Protein AF-A0A2D5FGQ4-F1 (afdb_monomer_lite)

Sequence (412 aa):
MVTSYSRNDLKEQLTGLSQCINKINKRKFEGDTFGPDKLSASDIIEVTKDLIVSLKSLSASRHTFSMLVDHSELQLINRKLRVIIDNYEKENLVKVYDHLSELINALRGMNLKVGWSLEHGARSAAIELNDRVEKTQSKVDALERLDREYHNKLQRIRTLKDKVESETKSISAFYTELNKRMAEFEQQKQFTKEYEEHLIDFQAQHEDTMKEAKRLIDEAEKALEVKTAEGLSQAFNTKSEKAGRWRSNVPWVILGVGFMAGAAVIGYQLFDAKELGMEHIVARLSLIPVLLAGAWFSASRYIYQRNLTEDYDYKKVLMSSHVAFAKNLRENGDDTGEHYRDYIKGFLREIYQHPIKASPNSQNDDKSDNSNNDNEKMKQQFNSLEQRYDKLSRELELRTNQLERLESLVNS

Secondary structure (DSSP, 8-state):
------HHHHHHHHHHHHHHHHH--GGGGTT-EETTTTEEHHHHHHHHHHHHHHHHHHTT-HHHHHHH--HHHHHHHHHHHHHHHHHHHTT-HHHHHHHHHHHHHHHHHTT--SS--HHHHHHHHHHHHHHHHHHHHHHHHHHHHHHHHHHHHHHHHHHHHHHHHHHHHHHHHHHHHHHHHHHHHHHHHHHHHHHHHHHHHHHHHHHHHHHHHHHHHHHHHHHHHHHHHHHHHHHHHHHHHHHH-HHHHHHHHHHHHHHHHHHHHHHHHHHS-SS--HHHHHHHHHHHHHHHHHHHHHHHHHHHHHHHHHHHHHHHHHHHHHHHHHHHHHHHS-TT-HHHHHHHHHHHHHHHS-S----TT-------TTHHHHHHHHHHHHHHHHHHHHHHHHHHHHHHHHHHHHHHHH--

Foldseek 3Di:
DDDQDDLVLVVVLLVLQVVLLVPDDLVVQVPQAEDPVRDGPVRL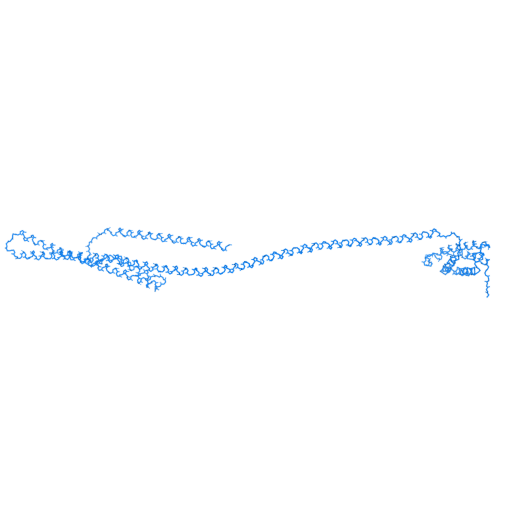SVLSVVVSVVVCVCSVDPVSVPVQADSVRSVVLSVLSVVLSVCSVVVPVRVNVVSSVVNVVSVVVSPPPDDDDPVVVVVVVVVVVVVVVVVVVVVVVVVVVVVVVVVVVVVVVVVVVVVVVVVVVVVVVVVVVVVVVVVVVVVVVVVVVVVVVVVVVVVVVVVVVVVVVVVVVVVVVLVCLQVVLVVVLVVLVVVLCVLPPCVVLVVLVVQLVVLVVVLVVLVVVLVPPPDDDPVVNVVSVVVNVVSVVSNVVSVVVSVVSVLLSVLSVVLSVLSNCCSVVLVCCVVPPDPVCPVSVVVVVVSVVSNPPDSDPPDPPDDDDDDDPPVVVVVVVVVVVVVVVVVVVVVVVVVVVVVVVVVVVVVVVVVD

Structure (mmCIF, N/CA/C/O backbone):
data_AF-A0A2D5FGQ4-F1
#
_entry.id   AF-A0A2D5FGQ4-F1
#
loop_
_atom_site.group_PDB
_atom_site.id
_atom_site.type_symbol
_atom_site.label_atom_id
_atom_site.label_alt_id
_atom_site.label_comp_id
_atom_site.label_asym_id
_atom_site.label_entity_id
_atom_site.label_seq_id
_atom_site.pdbx_PDB_ins_code
_atom_site.Cartn_x
_atom_site.Cartn_y
_atom_site.Cartn_z
_atom_site.occupancy
_atom_site.B_iso_or_equiv
_atom_site.auth_seq_id
_atom_site.auth_comp_id
_atom_site.auth_asym_id
_atom_site.auth_atom_id
_atom_site.pdbx_PDB_model_num
ATOM 1 N N . MET A 1 1 ? 47.116 -13.479 -123.883 1.00 34.28 1 MET A N 1
ATOM 2 C CA . MET A 1 1 ? 48.207 -12.564 -124.282 1.00 34.28 1 MET A CA 1
ATOM 3 C C . MET A 1 1 ? 48.656 -11.799 -123.048 1.00 34.28 1 MET A C 1
ATOM 5 O O . MET A 1 1 ? 47.908 -10.965 -122.560 1.00 34.28 1 MET A O 1
ATOM 9 N N . VAL A 1 2 ? 49.804 -12.159 -122.472 1.00 39.59 2 VAL A N 1
ATOM 10 C CA . VAL A 1 2 ? 50.343 -11.502 -121.271 1.00 39.59 2 VAL A CA 1
ATOM 11 C C . VAL A 1 2 ? 51.095 -10.257 -121.734 1.00 39.59 2 VAL A C 1
ATOM 13 O O . VAL A 1 2 ? 52.201 -10.361 -122.249 1.00 39.59 2 VAL A O 1
ATOM 16 N N . THR A 1 3 ? 50.473 -9.085 -121.616 1.00 47.44 3 THR A N 1
ATOM 17 C CA . THR A 1 3 ? 51.161 -7.804 -121.815 1.00 47.44 3 THR A CA 1
ATOM 18 C C . THR A 1 3 ? 52.194 -7.652 -120.700 1.00 47.44 3 THR A C 1
ATOM 20 O O . THR A 1 3 ? 51.823 -7.493 -119.538 1.00 47.44 3 THR A O 1
ATOM 23 N N . SER A 1 4 ? 53.482 -7.766 -121.014 1.00 52.06 4 SER A N 1
ATOM 24 C CA . SER A 1 4 ? 54.561 -7.476 -120.069 1.00 52.06 4 SER A CA 1
ATOM 25 C C . SER A 1 4 ? 54.605 -5.967 -119.826 1.00 52.06 4 SER A C 1
ATOM 27 O O . SER A 1 4 ? 54.920 -5.227 -120.754 1.00 52.06 4 SER A O 1
ATOM 29 N N . TYR A 1 5 ? 54.276 -5.509 -118.616 1.00 63.81 5 TYR A N 1
ATOM 30 C CA . TYR A 1 5 ? 54.277 -4.086 -118.299 1.00 63.81 5 TYR A CA 1
ATOM 31 C C . TYR A 1 5 ? 55.704 -3.624 -118.020 1.00 63.81 5 TYR A C 1
ATOM 33 O O . TYR A 1 5 ? 56.399 -4.170 -117.158 1.00 63.81 5 TYR A O 1
ATOM 41 N N . SER A 1 6 ? 56.136 -2.619 -118.769 1.00 70.25 6 SER A N 1
ATOM 42 C CA . SER A 1 6 ? 57.441 -1.984 -118.641 1.00 70.25 6 SER A CA 1
ATOM 43 C C . SER A 1 6 ? 57.391 -0.792 -117.680 1.00 70.25 6 SER A C 1
ATOM 45 O O . SER A 1 6 ? 56.343 -0.213 -117.401 1.00 70.25 6 SER A O 1
ATOM 47 N N . ARG A 1 7 ? 58.558 -0.356 -117.195 1.00 71.56 7 ARG A N 1
ATOM 48 C CA . ARG A 1 7 ? 58.714 0.909 -116.448 1.00 71.56 7 ARG A CA 1
ATOM 49 C C . ARG A 1 7 ? 58.218 2.120 -117.250 1.00 71.56 7 ARG A C 1
ATOM 51 O O . ARG A 1 7 ? 57.779 3.104 -116.659 1.00 71.56 7 ARG A O 1
ATOM 58 N N . ASN A 1 8 ? 58.311 2.059 -118.577 1.00 74.00 8 ASN A N 1
ATOM 59 C CA . ASN A 1 8 ? 57.789 3.110 -119.448 1.00 74.00 8 ASN A CA 1
ATOM 60 C C . ASN A 1 8 ? 56.257 3.167 -119.383 1.00 74.00 8 ASN A C 1
ATOM 62 O O . ASN A 1 8 ? 55.713 4.258 -119.245 1.00 74.00 8 ASN A O 1
ATOM 66 N N . ASP A 1 9 ? 55.596 2.012 -119.329 1.00 76.25 9 ASP A N 1
ATOM 67 C CA . ASP A 1 9 ? 54.140 1.907 -119.196 1.00 76.25 9 ASP A CA 1
ATOM 68 C C . ASP A 1 9 ? 53.659 2.499 -117.863 1.00 76.25 9 ASP A C 1
ATOM 70 O O . ASP A 1 9 ? 52.627 3.163 -117.820 1.00 76.25 9 ASP A O 1
ATOM 74 N N . LEU A 1 10 ? 54.438 2.343 -116.783 1.00 78.12 10 LEU A N 1
ATOM 75 C CA . LEU A 1 10 ? 54.144 2.995 -115.500 1.00 78.12 10 LEU A CA 1
ATOM 76 C C . LEU A 1 10 ? 54.219 4.524 -115.615 1.00 78.12 10 LEU A C 1
ATOM 78 O O . LEU A 1 10 ? 53.339 5.228 -115.126 1.00 78.12 10 LEU A O 1
ATOM 82 N N . LYS A 1 11 ? 55.251 5.064 -116.276 1.00 78.56 11 LYS A N 1
ATOM 83 C CA . LYS A 1 11 ? 55.375 6.518 -116.488 1.00 78.56 11 LYS A CA 1
ATOM 84 C C . LYS A 1 11 ? 54.245 7.070 -117.354 1.00 78.56 11 LYS A C 1
ATOM 86 O O . LYS A 1 11 ? 53.746 8.165 -117.082 1.00 78.56 11 LYS A O 1
ATOM 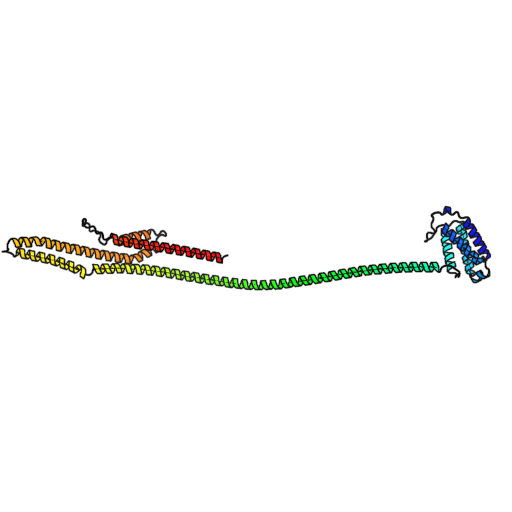91 N N . GLU A 1 12 ? 53.840 6.316 -118.369 1.00 81.38 12 GLU A N 1
ATOM 92 C CA . GLU A 1 12 ? 52.719 6.656 -119.239 1.00 81.38 12 GLU A CA 1
ATOM 93 C C . GLU A 1 12 ? 51.402 6.667 -118.453 1.00 81.38 12 GLU A C 1
ATOM 95 O O . GLU A 1 12 ? 50.690 7.671 -118.470 1.00 81.38 12 GLU A O 1
ATOM 100 N N . GLN A 1 13 ? 51.136 5.635 -117.647 1.00 81.62 13 GLN A N 1
ATOM 101 C CA . GLN A 1 13 ? 49.954 5.571 -116.782 1.00 81.62 13 GLN A CA 1
ATOM 102 C C . GLN A 1 13 ? 49.925 6.688 -115.734 1.00 81.62 13 GLN A C 1
ATOM 104 O O . GLN A 1 13 ? 48.888 7.314 -115.540 1.00 81.62 13 GLN A O 1
ATOM 109 N N . LEU A 1 14 ? 51.052 7.010 -115.095 1.00 80.81 14 LEU A N 1
ATOM 110 C CA . LEU A 1 14 ? 51.133 8.124 -114.139 1.00 80.81 14 LEU A CA 1
ATOM 111 C C . LEU A 1 14 ? 50.889 9.486 -114.806 1.00 80.81 14 LEU A C 1
ATOM 113 O O . LEU A 1 14 ? 50.393 10.419 -114.170 1.00 80.81 14 LEU A O 1
ATOM 117 N N . THR A 1 15 ? 51.234 9.615 -116.087 1.00 80.69 15 THR A N 1
ATOM 118 C CA . THR A 1 15 ? 50.945 10.818 -116.875 1.00 80.69 15 THR A CA 1
ATOM 119 C C . THR A 1 15 ? 49.468 10.870 -117.264 1.00 80.69 15 THR A C 1
ATOM 121 O O . THR A 1 15 ? 48.839 11.911 -117.071 1.00 80.69 15 THR A O 1
ATOM 124 N N . GLY A 1 16 ? 48.888 9.749 -117.704 1.00 80.81 16 GLY A N 1
ATOM 125 C CA . GLY A 1 16 ? 47.457 9.622 -117.996 1.00 80.81 16 GLY A CA 1
ATOM 126 C C . GLY A 1 16 ? 46.577 9.894 -116.773 1.00 80.81 16 GLY A C 1
ATOM 127 O O . GLY A 1 16 ? 45.641 10.689 -116.848 1.00 80.81 16 GLY A O 1
ATOM 128 N N . LEU A 1 17 ? 46.938 9.345 -115.610 1.00 81.50 17 LEU A N 1
ATOM 129 C CA . LEU A 1 17 ? 46.248 9.598 -114.344 1.00 81.50 17 LEU A CA 1
ATOM 130 C C . LEU A 1 17 ? 46.304 11.083 -113.957 1.00 81.50 17 LEU A C 1
ATOM 132 O O . LEU A 1 17 ? 45.286 11.671 -113.599 1.00 81.50 17 LEU A O 1
ATOM 136 N N . SER A 1 18 ? 47.469 11.723 -114.106 1.00 82.00 18 SER A N 1
ATOM 137 C CA . SER A 1 18 ? 47.621 13.159 -113.846 1.00 82.00 18 SER A CA 1
ATOM 138 C C . SER A 1 18 ? 46.743 14.020 -114.762 1.00 82.00 18 SER A C 1
ATOM 140 O O . SER A 1 18 ? 46.238 15.052 -114.320 1.00 82.00 18 SER A O 1
ATOM 142 N N . GLN A 1 19 ? 46.557 13.622 -116.023 1.00 83.00 19 GLN A N 1
ATOM 143 C CA . GLN A 1 19 ? 45.678 14.324 -116.961 1.00 83.00 19 GLN A CA 1
ATOM 144 C C . GLN A 1 19 ? 44.199 14.124 -116.621 1.00 83.00 19 GLN A C 1
ATOM 146 O O . GLN A 1 19 ? 43.440 15.090 -116.684 1.00 83.00 19 GLN A O 1
ATOM 151 N N . CYS A 1 20 ? 43.795 12.912 -116.229 1.00 80.31 20 CYS A N 1
ATOM 152 C CA . CYS A 1 20 ? 42.421 12.623 -115.816 1.00 80.31 20 CYS A CA 1
ATOM 153 C C . CYS A 1 20 ? 42.036 13.443 -114.583 1.00 80.31 20 CYS A C 1
ATOM 155 O O . CYS A 1 20 ? 41.012 14.117 -114.596 1.00 80.31 20 CYS A O 1
ATOM 157 N N . ILE A 1 21 ? 42.907 13.495 -113.571 1.00 80.31 21 ILE A N 1
ATOM 158 C CA . ILE A 1 21 ? 42.670 14.272 -112.346 1.00 80.31 21 ILE A CA 1
ATOM 159 C C . ILE A 1 21 ? 42.456 15.760 -112.638 1.00 80.31 21 ILE A C 1
ATOM 161 O O . ILE A 1 21 ? 41.588 16.391 -112.039 1.00 80.31 21 ILE A O 1
ATOM 165 N N . ASN A 1 22 ? 43.225 16.331 -113.568 1.00 78.25 22 ASN A N 1
ATOM 166 C CA . ASN A 1 22 ? 43.102 17.746 -113.918 1.00 78.25 22 ASN A CA 1
ATOM 167 C C . ASN A 1 22 ? 41.819 18.072 -114.706 1.00 78.25 22 ASN A C 1
ATOM 169 O O . ASN A 1 22 ? 41.442 19.239 -114.770 1.00 78.25 22 ASN A O 1
ATOM 173 N N . LYS A 1 23 ? 41.150 17.071 -115.294 1.00 78.38 23 LYS A N 1
ATOM 174 C CA . LYS A 1 23 ? 39.889 17.242 -116.037 1.00 78.38 23 LYS A CA 1
ATOM 175 C C . LYS A 1 23 ? 38.639 17.141 -115.153 1.00 78.38 23 LYS A C 1
ATOM 177 O O . LYS A 1 23 ? 37.563 17.521 -115.604 1.00 78.38 23 LYS A O 1
ATOM 182 N N . ILE A 1 24 ? 38.760 16.656 -113.916 1.00 77.25 24 ILE A N 1
ATOM 183 C CA . ILE A 1 24 ? 37.614 16.458 -113.017 1.00 77.25 24 ILE A CA 1
ATOM 184 C C . ILE A 1 24 ? 37.095 17.801 -112.504 1.00 77.25 24 ILE A C 1
ATOM 186 O O . ILE A 1 24 ? 37.836 18.598 -111.922 1.00 77.25 24 ILE A O 1
ATOM 190 N N . ASN A 1 25 ? 35.791 18.032 -112.657 1.00 72.62 25 ASN A N 1
ATOM 191 C CA . ASN A 1 25 ? 35.137 19.218 -112.118 1.00 72.62 25 ASN A CA 1
ATOM 192 C C . ASN A 1 25 ? 34.817 19.037 -110.625 1.00 72.62 25 ASN A C 1
ATOM 194 O O . ASN A 1 25 ? 33.831 18.398 -110.260 1.00 72.62 25 ASN A O 1
ATOM 198 N N . LYS A 1 26 ? 35.631 19.650 -109.760 1.00 69.94 26 LYS A N 1
ATOM 199 C CA . LYS A 1 26 ? 35.493 19.572 -108.294 1.00 69.94 26 LYS A CA 1
ATOM 200 C C . LYS A 1 26 ? 34.127 20.031 -107.765 1.00 69.94 26 LYS A C 1
ATOM 202 O O . LYS A 1 26 ? 33.669 19.494 -106.766 1.00 69.94 26 LYS A O 1
ATOM 207 N N . ARG A 1 27 ? 33.461 20.973 -108.446 1.00 65.56 27 ARG A N 1
ATOM 208 C CA . ARG A 1 27 ? 32.149 21.511 -108.029 1.00 65.56 27 ARG A CA 1
ATOM 209 C C . ARG A 1 27 ? 31.004 20.507 -108.180 1.00 65.56 27 ARG A C 1
ATOM 211 O O . ARG A 1 27 ? 29.952 20.691 -107.587 1.00 65.56 27 ARG A O 1
ATOM 218 N N . LYS A 1 28 ? 31.186 19.450 -108.982 1.00 70.00 28 LYS A N 1
ATOM 219 C CA . LYS A 1 28 ? 30.158 18.421 -109.210 1.00 70.00 28 LYS A CA 1
ATOM 220 C C . LYS A 1 28 ? 29.981 17.478 -108.010 1.00 70.00 28 LYS A C 1
ATOM 222 O O . LYS A 1 28 ? 28.942 16.843 -107.904 1.00 70.00 28 LYS A O 1
ATOM 227 N N . PHE A 1 29 ? 30.975 17.414 -107.126 1.00 67.75 29 PHE A N 1
ATOM 228 C CA . PHE A 1 29 ? 31.034 16.495 -105.982 1.00 67.75 29 PHE A CA 1
ATOM 229 C C . PHE A 1 29 ? 31.145 17.252 -104.648 1.00 67.75 29 PHE A C 1
ATOM 231 O O . PHE A 1 29 ? 31.674 16.742 -103.661 1.00 67.75 29 PHE A O 1
ATOM 238 N N . GLU A 1 30 ? 30.720 18.516 -104.636 1.00 64.94 30 GLU A N 1
ATOM 239 C CA . GLU A 1 30 ? 30.788 19.391 -103.471 1.00 64.94 30 GLU A CA 1
ATOM 240 C C . GLU A 1 30 ? 29.698 18.982 -102.465 1.00 64.94 30 GLU A C 1
ATOM 242 O O . GLU A 1 30 ? 28.510 19.117 -102.740 1.00 64.94 30 GLU A O 1
ATOM 247 N N . GLY A 1 31 ? 30.109 18.430 -101.317 1.00 64.62 31 GLY A N 1
ATOM 248 C CA . GLY A 1 31 ? 29.210 17.903 -100.278 1.00 64.62 31 GLY A CA 1
ATOM 249 C C . GLY A 1 31 ? 29.123 16.373 -100.207 1.00 64.62 31 GLY A C 1
ATOM 250 O O . GLY A 1 31 ? 28.645 15.848 -99.201 1.00 64.62 31 GLY A O 1
ATOM 251 N N . ASP A 1 32 ? 29.644 15.655 -101.207 1.00 71.12 32 ASP A N 1
ATOM 252 C CA . ASP A 1 32 ? 29.733 14.194 -101.172 1.00 71.12 32 ASP A CA 1
ATOM 253 C C . ASP A 1 32 ? 30.934 13.738 -100.331 1.00 71.12 32 ASP A C 1
ATOM 255 O O . ASP A 1 32 ? 32.036 14.288 -100.426 1.00 71.12 32 ASP A O 1
ATOM 259 N N . THR A 1 33 ? 30.720 12.704 -99.514 1.00 73.12 33 THR A N 1
ATOM 260 C CA . THR A 1 33 ? 31.764 12.085 -98.687 1.00 73.12 33 THR A CA 1
ATOM 261 C C . THR A 1 33 ? 31.957 10.631 -99.091 1.00 73.12 33 THR A C 1
ATOM 263 O O . THR A 1 33 ? 30.993 9.899 -99.317 1.00 73.12 33 THR A O 1
ATOM 266 N N . PHE A 1 34 ? 33.214 10.216 -99.206 1.00 70.50 34 PHE A N 1
ATOM 267 C CA . PHE A 1 34 ? 33.604 8.927 -99.763 1.00 70.50 34 PHE A CA 1
ATOM 268 C C . PHE A 1 34 ? 34.400 8.124 -98.724 1.00 70.50 34 PHE A C 1
ATOM 270 O O . PHE A 1 34 ? 35.330 8.640 -98.100 1.00 70.50 34 PHE A O 1
ATOM 277 N N . GLY A 1 35 ? 34.030 6.853 -98.545 1.00 64.19 35 GLY A N 1
ATOM 278 C CA . GLY A 1 35 ? 34.694 5.933 -97.618 1.00 64.19 35 GLY A CA 1
ATOM 279 C C . GLY A 1 35 ? 34.312 6.099 -96.135 1.00 64.19 35 GLY A C 1
ATOM 280 O O . GLY A 1 35 ? 33.546 6.996 -95.775 1.00 64.19 35 GLY A O 1
ATOM 281 N N . PRO A 1 36 ? 34.837 5.226 -95.251 1.00 59.25 36 PRO A N 1
ATOM 282 C CA . PRO A 1 36 ? 34.572 5.256 -93.808 1.00 59.25 36 PRO A CA 1
ATOM 283 C C . PRO A 1 36 ? 35.079 6.536 -93.124 1.00 59.25 36 PRO A C 1
ATOM 285 O O . PRO A 1 36 ? 34.507 6.955 -92.120 1.00 59.25 36 PRO A O 1
ATOM 288 N N . ASP A 1 37 ? 36.088 7.190 -93.708 1.00 60.81 37 ASP A N 1
ATOM 289 C CA . ASP A 1 37 ? 36.723 8.399 -93.167 1.00 60.81 37 ASP A CA 1
ATOM 290 C C . ASP A 1 37 ? 36.058 9.706 -93.640 1.00 60.81 37 ASP A C 1
ATOM 292 O O . ASP A 1 37 ? 36.537 10.793 -93.326 1.00 60.81 37 ASP A O 1
ATOM 296 N N . LYS A 1 38 ? 34.943 9.615 -94.385 1.00 71.31 38 LYS A N 1
ATOM 297 C CA . LYS A 1 38 ? 34.184 10.756 -94.931 1.00 71.31 38 LYS A CA 1
ATOM 298 C C . LYS A 1 38 ? 35.049 11.763 -95.706 1.00 71.31 38 LYS A C 1
ATOM 300 O O . LYS A 1 38 ? 34.893 12.973 -95.550 1.00 71.31 38 LYS A O 1
ATOM 305 N N . LEU A 1 39 ? 35.947 11.269 -96.557 1.00 69.06 39 LEU A N 1
ATOM 306 C CA . LEU A 1 39 ? 36.838 12.116 -97.353 1.00 69.06 39 LEU A CA 1
ATOM 307 C C . LEU A 1 39 ? 36.060 12.852 -98.442 1.00 69.06 39 LEU A C 1
ATOM 309 O O . LEU A 1 39 ? 35.195 12.266 -99.098 1.00 69.06 39 LEU A O 1
ATOM 313 N N . SER A 1 40 ? 36.381 14.126 -98.655 1.00 78.44 40 SER A N 1
ATOM 314 C CA . SER A 1 40 ? 35.798 14.901 -99.748 1.00 78.44 40 SER A CA 1
ATOM 315 C C . SER A 1 40 ? 36.432 14.514 -101.087 1.00 78.44 40 SER A C 1
ATOM 317 O O . SER A 1 40 ? 37.553 13.997 -101.157 1.00 78.44 40 SER A O 1
ATOM 319 N N . ALA A 1 41 ? 35.752 14.824 -102.193 1.00 73.88 41 ALA A N 1
ATOM 320 C CA . ALA A 1 41 ? 36.324 14.655 -103.531 1.00 73.88 41 ALA A CA 1
ATOM 321 C C . ALA A 1 41 ? 37.652 15.418 -103.715 1.00 73.88 41 ALA A C 1
ATOM 323 O O . ALA A 1 41 ? 38.511 14.983 -104.485 1.00 73.88 41 ALA A O 1
ATOM 324 N N . SER A 1 42 ? 37.842 16.545 -103.011 1.00 74.31 42 SER A N 1
ATOM 325 C CA . SER A 1 42 ? 39.104 17.292 -103.056 1.00 74.31 42 SER A CA 1
ATOM 326 C C . SER A 1 42 ? 40.240 16.518 -102.394 1.00 74.31 42 SER A C 1
ATOM 328 O O . SER A 1 42 ? 41.334 16.474 -102.957 1.00 74.31 42 SER A O 1
ATOM 330 N N . ASP A 1 43 ? 39.961 15.855 -101.273 1.00 74.38 43 ASP A N 1
ATOM 331 C CA . ASP A 1 43 ? 40.958 15.091 -100.521 1.00 74.38 43 ASP A CA 1
ATOM 332 C C . ASP A 1 43 ? 41.408 13.860 -101.313 1.00 74.38 43 ASP A C 1
ATOM 334 O O . ASP A 1 43 ? 42.600 13.591 -101.427 1.00 74.38 43 ASP A O 1
ATOM 338 N N . ILE A 1 44 ? 40.478 13.154 -101.971 1.00 74.56 44 ILE A N 1
ATOM 339 C CA . ILE A 1 44 ? 40.820 12.020 -102.850 1.00 74.56 44 ILE A CA 1
ATOM 340 C C . ILE A 1 44 ? 41.724 12.474 -104.001 1.00 74.56 44 ILE A C 1
ATOM 342 O O . ILE A 1 44 ? 42.688 11.790 -104.357 1.00 74.56 44 ILE A O 1
ATOM 346 N N . ILE A 1 45 ? 41.429 13.632 -104.595 1.00 77.00 45 ILE A N 1
ATOM 347 C CA . ILE A 1 45 ? 42.247 14.210 -105.665 1.00 77.00 45 ILE A CA 1
ATOM 348 C C . ILE A 1 45 ? 43.653 14.553 -105.155 1.00 77.00 45 ILE A C 1
ATOM 350 O O . ILE A 1 45 ? 44.625 14.316 -105.872 1.00 77.00 45 ILE A O 1
ATOM 354 N N . GLU A 1 46 ? 43.772 15.103 -103.949 1.00 76.06 46 GLU A N 1
ATOM 355 C CA . GLU A 1 46 ? 45.055 15.461 -103.338 1.00 76.06 46 GLU A CA 1
ATOM 356 C C . GLU A 1 46 ? 45.895 14.223 -103.014 1.00 76.06 46 GLU A C 1
ATOM 358 O O . GLU A 1 46 ? 47.012 14.105 -103.516 1.00 76.06 46 GLU A O 1
ATOM 363 N N . VAL A 1 47 ? 45.313 13.227 -102.340 1.00 74.94 47 VAL A N 1
ATOM 364 C CA . VAL A 1 47 ? 45.986 11.949 -102.047 1.00 74.94 47 VAL A CA 1
ATOM 365 C C . VAL A 1 47 ? 46.462 11.271 -103.334 1.00 74.94 47 VAL A C 1
ATOM 367 O O . VAL A 1 47 ? 47.562 10.717 -103.396 1.00 74.94 47 VAL A O 1
ATOM 370 N N . THR A 1 48 ? 45.666 11.336 -104.401 1.00 75.25 48 THR A N 1
ATOM 371 C CA . THR A 1 48 ? 46.053 10.743 -105.685 1.00 75.25 48 THR A CA 1
ATOM 372 C C . THR A 1 48 ? 47.179 11.527 -106.363 1.00 75.25 48 THR A C 1
ATOM 374 O O . THR A 1 48 ? 48.065 10.922 -106.969 1.00 75.25 48 THR A O 1
ATOM 377 N N . LYS A 1 49 ? 47.206 12.861 -106.249 1.00 76.12 49 LYS A N 1
ATOM 378 C CA . LYS A 1 49 ? 48.329 13.679 -106.739 1.00 76.12 49 LYS A CA 1
ATOM 379 C C . LYS A 1 49 ? 49.620 13.350 -106.002 1.00 76.12 49 LYS A C 1
ATOM 381 O O . LYS A 1 49 ? 50.645 13.161 -106.659 1.00 76.12 49 LYS A O 1
ATOM 386 N N . ASP A 1 50 ? 49.558 13.215 -104.686 1.00 72.75 50 ASP A N 1
ATOM 387 C CA . ASP A 1 50 ? 50.717 12.862 -103.870 1.00 72.75 50 ASP A CA 1
ATOM 388 C C . ASP A 1 50 ? 51.244 11.476 -104.239 1.00 72.75 50 ASP A C 1
ATOM 390 O O . ASP A 1 50 ? 52.440 11.305 -104.486 1.00 72.75 50 ASP A O 1
ATOM 394 N N . LEU A 1 51 ? 50.343 10.507 -104.423 1.00 75.75 51 LEU A N 1
ATOM 395 C CA . LEU A 1 51 ? 50.701 9.171 -104.890 1.00 75.75 51 LEU A CA 1
ATOM 396 C C . LEU A 1 51 ? 51.411 9.205 -106.253 1.00 75.75 51 LEU A C 1
ATOM 398 O O . LEU A 1 51 ? 52.403 8.499 -106.456 1.00 75.75 51 LEU A O 1
ATOM 402 N N . ILE A 1 52 ? 50.946 10.039 -107.189 1.00 75.50 52 ILE A N 1
ATOM 403 C CA . ILE A 1 52 ? 51.602 10.213 -108.492 1.00 75.50 52 ILE A CA 1
ATOM 404 C C . ILE A 1 52 ? 53.014 10.765 -108.320 1.00 75.50 52 ILE A C 1
ATOM 406 O O . ILE A 1 52 ? 53.926 10.298 -109.003 1.00 75.50 52 ILE A O 1
ATOM 410 N N . VAL A 1 53 ? 53.214 11.745 -107.437 1.00 74.31 53 VAL A N 1
ATOM 411 C CA . VAL A 1 53 ? 54.539 12.323 -107.169 1.00 74.31 53 VAL A CA 1
ATOM 412 C C . VAL A 1 53 ? 55.475 11.265 -106.586 1.00 74.31 53 VAL A C 1
ATOM 414 O O . VAL A 1 53 ? 56.590 11.101 -107.090 1.00 74.31 53 VAL A O 1
ATOM 417 N N . SER A 1 54 ? 55.011 10.489 -105.606 1.00 71.31 54 SER A N 1
ATOM 418 C CA . SER A 1 54 ? 55.785 9.409 -104.984 1.00 71.31 54 SER A CA 1
ATOM 419 C C . SER A 1 54 ? 56.146 8.297 -105.972 1.00 71.31 54 SER A C 1
ATOM 421 O O . SER A 1 54 ? 57.287 7.841 -106.013 1.00 71.31 54 SER A O 1
ATOM 423 N N . LEU A 1 55 ? 55.214 7.874 -106.829 1.00 72.56 55 LEU A N 1
ATOM 424 C CA . LEU A 1 55 ? 55.500 6.849 -107.837 1.00 72.56 55 LEU A CA 1
ATOM 425 C C . LEU A 1 55 ? 56.383 7.390 -108.973 1.00 72.56 55 LEU A C 1
ATOM 427 O O . LEU A 1 55 ? 57.231 6.663 -109.497 1.00 72.56 55 LEU A O 1
ATOM 431 N N . LYS A 1 56 ? 56.257 8.675 -109.331 1.00 75.06 56 LYS A N 1
ATOM 432 C CA . LYS A 1 56 ? 57.151 9.325 -110.301 1.00 75.06 56 LYS A CA 1
ATOM 433 C C . LYS A 1 56 ? 58.580 9.400 -109.778 1.00 75.06 56 LYS A C 1
ATOM 435 O O . LYS A 1 56 ? 59.484 9.044 -110.536 1.00 75.06 56 LYS A O 1
ATOM 440 N N . SER A 1 57 ? 58.785 9.799 -108.521 1.00 70.62 57 SER A N 1
ATOM 441 C CA . SER A 1 57 ? 60.121 9.859 -107.913 1.00 70.62 57 SER A CA 1
ATOM 442 C C . SER A 1 57 ? 60.760 8.470 -107.844 1.00 70.62 57 SER A C 1
ATOM 444 O O . SER A 1 57 ? 61.909 8.305 -108.258 1.00 70.62 57 SER A O 1
ATOM 446 N N . LEU A 1 58 ? 59.984 7.446 -107.473 1.00 68.69 58 LEU A N 1
ATOM 447 C CA . LEU A 1 58 ? 60.432 6.053 -107.474 1.00 68.69 58 LEU A CA 1
ATOM 448 C C . LEU A 1 58 ? 60.814 5.581 -108.888 1.00 68.69 58 LEU A C 1
ATOM 450 O O . LEU A 1 58 ? 61.863 4.974 -109.097 1.00 68.69 58 LEU A O 1
ATOM 454 N N . SER A 1 59 ? 60.002 5.924 -109.892 1.00 68.75 59 SER A N 1
ATOM 455 C CA . SER A 1 59 ? 60.243 5.561 -111.293 1.00 68.75 59 SER A CA 1
ATOM 456 C C . SER A 1 59 ? 61.349 6.379 -111.976 1.00 68.75 59 SER A C 1
ATOM 458 O O . SER A 1 59 ? 61.666 6.094 -113.135 1.00 68.75 59 SER A O 1
ATOM 460 N N . ALA A 1 60 ? 61.944 7.391 -111.333 1.00 65.81 60 ALA A N 1
ATOM 461 C CA . ALA A 1 60 ? 62.924 8.292 -111.950 1.00 65.81 60 ALA A CA 1
ATOM 462 C C . ALA A 1 60 ? 64.322 7.658 -112.087 1.00 65.81 60 ALA A C 1
ATOM 464 O O . ALA A 1 60 ? 64.952 7.790 -113.140 1.00 65.81 60 ALA A O 1
ATOM 465 N N . SER A 1 61 ? 64.761 6.860 -111.110 1.00 65.56 61 SER A N 1
ATOM 466 C CA . SER A 1 61 ? 66.056 6.160 -111.132 1.00 65.56 61 SER A CA 1
ATOM 467 C C . SER A 1 61 ? 65.905 4.699 -111.573 1.00 65.56 61 SER A C 1
ATOM 469 O O . SER A 1 61 ? 65.124 3.948 -110.997 1.00 65.56 61 SER A O 1
ATOM 471 N N . ARG A 1 62 ? 66.663 4.265 -112.597 1.00 56.44 62 ARG A N 1
ATOM 472 C CA . ARG A 1 62 ? 66.623 2.869 -113.092 1.00 56.44 62 ARG A CA 1
ATOM 473 C C . ARG A 1 62 ? 67.110 1.880 -112.034 1.00 56.44 62 ARG A C 1
ATOM 475 O O . ARG A 1 62 ? 66.511 0.825 -111.880 1.00 56.44 62 ARG A O 1
ATOM 482 N N . HIS A 1 63 ? 68.177 2.250 -111.333 1.00 54.66 63 HIS A N 1
ATOM 483 C CA . HIS A 1 63 ? 68.843 1.407 -110.347 1.00 54.66 63 HIS A CA 1
ATOM 484 C C . HIS A 1 63 ? 68.023 1.284 -109.057 1.00 54.66 63 HIS A C 1
ATOM 486 O O . HIS A 1 63 ? 67.955 0.215 -108.459 1.00 54.66 63 HIS A O 1
ATOM 492 N N . THR A 1 64 ? 67.382 2.370 -108.625 1.00 55.56 64 THR A N 1
ATOM 493 C CA . THR A 1 64 ? 66.569 2.386 -107.401 1.00 55.56 64 THR A CA 1
ATOM 494 C C . THR A 1 64 ? 65.269 1.610 -107.602 1.00 55.56 64 THR A C 1
ATOM 496 O O . THR A 1 64 ? 64.829 0.902 -106.707 1.00 55.56 64 THR A O 1
ATOM 499 N N . PHE A 1 65 ? 64.696 1.668 -108.806 1.00 61.66 65 PHE A N 1
ATOM 500 C CA . PHE A 1 65 ? 63.455 0.971 -109.124 1.00 61.66 65 PHE A CA 1
ATOM 501 C C . PHE A 1 65 ? 63.621 -0.554 -109.199 1.00 61.66 65 PHE A C 1
ATOM 503 O O . PHE A 1 65 ? 62.802 -1.277 -108.648 1.00 61.66 65 PHE A O 1
ATOM 510 N N . SER A 1 66 ? 64.696 -1.052 -109.824 1.00 60.28 66 SER A N 1
ATOM 511 C CA . SER A 1 66 ? 64.939 -2.500 -109.939 1.00 60.28 66 SER A CA 1
ATOM 512 C C . SER A 1 66 ? 65.377 -3.171 -108.635 1.00 60.28 66 SER A C 1
ATOM 514 O O . SER A 1 66 ? 65.361 -4.391 -108.565 1.00 60.28 66 SER A O 1
ATOM 516 N N . MET A 1 67 ? 65.814 -2.398 -107.633 1.00 57.94 67 MET A N 1
ATOM 517 C CA . MET A 1 67 ? 66.151 -2.919 -106.301 1.00 57.94 67 MET A CA 1
ATOM 518 C C . MET A 1 67 ? 64.956 -2.959 -105.341 1.00 57.94 67 MET A C 1
ATOM 520 O O . MET A 1 67 ? 65.028 -3.665 -104.342 1.00 57.94 67 MET A O 1
ATOM 524 N N . LEU A 1 68 ? 63.911 -2.165 -105.592 1.00 60.09 68 LEU A N 1
ATOM 525 C CA . LEU A 1 68 ? 62.831 -1.926 -104.626 1.00 60.09 68 LEU A CA 1
ATOM 526 C C . LEU A 1 68 ? 61.477 -2.505 -105.040 1.00 60.09 68 LEU A C 1
ATOM 528 O O . LEU A 1 68 ? 60.584 -2.545 -104.202 1.00 60.09 68 LEU A O 1
ATOM 532 N N . VAL A 1 69 ? 61.302 -2.882 -106.309 1.00 66.50 69 VAL A N 1
ATOM 533 C CA . VAL A 1 69 ? 60.021 -3.367 -106.833 1.00 66.50 69 VAL A CA 1
ATOM 534 C C . VAL A 1 69 ? 60.263 -4.591 -107.708 1.00 66.50 69 VAL A C 1
ATOM 536 O O . VAL A 1 69 ? 60.927 -4.495 -108.747 1.00 66.50 69 VAL A O 1
ATOM 539 N N . ASP A 1 70 ? 59.689 -5.726 -107.315 1.00 73.81 70 ASP A N 1
ATOM 540 C CA . ASP A 1 70 ? 59.747 -6.958 -108.101 1.00 73.81 70 ASP A CA 1
ATOM 541 C C . ASP A 1 70 ? 58.868 -6.872 -109.358 1.00 73.81 70 ASP A C 1
ATOM 543 O O . ASP A 1 70 ? 57.918 -6.088 -109.455 1.00 73.81 70 ASP A O 1
ATOM 547 N N . HIS A 1 71 ? 59.145 -7.718 -110.357 1.00 70.19 71 HIS A N 1
ATOM 548 C CA . HIS A 1 71 ? 58.370 -7.709 -111.603 1.00 70.19 71 HIS A CA 1
ATOM 549 C C . HIS A 1 71 ? 56.875 -7.998 -111.368 1.00 70.19 71 HIS A C 1
ATOM 551 O O . HIS A 1 71 ? 56.022 -7.417 -112.036 1.00 70.19 71 HIS A O 1
ATOM 557 N N . SER A 1 72 ? 56.537 -8.857 -110.404 1.00 72.69 72 SER A N 1
ATOM 558 C CA . SER A 1 72 ? 55.154 -9.155 -110.003 1.00 72.69 72 SER A CA 1
ATOM 559 C C . SER A 1 72 ? 54.467 -7.967 -109.316 1.00 72.69 72 SER A C 1
ATOM 561 O O . SER A 1 72 ? 53.285 -7.712 -109.556 1.00 72.69 72 SER A O 1
ATOM 563 N N . GLU A 1 73 ? 55.201 -7.200 -108.513 1.00 74.12 73 GLU A N 1
ATOM 564 C CA . GLU A 1 73 ? 54.707 -6.007 -107.818 1.00 74.12 73 GLU A CA 1
ATOM 565 C C . GLU A 1 73 ? 54.484 -4.850 -108.796 1.00 74.12 73 GLU A C 1
ATOM 567 O O . GLU A 1 73 ? 53.447 -4.185 -108.759 1.00 74.12 73 GLU A O 1
ATOM 572 N N . LEU A 1 74 ? 55.389 -4.681 -109.763 1.00 75.06 74 LEU A N 1
ATOM 573 C CA . LEU A 1 74 ? 55.236 -3.724 -110.859 1.00 75.06 74 LEU A CA 1
ATOM 574 C C . LEU A 1 74 ? 53.957 -3.980 -111.665 1.00 75.06 74 LEU A C 1
ATOM 576 O O . LEU A 1 74 ? 53.251 -3.052 -112.065 1.00 75.06 74 LEU A O 1
ATOM 580 N N . GLN A 1 75 ? 53.654 -5.252 -111.908 1.00 76.12 75 GLN A N 1
ATOM 581 C CA . GLN A 1 75 ? 52.452 -5.687 -112.615 1.00 76.12 75 GLN A CA 1
ATOM 582 C C . GLN A 1 75 ? 51.185 -5.387 -111.806 1.00 76.12 75 GLN A C 1
ATOM 584 O O . GLN A 1 75 ? 50.179 -4.951 -112.372 1.00 76.12 75 GLN A O 1
ATOM 589 N N . LEU A 1 76 ? 51.236 -5.569 -110.484 1.00 79.75 76 LEU A N 1
ATOM 590 C CA . LEU A 1 76 ? 50.132 -5.242 -109.584 1.00 79.75 76 LEU A CA 1
ATOM 591 C C . LEU A 1 76 ? 49.865 -3.732 -109.543 1.00 79.75 76 LEU A C 1
ATOM 593 O O . LEU A 1 76 ? 48.711 -3.319 -109.689 1.00 79.75 76 LEU A O 1
ATOM 597 N N . ILE A 1 77 ? 50.918 -2.918 -109.407 1.00 80.88 77 ILE A N 1
ATOM 598 C CA . ILE A 1 77 ? 50.826 -1.451 -109.389 1.00 80.88 77 ILE A CA 1
ATOM 599 C C . ILE A 1 77 ? 50.227 -0.948 -110.704 1.00 80.88 77 ILE A C 1
ATOM 601 O O . ILE A 1 77 ? 49.235 -0.224 -110.681 1.00 80.88 77 ILE A O 1
ATOM 605 N N . ASN A 1 78 ? 50.753 -1.387 -111.851 1.00 80.44 78 ASN A N 1
ATOM 606 C CA . ASN A 1 78 ? 50.237 -0.978 -113.160 1.00 80.44 78 ASN A CA 1
ATOM 607 C C . ASN A 1 78 ? 48.780 -1.410 -113.384 1.00 80.44 78 ASN A C 1
ATOM 609 O O . ASN A 1 78 ? 47.974 -0.663 -113.939 1.00 80.44 78 ASN A O 1
ATOM 613 N N . ARG A 1 79 ? 48.402 -2.616 -112.943 1.00 82.69 79 ARG A N 1
ATOM 614 C CA . ARG A 1 79 ? 47.015 -3.081 -113.060 1.00 82.69 79 ARG A CA 1
ATOM 615 C C . ARG A 1 79 ? 46.072 -2.210 -112.231 1.00 82.69 79 ARG A C 1
ATOM 617 O O . ARG A 1 79 ? 45.038 -1.792 -112.746 1.00 82.69 79 ARG A O 1
ATOM 624 N N . LYS A 1 80 ? 46.427 -1.925 -110.974 1.00 83.19 80 LYS A N 1
ATOM 625 C CA . LYS A 1 80 ? 45.606 -1.092 -110.084 1.00 83.19 80 LYS A CA 1
ATOM 626 C C . LYS A 1 80 ? 45.538 0.357 -110.567 1.00 83.19 80 LYS A C 1
ATOM 628 O O . LYS A 1 80 ? 44.446 0.911 -110.609 1.00 83.19 80 LYS A O 1
ATOM 633 N N . LEU A 1 81 ? 46.649 0.939 -111.024 1.00 82.94 81 LEU A N 1
ATOM 634 C CA . LEU A 1 81 ? 46.663 2.287 -111.604 1.00 82.94 81 LEU A CA 1
ATOM 635 C C . LEU A 1 81 ? 45.756 2.393 -112.827 1.00 82.94 81 LEU A C 1
ATOM 637 O O . LEU A 1 81 ? 44.992 3.346 -112.929 1.00 82.94 81 LEU A O 1
ATOM 641 N N . ARG A 1 82 ? 45.770 1.401 -113.723 1.00 83.69 82 ARG A N 1
ATOM 642 C CA . ARG A 1 82 ? 44.869 1.395 -114.882 1.00 83.69 82 ARG A CA 1
ATOM 643 C C . ARG A 1 82 ? 43.394 1.368 -114.477 1.00 83.69 82 ARG A C 1
ATOM 645 O O . ARG A 1 82 ? 42.599 2.093 -115.063 1.00 83.69 82 ARG A O 1
ATOM 652 N N . VAL A 1 83 ? 43.034 0.564 -113.474 1.00 85.75 83 VAL A N 1
ATOM 653 C CA . VAL A 1 83 ? 41.659 0.525 -112.948 1.00 85.75 83 VAL A CA 1
ATOM 654 C C . VAL A 1 83 ? 41.278 1.868 -112.320 1.00 85.75 83 VAL A C 1
ATOM 656 O O . VAL A 1 83 ? 40.160 2.337 -112.511 1.00 85.75 83 VAL A O 1
ATOM 659 N N . ILE A 1 84 ? 42.199 2.523 -111.613 1.00 84.38 84 ILE A N 1
ATOM 660 C CA . ILE A 1 84 ? 41.969 3.858 -111.048 1.00 84.38 84 ILE A CA 1
ATOM 661 C C . ILE A 1 84 ? 41.750 4.891 -112.167 1.00 84.38 84 ILE A C 1
ATOM 663 O O . ILE A 1 84 ? 40.806 5.670 -112.082 1.00 84.38 84 ILE A O 1
ATOM 667 N N . ILE A 1 85 ? 42.554 4.864 -113.236 1.00 84.50 85 ILE A N 1
ATOM 668 C CA . ILE A 1 85 ? 42.399 5.755 -114.401 1.00 84.50 85 ILE A CA 1
ATOM 669 C C . ILE A 1 85 ? 41.023 5.575 -115.057 1.00 84.50 85 ILE A C 1
ATOM 671 O O . ILE A 1 85 ? 40.316 6.558 -115.244 1.00 84.50 85 ILE A O 1
ATOM 675 N N . ASP A 1 86 ? 40.605 4.336 -115.333 1.00 86.38 86 ASP A N 1
ATOM 676 C CA . ASP A 1 86 ? 39.298 4.041 -115.947 1.00 86.38 86 ASP A CA 1
ATOM 677 C C . ASP A 1 86 ? 38.122 4.514 -115.071 1.00 86.38 86 ASP A C 1
ATOM 679 O O . ASP A 1 86 ? 37.139 5.062 -115.570 1.00 86.38 86 ASP A O 1
ATOM 683 N N . ASN A 1 87 ? 38.228 4.370 -113.745 1.00 85.00 87 ASN A N 1
ATOM 684 C CA . ASN A 1 87 ? 37.203 4.881 -112.832 1.00 85.00 87 ASN A CA 1
ATOM 685 C C . ASN A 1 87 ? 37.209 6.414 -112.735 1.00 85.00 87 ASN A C 1
ATOM 687 O O . ASN A 1 87 ? 36.145 7.002 -112.541 1.00 85.00 87 ASN A O 1
ATOM 691 N N . TYR A 1 88 ? 38.362 7.066 -112.912 1.00 81.88 88 TYR A N 1
ATOM 692 C CA . TYR A 1 88 ? 38.436 8.522 -113.018 1.00 81.88 88 TYR A CA 1
ATOM 693 C C . TYR A 1 88 ? 37.820 9.051 -114.314 1.00 81.88 88 TYR A C 1
ATOM 695 O O . TYR A 1 88 ? 37.106 10.049 -114.267 1.00 81.88 88 TYR A O 1
ATOM 703 N N . GLU A 1 89 ? 38.033 8.380 -115.448 1.00 82.94 89 GLU A N 1
ATOM 704 C CA . GLU A 1 89 ? 37.386 8.731 -116.722 1.00 82.94 89 GLU A CA 1
ATOM 705 C C . GLU A 1 89 ? 35.860 8.582 -116.657 1.00 82.94 89 GLU A C 1
ATOM 707 O O . GLU A 1 89 ? 35.130 9.362 -117.265 1.00 82.94 89 GLU A O 1
ATOM 712 N N . LYS A 1 90 ? 35.372 7.613 -115.873 1.00 82.94 90 LYS A N 1
ATOM 713 C CA . LYS A 1 90 ? 33.940 7.376 -115.619 1.00 82.94 90 LYS A CA 1
ATOM 714 C C . LYS A 1 90 ? 33.369 8.199 -114.459 1.00 82.94 90 LYS A C 1
ATOM 716 O O . LYS A 1 90 ? 32.211 7.999 -114.101 1.00 82.94 90 LYS A O 1
ATOM 721 N N . GLU A 1 91 ? 34.170 9.078 -113.856 1.00 79.12 91 GLU A N 1
ATOM 722 C CA . GLU A 1 91 ? 33.818 9.911 -112.697 1.00 79.12 91 GLU A CA 1
ATOM 723 C C . GLU A 1 91 ? 33.278 9.130 -111.473 1.00 79.12 91 GLU A C 1
ATOM 725 O O . GLU A 1 91 ? 32.497 9.650 -110.676 1.00 79.12 91 GLU A O 1
ATOM 730 N N . ASN A 1 92 ? 33.698 7.874 -111.280 1.00 82.00 92 ASN A N 1
ATOM 731 C CA . ASN A 1 92 ? 33.256 7.035 -110.162 1.00 82.00 92 ASN A CA 1
ATOM 732 C C . ASN A 1 92 ? 34.228 7.115 -108.972 1.00 82.00 92 ASN A C 1
ATOM 734 O O . ASN A 1 92 ? 35.077 6.242 -108.778 1.00 82.00 92 ASN A O 1
ATOM 738 N N . LEU A 1 93 ? 34.087 8.165 -108.157 1.00 78.19 93 LEU A N 1
ATOM 739 C CA . LEU A 1 93 ? 35.005 8.460 -107.047 1.00 78.19 93 LEU A CA 1
ATOM 740 C C . LEU A 1 93 ? 34.959 7.448 -105.889 1.00 78.19 93 LEU A C 1
ATOM 742 O O . LEU A 1 93 ? 35.967 7.272 -105.208 1.00 78.19 93 LEU A O 1
ATOM 746 N N . VAL A 1 94 ? 33.844 6.732 -105.701 1.00 80.06 94 VAL A N 1
ATOM 747 C CA . VAL A 1 94 ? 33.731 5.669 -104.681 1.00 80.06 94 VAL A CA 1
ATOM 748 C C . VAL A 1 94 ? 34.705 4.531 -105.000 1.00 80.06 94 VAL A C 1
ATOM 750 O O . VAL A 1 94 ? 35.530 4.160 -104.172 1.00 80.06 94 VAL A O 1
ATOM 753 N N . LYS A 1 95 ? 34.680 4.031 -106.242 1.00 80.50 95 LYS A N 1
ATOM 754 C CA . LYS A 1 95 ? 35.582 2.949 -106.672 1.00 80.50 95 LYS A CA 1
ATOM 755 C C . LYS A 1 95 ? 37.032 3.399 -106.786 1.00 80.50 95 LYS A C 1
ATOM 757 O O . LYS A 1 95 ? 37.941 2.596 -106.580 1.00 80.50 95 LYS A O 1
ATOM 762 N N . VAL A 1 96 ? 37.255 4.674 -107.114 1.00 78.44 96 VAL A N 1
ATOM 763 C CA . VAL A 1 96 ? 38.590 5.276 -107.049 1.00 78.44 96 VAL A CA 1
ATOM 764 C C . VAL A 1 96 ? 39.127 5.182 -105.627 1.00 78.44 96 VAL A C 1
ATOM 766 O O . VAL A 1 96 ? 40.237 4.693 -105.459 1.00 78.44 96 VAL A O 1
ATOM 769 N N . TYR A 1 97 ? 38.353 5.593 -104.619 1.00 78.56 97 TYR A N 1
ATOM 770 C CA . TYR A 1 97 ? 38.780 5.538 -103.220 1.00 78.56 97 TYR A CA 1
ATOM 771 C C . TYR A 1 97 ? 39.122 4.112 -102.768 1.00 78.56 97 TYR A C 1
ATOM 773 O O . TYR A 1 97 ? 40.185 3.903 -102.179 1.00 78.56 97 TYR A O 1
ATOM 781 N N . ASP A 1 98 ? 38.279 3.128 -103.090 1.00 79.25 98 ASP A N 1
ATOM 782 C CA . ASP A 1 98 ? 38.514 1.731 -102.704 1.00 79.25 98 ASP A CA 1
ATOM 783 C C . ASP A 1 98 ? 39.823 1.202 -103.310 1.00 79.25 98 ASP A C 1
ATOM 785 O O . ASP A 1 98 ? 40.704 0.703 -102.605 1.00 79.25 98 ASP A O 1
ATOM 789 N N . HIS A 1 99 ? 40.014 1.387 -104.620 1.00 80.69 99 HIS A N 1
ATOM 790 C CA . HIS A 1 99 ? 41.222 0.919 -105.300 1.00 80.69 99 HIS A CA 1
ATOM 791 C C . HIS A 1 99 ? 42.476 1.727 -104.943 1.00 80.69 99 HIS A C 1
ATOM 793 O O . HIS A 1 99 ? 43.574 1.163 -104.931 1.00 80.69 99 HIS A O 1
ATOM 799 N N . LEU A 1 100 ? 42.334 3.015 -104.625 1.00 78.38 100 LEU A N 1
ATOM 800 C CA . LEU A 1 100 ? 43.413 3.862 -104.117 1.00 78.38 100 LEU A CA 1
ATOM 801 C C . LEU A 1 100 ? 43.861 3.385 -102.733 1.00 78.38 100 LEU A C 1
ATOM 803 O O . LEU A 1 100 ? 45.056 3.214 -102.507 1.00 78.38 100 LEU A O 1
ATOM 807 N N . SER A 1 101 ? 42.916 3.101 -101.836 1.00 76.38 101 SER A N 1
ATOM 808 C CA . SER A 1 101 ? 43.191 2.597 -100.486 1.00 76.38 101 SER A CA 1
ATOM 809 C C . SER A 1 101 ? 43.871 1.230 -100.529 1.00 76.38 101 SER A C 1
ATOM 811 O O . SER A 1 101 ? 44.867 1.000 -99.843 1.00 76.38 101 SER A O 1
ATOM 813 N N . GLU A 1 102 ? 43.405 0.332 -101.400 1.00 78.56 102 GLU A N 1
ATOM 814 C CA . GLU A 1 102 ? 44.064 -0.952 -101.647 1.00 78.56 102 GLU A CA 1
ATOM 815 C C . GLU A 1 102 ? 45.483 -0.791 -102.205 1.00 78.56 102 GLU A C 1
ATOM 817 O O . GLU A 1 102 ? 46.383 -1.536 -101.814 1.00 78.56 102 GLU A O 1
ATOM 822 N N . LEU A 1 103 ? 45.699 0.154 -103.127 1.00 79.19 103 LEU A N 1
ATOM 823 C CA . LEU A 1 103 ? 47.020 0.421 -103.692 1.00 79.19 103 LEU A CA 1
ATOM 824 C C . LEU A 1 103 ? 47.962 1.012 -102.636 1.00 79.19 103 LEU A C 1
ATOM 826 O O . LEU A 1 103 ? 49.099 0.565 -102.537 1.00 79.19 103 LEU A O 1
ATOM 830 N N . ILE A 1 104 ? 47.492 1.948 -101.808 1.00 73.00 104 ILE A N 1
ATOM 831 C CA . ILE A 1 104 ? 48.262 2.517 -100.693 1.00 73.00 104 ILE A CA 1
ATOM 832 C C . ILE A 1 104 ? 48.620 1.428 -99.678 1.00 73.00 104 ILE A C 1
ATOM 834 O O . ILE A 1 104 ? 49.764 1.363 -99.236 1.00 73.00 104 ILE A O 1
ATOM 838 N N . ASN A 1 105 ? 47.690 0.537 -99.335 1.00 73.81 105 ASN A N 1
ATOM 839 C CA . ASN A 1 105 ? 47.967 -0.573 -98.424 1.00 73.81 105 ASN A CA 1
ATOM 840 C C . ASN A 1 105 ? 48.966 -1.573 -99.019 1.00 73.81 105 ASN A C 1
ATOM 842 O O . ASN A 1 105 ? 49.881 -2.006 -98.318 1.00 73.81 105 ASN A O 1
ATOM 846 N N . ALA A 1 106 ? 48.860 -1.878 -100.315 1.00 70.75 106 ALA A N 1
ATOM 847 C CA . ALA A 1 106 ? 49.864 -2.682 -101.008 1.00 70.75 106 ALA A CA 1
ATOM 848 C C . ALA A 1 106 ? 51.244 -1.999 -100.973 1.00 70.75 106 ALA A C 1
ATOM 850 O O . ALA A 1 106 ? 52.244 -2.652 -100.688 1.00 70.75 106 ALA A O 1
ATOM 851 N N . LEU A 1 107 ? 51.297 -0.679 -101.184 1.00 69.75 107 LEU A N 1
ATOM 852 C CA . LEU A 1 107 ? 52.530 0.116 -101.132 1.00 69.75 107 LEU A CA 1
ATOM 853 C C . LEU A 1 107 ? 53.093 0.288 -99.718 1.00 69.75 107 LEU A C 1
ATOM 855 O O . LEU A 1 107 ? 54.291 0.486 -99.586 1.00 69.75 107 LEU A O 1
ATOM 859 N N . ARG A 1 108 ? 52.274 0.202 -98.664 1.00 66.75 108 ARG A N 1
ATOM 860 C CA . ARG A 1 108 ? 52.748 0.149 -97.268 1.00 66.75 108 ARG A CA 1
ATOM 861 C C . ARG A 1 108 ? 53.355 -1.210 -96.920 1.00 66.75 108 ARG A C 1
ATOM 863 O O . ARG A 1 108 ? 54.288 -1.266 -96.127 1.00 66.75 108 ARG A O 1
ATOM 870 N N . GLY A 1 109 ? 52.827 -2.292 -97.498 1.00 60.66 109 GLY A N 1
ATOM 871 C CA . GLY A 1 109 ? 53.383 -3.642 -97.353 1.00 60.66 109 GLY A CA 1
ATOM 872 C C . GLY A 1 109 ? 54.700 -3.833 -98.113 1.00 60.66 109 GLY A C 1
ATOM 873 O O . GLY A 1 109 ? 55.588 -4.543 -97.643 1.00 60.66 109 GLY A O 1
ATOM 874 N N . MET A 1 110 ? 54.855 -3.151 -99.250 1.00 63.38 110 MET A N 1
ATOM 875 C CA . MET A 1 110 ? 56.122 -3.013 -99.969 1.00 63.38 110 MET A CA 1
ATOM 876 C C . MET A 1 110 ? 56.994 -2.029 -99.189 1.00 63.38 110 MET A C 1
ATOM 878 O O . MET A 1 110 ? 56.739 -0.836 -99.215 1.00 63.38 110 MET A O 1
ATOM 882 N N . ASN A 1 111 ? 57.976 -2.519 -98.435 1.00 53.16 111 ASN A N 1
ATOM 883 C CA . ASN A 1 111 ? 58.783 -1.780 -97.454 1.00 53.16 111 ASN A CA 1
ATOM 884 C C . ASN A 1 111 ? 59.627 -0.635 -98.087 1.00 53.16 111 ASN A C 1
ATOM 886 O O . ASN A 1 111 ? 60.859 -0.681 -98.115 1.00 53.16 111 ASN A O 1
ATOM 890 N N . LEU A 1 112 ? 58.969 0.406 -98.609 1.00 54.75 112 LEU A N 1
ATOM 891 C CA . LEU A 1 112 ? 59.538 1.631 -99.164 1.00 54.75 112 LEU A CA 1
ATOM 892 C C . LEU A 1 112 ? 60.137 2.439 -98.005 1.00 54.75 112 LEU A C 1
ATOM 894 O O . LEU A 1 112 ? 59.548 3.384 -97.484 1.00 54.75 112 LEU A O 1
ATOM 898 N N . LYS A 1 113 ? 61.322 2.025 -97.553 1.00 51.44 113 LYS A N 1
ATOM 899 C CA . LYS A 1 113 ? 62.103 2.692 -96.509 1.00 51.44 113 LYS A CA 1
ATOM 900 C C . LYS A 1 113 ? 62.654 4.025 -97.021 1.00 51.44 113 LYS A C 1
ATOM 902 O O . LYS A 1 113 ? 63.825 4.074 -97.366 1.00 51.44 113 LYS A O 1
ATOM 907 N N . VAL A 1 114 ? 61.857 5.098 -97.003 1.00 41.97 114 VAL A N 1
ATOM 908 C CA . VAL A 1 114 ? 62.339 6.472 -96.734 1.00 41.97 114 VAL A CA 1
ATOM 909 C C . VAL A 1 114 ? 61.182 7.364 -96.230 1.00 41.97 114 VAL A C 1
ATOM 911 O O . VAL A 1 114 ? 60.239 7.630 -96.964 1.00 41.97 114 VAL A O 1
ATOM 914 N N . GLY A 1 115 ? 61.300 7.911 -95.010 1.00 43.41 115 GLY A N 1
ATOM 915 C CA . GLY A 1 115 ? 60.953 9.323 -94.766 1.00 43.41 115 GLY A CA 1
ATOM 916 C C . GLY A 1 115 ? 59.580 9.742 -94.212 1.00 43.41 115 GLY A C 1
ATOM 917 O O . GLY A 1 115 ? 59.377 10.947 -94.123 1.00 43.41 115 GLY A O 1
ATOM 918 N N . TRP A 1 116 ? 58.668 8.853 -93.795 1.00 39.47 116 TRP A N 1
ATOM 919 C CA . TRP A 1 116 ? 57.389 9.249 -93.162 1.00 39.47 116 TRP A CA 1
ATOM 920 C C . TRP A 1 116 ? 57.011 8.342 -91.964 1.00 39.47 116 TRP A C 1
ATOM 922 O O . TRP A 1 116 ? 57.097 7.120 -92.061 1.00 39.47 116 TRP A O 1
ATOM 932 N N . SER A 1 117 ? 56.544 8.958 -90.862 1.00 52.84 117 SER A N 1
ATOM 933 C CA . SER A 1 117 ? 55.706 8.411 -89.756 1.00 52.84 117 SER A CA 1
ATOM 934 C C . SER A 1 117 ? 56.234 8.296 -88.309 1.00 52.84 117 SER A C 1
ATOM 936 O O . SER A 1 117 ? 55.443 7.927 -87.442 1.00 52.84 117 SER A O 1
ATOM 938 N N . LEU A 1 118 ? 57.463 8.702 -87.960 1.00 49.97 118 LEU A N 1
ATOM 939 C CA . LEU A 1 118 ? 57.875 8.661 -86.539 1.00 49.97 118 LEU A CA 1
ATOM 940 C C . LEU A 1 118 ? 57.084 9.660 -85.662 1.00 49.97 118 LEU A C 1
ATOM 942 O O . LEU A 1 118 ? 56.690 9.329 -84.550 1.00 49.97 118 LEU A O 1
ATOM 946 N N . GLU A 1 119 ? 56.778 10.856 -86.177 1.00 49.78 119 GLU A N 1
ATOM 947 C CA . GLU A 1 119 ? 56.062 11.895 -85.420 1.00 49.78 119 GLU A CA 1
ATOM 948 C C . GLU A 1 119 ? 54.550 11.624 -85.305 1.00 49.78 119 GLU A C 1
ATOM 950 O O . GLU A 1 119 ? 53.970 11.784 -84.234 1.00 49.78 119 GLU A O 1
ATOM 955 N N . HIS A 1 120 ? 53.901 11.135 -86.368 1.00 50.97 120 HIS A N 1
ATOM 956 C CA . HIS A 1 120 ? 52.482 10.754 -86.325 1.00 50.97 120 HIS A CA 1
ATOM 957 C C . HIS A 1 120 ? 52.239 9.451 -85.540 1.00 50.97 120 HIS A C 1
ATOM 959 O O . HIS A 1 120 ? 51.237 9.345 -84.829 1.00 50.97 120 HIS A O 1
ATOM 965 N N . GLY A 1 121 ? 53.166 8.487 -85.597 1.00 54.97 121 GLY A N 1
ATOM 966 C CA . GLY A 1 121 ? 53.148 7.292 -84.745 1.00 54.97 121 GLY A CA 1
ATOM 967 C C . GLY A 1 121 ? 53.358 7.627 -83.265 1.00 54.97 121 GLY A C 1
ATOM 968 O O . GLY A 1 121 ? 52.609 7.158 -82.415 1.00 54.97 121 GLY A O 1
ATOM 969 N N . ALA A 1 122 ? 54.305 8.519 -82.949 1.00 59.38 122 ALA A N 1
ATOM 970 C CA . ALA A 1 122 ? 54.507 9.000 -81.581 1.00 59.38 122 ALA A CA 1
ATOM 971 C C . ALA A 1 122 ? 53.302 9.801 -81.054 1.00 59.38 122 ALA A C 1
ATOM 973 O O . ALA A 1 122 ? 52.894 9.605 -79.911 1.00 59.38 122 ALA A O 1
ATOM 974 N N . ARG A 1 123 ? 52.686 10.661 -81.881 1.00 62.59 123 ARG A N 1
ATOM 975 C CA . ARG A 1 123 ? 51.481 11.419 -81.497 1.00 62.59 123 ARG A CA 1
ATOM 976 C C . ARG A 1 123 ? 50.261 10.519 -81.285 1.00 62.59 123 ARG A C 1
ATOM 978 O O . ARG A 1 123 ? 49.542 10.717 -80.315 1.00 62.59 123 ARG A O 1
ATOM 985 N N . SER A 1 124 ? 50.033 9.521 -82.140 1.00 71.25 124 SER A N 1
ATOM 986 C CA . SER A 1 124 ? 48.925 8.565 -81.961 1.00 71.25 124 SER A CA 1
ATOM 987 C C . SER A 1 124 ? 49.113 7.673 -80.730 1.00 71.25 124 SER A C 1
ATOM 989 O O . SER A 1 124 ? 48.170 7.512 -79.960 1.00 71.25 124 SER A O 1
ATOM 991 N N . ALA A 1 125 ? 50.334 7.193 -80.472 1.00 73.00 125 ALA A N 1
ATOM 992 C CA . ALA A 1 125 ? 50.655 6.463 -79.244 1.00 73.00 125 ALA A CA 1
ATOM 993 C C . ALA A 1 125 ? 50.488 7.332 -77.984 1.00 73.00 125 ALA A C 1
ATOM 995 O O . ALA A 1 125 ? 49.991 6.849 -76.969 1.00 73.00 125 ALA A O 1
ATOM 996 N N . ALA A 1 126 ? 50.847 8.621 -78.044 1.00 75.75 126 ALA A N 1
ATOM 997 C CA . ALA A 1 126 ? 50.631 9.562 -76.943 1.00 75.75 126 ALA A CA 1
ATOM 998 C C . ALA A 1 126 ? 49.135 9.810 -76.669 1.00 75.75 126 ALA A C 1
ATOM 1000 O O . ALA A 1 126 ? 48.732 9.859 -75.508 1.00 75.75 126 ALA A O 1
ATOM 1001 N N . ILE A 1 127 ? 48.307 9.911 -77.715 1.00 79.44 127 ILE A N 1
ATOM 1002 C CA . ILE A 1 127 ? 46.845 10.041 -77.586 1.00 79.44 127 ILE A CA 1
ATOM 1003 C C . ILE A 1 127 ? 46.240 8.775 -76.963 1.00 79.44 127 ILE A C 1
ATOM 1005 O O . ILE A 1 127 ? 45.426 8.878 -76.048 1.00 79.44 127 ILE A O 1
ATOM 1009 N N . GLU A 1 128 ? 46.665 7.585 -77.398 1.00 84.00 128 GLU A N 1
ATOM 1010 C CA . GLU A 1 128 ? 46.195 6.317 -76.823 1.00 84.00 128 GLU A CA 1
ATOM 1011 C C . GLU A 1 128 ? 46.605 6.168 -75.348 1.00 84.00 128 GLU A C 1
ATOM 1013 O O . GLU A 1 128 ? 45.804 5.732 -74.517 1.00 84.00 128 GLU A O 1
ATOM 1018 N N . LEU A 1 129 ? 47.835 6.558 -74.995 1.00 85.81 129 LEU A N 1
ATOM 1019 C CA . LEU A 1 129 ? 48.277 6.558 -73.601 1.00 85.81 129 LEU A CA 1
ATOM 1020 C C . LEU A 1 129 ? 47.434 7.513 -72.753 1.00 85.81 129 LEU A C 1
ATOM 1022 O O . LEU A 1 129 ? 47.056 7.152 -71.641 1.00 85.81 129 LEU A O 1
ATOM 1026 N N . ASN A 1 130 ? 47.113 8.696 -73.280 1.00 87.81 130 ASN A N 1
ATOM 1027 C CA . ASN A 1 130 ? 46.293 9.675 -72.576 1.00 87.81 130 ASN A CA 1
ATOM 1028 C C . ASN A 1 130 ? 44.862 9.161 -72.335 1.00 87.81 130 ASN A C 1
ATOM 1030 O O . ASN A 1 130 ? 44.364 9.275 -71.219 1.00 87.81 130 ASN A O 1
ATOM 1034 N N . ASP A 1 131 ? 44.241 8.500 -73.319 1.00 90.19 131 ASP A N 1
ATOM 1035 C CA . ASP A 1 131 ? 42.927 7.848 -73.154 1.00 90.19 131 ASP A CA 1
ATOM 1036 C C . ASP A 1 131 ? 42.967 6.725 -72.097 1.00 90.19 131 ASP A C 1
ATOM 1038 O O . ASP A 1 131 ? 42.064 6.586 -71.268 1.00 90.19 131 ASP A O 1
ATOM 1042 N N . ARG A 1 132 ? 44.049 5.936 -72.052 1.00 90.31 132 ARG A N 1
ATOM 1043 C CA . ARG A 1 132 ? 44.240 4.917 -71.004 1.00 90.31 132 ARG A CA 1
ATOM 1044 C C . ARG A 1 132 ? 44.452 5.533 -69.621 1.00 90.31 132 ARG A C 1
ATOM 1046 O O . ARG A 1 132 ? 43.948 4.980 -68.639 1.00 90.31 132 ARG A O 1
ATOM 1053 N N . VAL A 1 133 ? 45.178 6.647 -69.530 1.00 92.62 133 VAL A N 1
ATOM 1054 C CA . VAL A 1 133 ? 45.363 7.401 -68.280 1.00 92.62 133 VAL A CA 1
ATOM 1055 C C . VAL A 1 133 ? 44.020 7.947 -67.800 1.00 92.62 133 VAL A C 1
ATOM 1057 O O . VAL A 1 133 ? 43.672 7.726 -66.645 1.00 92.62 133 VAL A O 1
ATOM 1060 N N . GLU A 1 134 ? 43.208 8.531 -68.680 1.00 92.06 134 GLU A N 1
ATOM 1061 C CA . GLU A 1 134 ? 41.874 9.048 -68.345 1.00 92.06 134 GLU A CA 1
ATOM 1062 C C . GLU A 1 134 ? 40.908 7.933 -67.895 1.00 92.06 134 GLU A C 1
ATOM 1064 O O . GLU A 1 134 ? 40.223 8.041 -66.871 1.00 92.06 134 GLU A O 1
ATOM 1069 N N . LYS A 1 135 ? 40.915 6.784 -68.583 1.00 93.81 135 LYS A N 1
ATOM 1070 C CA . LYS A 1 135 ? 40.159 5.586 -68.166 1.00 93.81 135 LYS A CA 1
ATOM 1071 C C . LYS A 1 135 ? 40.631 5.011 -66.834 1.00 93.81 135 LYS A C 1
ATOM 1073 O O . LYS A 1 135 ? 39.836 4.430 -66.098 1.00 93.81 135 LYS A O 1
ATOM 1078 N N . THR A 1 136 ? 41.917 5.121 -66.524 1.00 91.38 136 THR A N 1
ATOM 1079 C CA . THR A 1 136 ? 42.453 4.663 -65.237 1.00 91.38 136 THR A CA 1
ATOM 1080 C C . THR A 1 136 ? 42.088 5.646 -64.133 1.00 91.38 136 THR A C 1
ATOM 1082 O O . THR A 1 136 ? 41.630 5.212 -63.081 1.00 91.38 136 THR A O 1
ATOM 1085 N N . GLN A 1 137 ? 42.178 6.950 -64.394 1.00 93.69 137 GLN A N 1
ATOM 1086 C CA . GLN A 1 137 ? 41.793 7.992 -63.447 1.00 93.69 137 GLN A CA 1
ATOM 1087 C C . GLN A 1 137 ? 40.307 7.904 -63.087 1.00 93.69 137 GLN A C 1
ATOM 1089 O O . GLN A 1 137 ? 39.963 7.870 -61.913 1.00 93.69 137 GLN A O 1
ATOM 1094 N N . SER A 1 138 ? 39.425 7.735 -64.074 1.00 93.56 138 SER A N 1
ATOM 1095 C CA . SER A 1 138 ? 37.988 7.548 -63.814 1.00 93.56 138 SER A CA 1
ATOM 1096 C C . SER A 1 138 ? 37.681 6.294 -62.984 1.00 93.56 138 SER A C 1
ATOM 1098 O O . SER A 1 138 ? 36.774 6.313 -62.150 1.00 93.56 138 SER A O 1
ATOM 1100 N N . LYS A 1 139 ? 38.448 5.206 -63.153 1.00 94.50 139 LYS A N 1
ATOM 1101 C CA . LYS A 1 139 ? 38.348 4.017 -62.288 1.00 94.50 139 LYS A CA 1
ATOM 1102 C C . LYS A 1 139 ? 38.851 4.286 -60.871 1.00 94.50 139 LYS A C 1
ATOM 1104 O O . LYS A 1 139 ? 38.227 3.804 -59.930 1.00 94.50 139 LYS A O 1
ATOM 1109 N N . VAL A 1 140 ? 39.941 5.037 -60.713 1.00 94.88 140 VAL A N 1
ATOM 1110 C CA . VAL A 1 140 ? 40.454 5.460 -59.399 1.00 94.88 140 VAL A CA 1
ATOM 1111 C C . VAL A 1 140 ? 39.407 6.311 -58.683 1.00 94.88 140 VAL A C 1
ATOM 1113 O O . VAL A 1 140 ? 39.027 5.984 -57.563 1.00 94.88 140 VAL A O 1
ATOM 1116 N N . ASP A 1 141 ? 38.833 7.303 -59.361 1.00 94.69 141 ASP A N 1
ATOM 1117 C CA . ASP A 1 141 ? 37.786 8.159 -58.798 1.00 94.69 141 ASP A CA 1
ATOM 1118 C C . ASP A 1 141 ? 36.536 7.348 -58.403 1.00 94.69 141 ASP A C 1
ATOM 1120 O O . ASP A 1 141 ? 35.898 7.620 -57.380 1.00 94.69 141 ASP A O 1
ATOM 1124 N N . ALA A 1 142 ? 36.172 6.332 -59.196 1.00 94.75 142 ALA A N 1
ATOM 1125 C CA . ALA A 1 142 ? 35.077 5.419 -58.874 1.00 94.75 142 ALA A CA 1
ATOM 1126 C C . ALA A 1 142 ? 35.384 4.555 -57.638 1.00 94.75 142 ALA A C 1
ATOM 1128 O O . ALA A 1 142 ? 34.511 4.387 -56.784 1.00 94.75 142 ALA A O 1
ATOM 1129 N N . LEU A 1 143 ? 36.615 4.049 -57.511 1.00 94.69 143 LEU A N 1
ATOM 1130 C CA . LEU A 1 143 ? 37.062 3.292 -56.339 1.00 94.69 143 LEU A CA 1
ATOM 1131 C C . LEU A 1 143 ? 37.083 4.158 -55.081 1.00 94.69 143 LEU A C 1
ATOM 1133 O O . LEU A 1 143 ? 36.606 3.715 -54.042 1.00 94.69 143 LEU A O 1
ATOM 1137 N N . GLU A 1 144 ? 37.540 5.405 -55.166 1.00 95.56 144 GLU A N 1
ATOM 1138 C CA . GLU A 1 144 ? 37.503 6.327 -54.028 1.00 95.56 144 GLU A CA 1
ATOM 1139 C C . GLU A 1 144 ? 36.072 6.659 -53.587 1.00 95.56 144 GLU A C 1
ATOM 1141 O O . GLU A 1 144 ? 35.791 6.786 -52.394 1.00 95.56 144 GLU A O 1
ATOM 1146 N N . ARG A 1 145 ? 35.136 6.813 -54.535 1.00 95.06 145 ARG A N 1
ATOM 1147 C CA . ARG A 1 145 ? 33.711 6.996 -54.205 1.00 95.06 145 ARG A CA 1
ATOM 1148 C C . ARG A 1 145 ? 33.164 5.778 -53.472 1.00 95.06 145 ARG A C 1
ATOM 1150 O O . ARG A 1 145 ? 32.459 5.946 -52.478 1.00 95.06 145 ARG A O 1
ATOM 1157 N N . LEU A 1 146 ? 33.508 4.584 -53.946 1.00 96.00 146 LEU A N 1
ATOM 1158 C CA . LEU A 1 146 ? 33.088 3.333 -53.335 1.00 96.00 146 LEU A CA 1
ATOM 1159 C C . LEU A 1 146 ? 33.688 3.166 -51.930 1.00 96.00 146 LEU A C 1
ATOM 1161 O O . LEU A 1 146 ? 32.965 2.812 -51.002 1.00 96.00 146 LEU A O 1
ATOM 1165 N N . ASP A 1 147 ? 34.968 3.492 -51.745 1.00 95.56 147 ASP A N 1
ATOM 1166 C CA . ASP A 1 147 ? 35.645 3.452 -50.444 1.00 95.56 147 ASP A CA 1
ATOM 1167 C C . ASP A 1 147 ? 34.989 4.408 -49.434 1.00 95.56 147 ASP A C 1
ATOM 1169 O O . ASP A 1 147 ? 34.652 4.012 -48.315 1.00 95.56 147 ASP A O 1
ATOM 1173 N N . ARG A 1 148 ? 34.660 5.637 -49.861 1.00 95.88 148 ARG A N 1
ATOM 1174 C CA . ARG A 1 148 ? 33.881 6.586 -49.044 1.00 95.88 148 ARG A CA 1
ATOM 1175 C C . ARG A 1 148 ? 32.503 6.035 -48.671 1.00 95.88 148 ARG A C 1
ATOM 1177 O O . ARG A 1 148 ? 32.057 6.210 -47.536 1.00 95.88 148 ARG A O 1
ATOM 1184 N N . GLU A 1 149 ? 31.816 5.364 -49.593 1.00 96.69 149 GLU A N 1
ATOM 1185 C CA . GLU A 1 149 ? 30.515 4.748 -49.319 1.00 96.69 149 GLU A CA 1
ATOM 1186 C C . GLU A 1 149 ? 30.627 3.600 -48.304 1.00 96.69 149 GLU A C 1
ATOM 1188 O O . GLU A 1 149 ? 29.827 3.530 -47.364 1.00 96.69 149 GLU A O 1
ATOM 1193 N N . TYR A 1 150 ? 31.640 2.739 -48.439 1.00 95.50 150 TYR A N 1
ATOM 1194 C CA . TYR A 1 150 ? 31.926 1.676 -47.474 1.00 95.50 150 TYR A CA 1
ATOM 1195 C C . TYR A 1 150 ? 32.274 2.238 -46.099 1.00 95.50 150 TYR A C 1
ATOM 1197 O O . TYR A 1 150 ? 31.736 1.755 -45.100 1.00 95.50 150 TYR A O 1
ATOM 1205 N N . HIS A 1 151 ? 33.090 3.290 -46.031 1.00 95.81 151 HIS A N 1
ATOM 1206 C CA . HIS A 1 151 ? 33.411 3.952 -44.772 1.00 95.81 151 HIS A CA 1
ATOM 1207 C C . HIS A 1 151 ? 32.147 4.502 -44.094 1.00 95.81 151 HIS A C 1
ATOM 1209 O O . HIS A 1 151 ? 31.908 4.241 -42.914 1.00 95.81 151 HIS A O 1
ATOM 1215 N N . ASN A 1 152 ? 31.277 5.179 -44.848 1.00 95.81 152 ASN A N 1
ATOM 1216 C CA . ASN A 1 152 ? 30.006 5.702 -44.339 1.00 95.81 152 ASN A CA 1
ATOM 1217 C C . ASN A 1 152 ? 29.059 4.590 -43.861 1.00 95.81 152 ASN A C 1
ATOM 1219 O O . ASN A 1 152 ? 28.428 4.717 -42.808 1.00 95.81 152 ASN A O 1
ATOM 1223 N N . LYS A 1 153 ? 28.965 3.479 -44.601 1.00 96.62 153 LYS A N 1
ATOM 1224 C CA . LYS A 1 153 ? 28.185 2.299 -44.193 1.00 96.62 153 LYS A CA 1
ATOM 1225 C C . LYS A 1 153 ? 28.732 1.687 -42.905 1.00 96.62 153 LYS A C 1
ATOM 1227 O O . LYS A 1 153 ? 27.955 1.370 -42.008 1.00 96.62 153 LYS A O 1
ATOM 1232 N N . LEU A 1 154 ? 30.051 1.578 -42.777 1.00 95.88 154 LEU A N 1
ATOM 1233 C CA . LEU A 1 154 ? 30.705 1.020 -41.597 1.00 95.88 154 LEU A CA 1
ATOM 1234 C C . LEU A 1 154 ? 30.516 1.912 -40.360 1.00 95.88 154 LEU A C 1
ATOM 1236 O O . LEU A 1 154 ? 30.258 1.400 -39.271 1.00 95.88 154 LEU A O 1
ATOM 1240 N N . GLN A 1 155 ? 30.542 3.238 -40.528 1.00 95.12 155 GLN A N 1
ATOM 1241 C CA . GLN A 1 155 ? 30.177 4.189 -39.471 1.00 95.12 155 GLN A CA 1
ATOM 1242 C C . GLN A 1 155 ? 28.714 4.025 -39.044 1.00 95.12 155 GLN A C 1
ATOM 1244 O O . GLN A 1 155 ? 28.431 3.918 -37.853 1.00 95.12 155 GLN A O 1
ATOM 1249 N N . ARG A 1 156 ? 27.778 3.906 -39.996 1.00 95.56 156 ARG A N 1
ATOM 1250 C CA . ARG A 1 156 ? 26.362 3.646 -39.680 1.00 95.56 156 ARG A CA 1
ATOM 1251 C C . ARG A 1 156 ? 26.178 2.349 -38.896 1.00 95.56 156 ARG A C 1
ATOM 1253 O O . ARG A 1 156 ? 25.471 2.354 -37.893 1.00 95.56 156 ARG A O 1
ATOM 1260 N N . ILE A 1 157 ? 26.848 1.270 -39.301 1.00 95.81 157 ILE A N 1
ATOM 1261 C CA . ILE A 1 157 ? 26.806 -0.015 -38.587 1.00 95.81 157 ILE A CA 1
ATOM 1262 C C . ILE A 1 157 ? 27.321 0.135 -37.151 1.00 95.81 157 ILE A C 1
ATOM 1264 O O . ILE A 1 157 ? 26.692 -0.388 -36.236 1.00 95.81 157 ILE A O 1
ATOM 1268 N N . ARG A 1 158 ? 28.408 0.885 -36.929 1.00 95.94 158 ARG A N 1
ATOM 1269 C CA . ARG A 1 158 ? 28.911 1.174 -35.574 1.00 95.94 158 ARG A CA 1
ATOM 1270 C C . ARG A 1 158 ? 27.888 1.943 -34.743 1.00 95.94 158 ARG A C 1
ATOM 1272 O O . ARG A 1 158 ? 27.518 1.473 -33.678 1.00 95.94 158 ARG A O 1
ATOM 1279 N N . THR A 1 159 ? 27.336 3.036 -35.276 1.00 95.81 159 THR 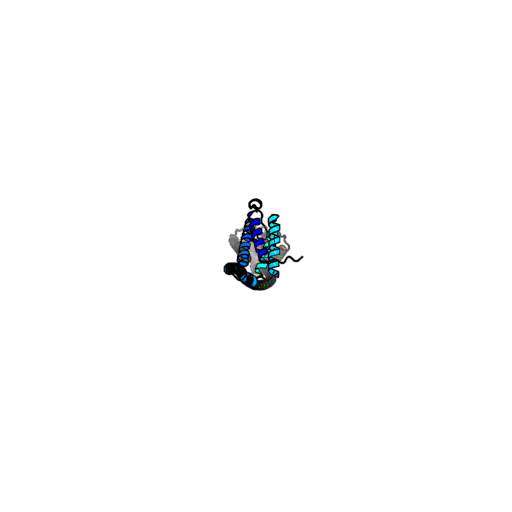A N 1
ATOM 1280 C CA . THR A 1 159 ? 26.305 3.807 -34.557 1.00 95.81 159 THR A CA 1
ATOM 1281 C C . THR A 1 159 ? 25.059 2.977 -34.242 1.00 95.81 159 THR A C 1
ATOM 1283 O O . THR A 1 159 ? 24.453 3.152 -33.189 1.00 95.81 159 THR A O 1
ATOM 1286 N N . LEU A 1 160 ? 24.667 2.061 -35.135 1.00 95.62 160 LEU A N 1
ATOM 1287 C CA . LEU A 1 160 ? 23.539 1.165 -34.906 1.00 95.62 160 LEU A CA 1
ATOM 1288 C C . LEU A 1 160 ? 23.863 0.133 -33.822 1.00 95.62 160 LEU A C 1
ATOM 1290 O O . LEU A 1 160 ? 23.028 -0.114 -32.960 1.00 95.62 160 LEU A O 1
ATOM 1294 N N . LYS A 1 161 ? 25.078 -0.426 -33.831 1.00 96.31 161 LYS A N 1
ATOM 1295 C CA . LYS A 1 161 ? 25.554 -1.335 -32.784 1.00 96.31 161 LYS A CA 1
ATOM 1296 C C . LYS A 1 161 ? 25.533 -0.656 -31.413 1.00 96.31 161 LYS A C 1
ATOM 1298 O O . LYS A 1 161 ? 25.002 -1.238 -30.474 1.00 96.31 161 LYS A O 1
ATOM 1303 N N . ASP A 1 162 ? 26.039 0.571 -31.319 1.00 95.38 162 ASP A N 1
ATOM 1304 C CA . ASP A 1 162 ? 26.076 1.324 -30.062 1.00 95.38 162 ASP A CA 1
ATOM 1305 C C . ASP A 1 162 ? 24.658 1.615 -29.542 1.00 95.38 162 ASP A C 1
ATOM 1307 O O . ASP A 1 162 ? 24.390 1.490 -28.346 1.00 95.38 162 ASP A O 1
ATOM 1311 N N . LYS A 1 163 ? 23.716 1.931 -30.445 1.00 95.44 163 LYS A N 1
ATOM 1312 C CA . LYS A 1 163 ? 22.294 2.090 -30.100 1.00 95.44 163 LYS A CA 1
ATOM 1313 C C . LYS A 1 163 ? 21.678 0.795 -29.581 1.00 95.44 163 LYS A C 1
ATOM 1315 O O . LYS A 1 163 ? 21.064 0.817 -28.520 1.00 95.44 163 LYS A O 1
ATOM 1320 N N . VAL A 1 164 ? 21.883 -0.323 -30.277 1.00 95.44 164 VAL A N 1
ATOM 1321 C CA . VAL A 1 164 ? 21.380 -1.638 -29.846 1.00 95.44 164 VAL A CA 1
ATOM 1322 C C . VAL A 1 164 ? 21.960 -2.023 -28.485 1.00 95.44 164 VAL A C 1
ATOM 1324 O O . VAL A 1 164 ? 21.235 -2.523 -27.628 1.00 95.44 164 VAL A O 1
ATOM 1327 N N . GLU A 1 165 ? 23.245 -1.761 -28.240 1.00 95.25 165 GLU A N 1
ATOM 1328 C CA . GLU A 1 165 ? 23.872 -2.041 -26.946 1.00 95.25 165 GLU A CA 1
ATOM 1329 C C . GLU A 1 165 ? 23.290 -1.159 -25.828 1.00 95.25 165 GLU A C 1
ATOM 1331 O O . GLU A 1 165 ? 23.014 -1.647 -24.730 1.00 95.25 165 GLU A O 1
ATOM 1336 N N . SER A 1 166 ? 23.045 0.123 -26.110 1.00 95.06 166 SER A N 1
ATOM 1337 C CA . SER A 1 166 ? 22.381 1.045 -25.182 1.00 95.06 166 SER A CA 1
ATOM 1338 C C . SER A 1 166 ? 20.945 0.615 -24.865 1.00 95.06 166 SER A C 1
ATOM 1340 O O . SER A 1 166 ? 20.549 0.592 -23.699 1.00 95.06 166 SER A O 1
ATOM 1342 N N . GLU A 1 167 ? 20.160 0.248 -25.878 1.00 94.69 167 GLU A N 1
ATOM 1343 C CA . GLU A 1 167 ? 18.789 -0.245 -25.703 1.00 94.69 167 GLU A CA 1
ATOM 1344 C C . GLU A 1 167 ? 18.771 -1.566 -24.928 1.00 94.69 167 GLU A C 1
ATOM 1346 O O . GLU A 1 167 ? 17.972 -1.728 -24.010 1.00 94.69 167 GLU A O 1
ATOM 1351 N N . THR A 1 168 ? 19.713 -2.471 -25.202 1.00 94.56 168 THR A N 1
ATOM 1352 C CA . THR A 1 168 ? 19.864 -3.732 -24.456 1.00 94.56 168 THR A CA 1
ATOM 1353 C C . THR A 1 168 ? 20.155 -3.472 -22.977 1.00 94.56 168 THR A C 1
ATOM 1355 O O . THR A 1 168 ? 19.549 -4.104 -22.110 1.00 94.56 168 THR A O 1
ATOM 1358 N N . LYS A 1 169 ? 21.029 -2.503 -22.662 1.00 94.88 169 LYS A N 1
ATOM 1359 C CA . LYS A 1 169 ? 21.286 -2.076 -21.275 1.00 94.88 169 LYS A CA 1
ATOM 1360 C C . LYS A 1 169 ? 20.017 -1.525 -20.625 1.00 94.88 169 LYS A C 1
ATOM 1362 O O . LYS A 1 169 ? 19.690 -1.937 -19.514 1.00 94.88 169 LYS A O 1
ATOM 1367 N N . SER A 1 170 ? 19.268 -0.670 -21.322 1.00 93.88 170 SER A N 1
ATOM 1368 C CA . SER A 1 170 ? 18.000 -0.123 -20.820 1.00 93.88 170 SER A CA 1
ATOM 1369 C C . SER A 1 170 ? 16.957 -1.214 -20.551 1.00 93.88 170 SER A C 1
ATOM 1371 O O . SER A 1 170 ? 16.354 -1.226 -19.480 1.00 93.88 170 SER A O 1
ATOM 1373 N N . ILE A 1 171 ? 16.809 -2.180 -21.460 1.00 94.62 171 ILE A N 1
ATOM 1374 C CA . ILE A 1 171 ? 15.913 -3.331 -21.295 1.00 94.62 171 ILE A CA 1
ATOM 1375 C C . ILE A 1 171 ? 16.341 -4.179 -20.095 1.00 94.62 171 ILE A C 1
ATOM 1377 O O . ILE A 1 171 ? 15.503 -4.546 -19.276 1.00 94.62 171 ILE A O 1
ATOM 1381 N N . SER A 1 172 ? 17.638 -4.462 -19.943 1.00 94.31 172 SER A N 1
ATOM 1382 C CA . SER A 1 172 ? 18.138 -5.224 -18.792 1.00 94.31 172 SER A CA 1
ATOM 1383 C C . SER A 1 172 ? 17.857 -4.518 -17.460 1.00 94.31 172 SER A C 1
ATOM 1385 O O . SER A 1 172 ? 17.406 -5.162 -16.515 1.00 94.31 172 SER A O 1
ATOM 1387 N N . ALA A 1 173 ? 18.021 -3.191 -17.409 1.00 94.94 173 ALA A N 1
ATOM 1388 C CA . ALA A 1 173 ? 17.695 -2.387 -16.236 1.00 94.94 173 ALA A CA 1
ATOM 1389 C C . ALA A 1 173 ? 16.185 -2.405 -15.939 1.00 94.94 173 ALA A C 1
ATOM 1391 O O . ALA A 1 173 ? 15.771 -2.556 -14.788 1.00 94.94 173 ALA A O 1
ATOM 1392 N N . PHE A 1 174 ? 15.353 -2.331 -16.981 1.00 94.88 174 PHE A N 1
ATOM 1393 C CA . PHE A 1 174 ? 13.906 -2.458 -16.850 1.00 94.88 174 PHE A CA 1
ATOM 1394 C C . PHE A 1 174 ? 13.499 -3.830 -16.295 1.00 94.88 174 PHE A C 1
ATOM 1396 O O . PHE A 1 174 ? 12.688 -3.892 -15.377 1.00 94.88 174 PHE A O 1
ATOM 1403 N N . TYR A 1 175 ? 14.104 -4.925 -16.770 1.00 93.94 175 TYR A N 1
ATOM 1404 C CA . TYR A 1 175 ? 13.867 -6.263 -16.216 1.00 93.94 175 TYR A CA 1
ATOM 1405 C C . TYR A 1 175 ? 14.261 -6.367 -14.740 1.00 93.94 175 TYR A C 1
ATOM 1407 O O . TYR A 1 175 ? 13.527 -6.971 -13.959 1.00 93.94 175 TYR A O 1
ATOM 1415 N N . THR A 1 176 ? 15.388 -5.773 -14.334 1.00 94.75 176 THR A N 1
ATOM 1416 C CA . THR A 1 176 ? 15.791 -5.784 -12.919 1.00 94.75 176 THR A CA 1
ATOM 1417 C C . THR A 1 176 ? 14.812 -5.016 -12.032 1.00 94.75 176 THR A C 1
ATOM 1419 O O . THR A 1 176 ? 14.451 -5.507 -10.965 1.00 94.75 176 THR A O 1
ATOM 1422 N N . GLU A 1 177 ? 14.319 -3.865 -12.492 1.00 95.12 177 GLU A N 1
ATOM 1423 C CA . GLU A 1 177 ? 13.322 -3.068 -11.768 1.00 95.12 177 GLU A CA 1
ATOM 1424 C C . GLU A 1 177 ? 11.964 -3.782 -11.711 1.00 95.12 177 GLU A C 1
ATOM 1426 O O . GLU A 1 177 ? 11.311 -3.814 -10.669 1.00 95.12 177 GLU A O 1
ATOM 1431 N N . LEU A 1 178 ? 11.555 -4.421 -12.808 1.00 94.69 178 LEU A N 1
ATOM 1432 C CA . LEU A 1 178 ? 10.317 -5.190 -12.882 1.00 94.69 178 LEU A CA 1
ATOM 1433 C C . LEU A 1 178 ? 10.347 -6.396 -11.929 1.00 94.69 178 LEU A C 1
ATOM 1435 O O . LEU A 1 178 ? 9.379 -6.627 -11.207 1.00 94.69 178 LEU A O 1
ATOM 1439 N N . ASN A 1 179 ? 11.473 -7.110 -11.850 1.00 93.88 179 ASN A N 1
ATOM 1440 C CA . ASN A 1 179 ? 11.662 -8.190 -10.878 1.00 93.88 179 ASN A CA 1
ATOM 1441 C C . ASN A 1 179 ? 11.618 -7.686 -9.432 1.00 93.88 179 ASN A C 1
ATOM 1443 O O . ASN A 1 179 ? 11.004 -8.331 -8.583 1.00 93.88 179 ASN A O 1
ATOM 1447 N N . LYS A 1 180 ? 12.224 -6.526 -9.153 1.00 95.56 180 LYS A N 1
ATOM 1448 C CA . LYS A 1 180 ? 12.173 -5.904 -7.826 1.00 95.56 180 LYS A CA 1
ATOM 1449 C C . LYS A 1 180 ? 10.733 -5.566 -7.427 1.00 95.56 180 LYS A C 1
ATOM 1451 O O . LYS A 1 180 ? 10.293 -5.977 -6.358 1.00 95.56 180 LYS A O 1
ATOM 1456 N N . ARG A 1 181 ? 9.975 -4.911 -8.311 1.00 93.50 181 ARG A N 1
ATOM 1457 C CA . ARG A 1 181 ? 8.560 -4.588 -8.066 1.00 93.50 181 ARG A CA 1
ATOM 1458 C C . ARG A 1 181 ? 7.689 -5.828 -7.905 1.00 93.50 181 ARG A C 1
ATOM 1460 O O . ARG A 1 181 ? 6.788 -5.820 -7.081 1.00 93.50 181 ARG A O 1
ATOM 1467 N N . MET A 1 182 ? 7.944 -6.904 -8.653 1.00 93.00 182 MET A N 1
ATOM 1468 C CA . MET A 1 182 ? 7.214 -8.164 -8.459 1.00 93.00 182 MET A CA 1
ATOM 1469 C C . MET A 1 182 ? 7.475 -8.777 -7.079 1.00 93.00 182 MET A C 1
ATOM 1471 O O . MET A 1 182 ? 6.540 -9.270 -6.455 1.00 93.00 182 MET A O 1
ATOM 1475 N N . ALA A 1 183 ? 8.711 -8.708 -6.575 1.00 94.06 183 ALA A N 1
ATOM 1476 C CA . ALA A 1 183 ? 9.019 -9.150 -5.216 1.00 94.06 183 ALA A CA 1
ATOM 1477 C C . ALA A 1 183 ? 8.312 -8.285 -4.155 1.00 94.06 183 ALA A C 1
ATOM 1479 O O . ALA A 1 183 ? 7.754 -8.827 -3.203 1.00 94.06 183 ALA A O 1
ATOM 1480 N N . GLU A 1 184 ? 8.283 -6.962 -4.345 1.00 93.88 184 GLU A N 1
ATOM 1481 C CA . GLU A 1 184 ? 7.537 -6.031 -3.484 1.00 93.88 184 GLU A CA 1
ATOM 1482 C C . GLU A 1 184 ? 6.025 -6.318 -3.514 1.00 93.88 184 GLU A C 1
ATOM 1484 O O . GLU A 1 184 ? 5.389 -6.350 -2.464 1.00 93.88 184 GLU A O 1
ATOM 1489 N N . PHE A 1 185 ? 5.450 -6.608 -4.687 1.00 93.25 185 PHE A N 1
ATOM 1490 C CA . PHE A 1 185 ? 4.037 -6.973 -4.814 1.00 93.25 185 PHE A CA 1
ATOM 1491 C C . PHE A 1 185 ? 3.690 -8.285 -4.106 1.00 93.25 185 PHE A C 1
ATOM 1493 O O . PHE A 1 185 ? 2.637 -8.365 -3.473 1.00 93.25 185 PHE A O 1
ATOM 1500 N N . GLU A 1 186 ? 4.544 -9.311 -4.180 1.00 93.31 186 GLU A N 1
ATOM 1501 C CA . GLU A 1 186 ? 4.269 -10.569 -3.474 1.00 93.31 186 GLU A CA 1
ATOM 1502 C C . GLU A 1 186 ? 4.375 -10.385 -1.951 1.00 93.31 186 GLU A C 1
ATOM 1504 O O . GLU A 1 186 ? 3.532 -10.905 -1.220 1.00 93.31 186 GLU A O 1
ATOM 1509 N N . GLN A 1 187 ? 5.327 -9.572 -1.469 1.00 94.62 187 GLN A N 1
ATOM 1510 C CA . GLN A 1 187 ? 5.385 -9.179 -0.054 1.00 94.62 187 GLN A CA 1
ATOM 1511 C C . GLN A 1 187 ? 4.138 -8.400 0.369 1.00 94.62 187 GLN A C 1
ATOM 1513 O O . GLN A 1 187 ? 3.541 -8.707 1.398 1.00 94.62 187 GLN A O 1
ATOM 1518 N N . GLN A 1 188 ? 3.704 -7.425 -0.433 1.00 91.06 188 GLN A N 1
ATOM 1519 C CA . GLN A 1 188 ? 2.505 -6.642 -0.145 1.00 91.06 188 GLN A CA 1
ATOM 1520 C C . GLN A 1 188 ? 1.266 -7.535 -0.056 1.00 91.06 188 GLN A C 1
ATOM 1522 O O . GLN A 1 188 ? 0.481 -7.406 0.877 1.00 91.06 188 GLN A O 1
ATOM 1527 N N . LYS A 1 189 ? 1.116 -8.484 -0.981 1.00 93.00 189 LYS A N 1
ATOM 1528 C CA . LYS A 1 189 ? 0.026 -9.463 -0.974 1.00 93.00 189 LYS A CA 1
ATOM 1529 C C . LYS A 1 189 ? 0.061 -10.363 0.262 1.00 93.00 189 LYS A C 1
ATOM 1531 O O . LYS A 1 189 ? -1.000 -10.721 0.769 1.00 93.00 189 LYS A O 1
ATOM 1536 N N . GLN A 1 190 ? 1.249 -10.729 0.743 1.00 93.88 190 GLN A N 1
ATOM 1537 C CA . GLN A 1 190 ? 1.393 -11.474 1.990 1.00 93.88 190 GLN A CA 1
ATOM 1538 C C . GLN A 1 190 ? 0.968 -10.626 3.195 1.00 93.88 190 GLN A C 1
ATOM 1540 O O . GLN A 1 190 ? 0.126 -11.078 3.966 1.00 93.88 190 GLN A O 1
ATOM 1545 N N . PHE A 1 191 ? 1.439 -9.378 3.298 1.00 93.50 191 PHE A N 1
ATOM 1546 C CA . PHE A 1 191 ? 1.003 -8.463 4.356 1.00 93.50 191 PHE A CA 1
ATOM 1547 C C . PHE A 1 191 ? -0.507 -8.233 4.332 1.00 93.50 191 PHE A C 1
ATOM 1549 O O . PHE A 1 191 ? -1.138 -8.247 5.380 1.00 93.50 191 PHE A O 1
ATOM 1556 N N . THR A 1 192 ? -1.117 -8.062 3.156 1.00 93.06 192 THR A N 1
ATOM 1557 C CA . THR A 1 192 ? -2.574 -7.901 3.048 1.00 93.06 192 THR A CA 1
ATOM 1558 C C . THR A 1 192 ? -3.325 -9.104 3.615 1.00 93.06 192 THR A C 1
ATOM 1560 O O . THR A 1 192 ? -4.304 -8.906 4.326 1.00 93.06 192 THR A O 1
ATOM 1563 N N . LYS A 1 193 ? -2.856 -10.333 3.363 1.00 94.81 193 LYS A N 1
ATOM 1564 C CA . LYS A 1 193 ? -3.458 -11.539 3.953 1.00 94.81 193 LYS A CA 1
ATOM 1565 C C . LYS A 1 193 ? -3.298 -11.587 5.471 1.00 94.81 193 LYS A C 1
ATOM 1567 O O . LYS A 1 193 ? -4.261 -11.879 6.165 1.00 94.81 193 LYS A O 1
ATOM 1572 N N . GLU A 1 194 ? -2.107 -11.271 5.977 1.00 95.19 194 GLU A N 1
ATOM 1573 C CA . GLU A 1 194 ? -1.847 -11.220 7.422 1.00 95.19 194 GLU A CA 1
ATOM 1574 C C . GLU A 1 194 ? -2.734 -10.164 8.107 1.00 95.19 194 GLU A C 1
ATOM 1576 O O . GLU A 1 194 ? -3.329 -10.429 9.150 1.00 95.19 194 GLU A O 1
ATOM 1581 N N . TYR A 1 195 ? -2.906 -8.987 7.495 1.00 92.25 195 TYR A N 1
ATOM 1582 C CA . TYR A 1 195 ? -3.820 -7.955 7.991 1.00 92.25 195 TYR A CA 1
ATOM 1583 C C . TYR A 1 195 ? -5.290 -8.389 7.953 1.00 92.25 195 TYR A C 1
ATOM 1585 O O . TYR A 1 195 ? -6.028 -8.078 8.884 1.00 92.25 195 TYR A O 1
ATOM 1593 N N . GLU A 1 196 ? -5.724 -9.099 6.912 1.00 93.69 196 GLU A N 1
ATOM 1594 C CA . GLU A 1 196 ? -7.087 -9.635 6.819 1.00 93.69 196 GLU A CA 1
ATOM 1595 C C . GLU A 1 196 ? -7.363 -10.657 7.934 1.00 93.69 196 GLU A C 1
ATOM 1597 O O . GLU A 1 196 ? -8.388 -10.566 8.610 1.00 93.69 196 GLU A O 1
ATOM 1602 N N . GLU A 1 197 ? -6.419 -11.564 8.205 1.00 95.00 197 GLU A N 1
ATOM 1603 C CA . GLU A 1 197 ? -6.509 -12.507 9.329 1.00 95.00 197 GLU A CA 1
ATOM 1604 C C . GLU A 1 197 ? -6.558 -11.782 10.683 1.00 95.00 197 GLU A C 1
ATOM 1606 O O . GLU A 1 197 ? -7.412 -12.090 11.518 1.00 95.00 197 GLU A O 1
ATOM 1611 N N . HIS A 1 198 ? -5.707 -10.770 10.887 1.00 93.88 198 HIS A N 1
ATOM 1612 C CA . HIS A 1 198 ? -5.722 -9.955 12.104 1.00 93.88 198 HIS A CA 1
ATOM 1613 C C . HIS A 1 198 ? -7.028 -9.178 12.294 1.00 93.88 198 HIS A C 1
ATOM 1615 O O . HIS A 1 198 ? -7.483 -9.034 13.427 1.00 93.88 198 HIS A O 1
ATOM 1621 N N . LEU A 1 199 ? -7.647 -8.686 11.218 1.00 92.75 199 LEU A N 1
ATOM 1622 C CA . LEU A 1 199 ? -8.937 -7.997 11.294 1.00 92.75 199 LEU A CA 1
ATOM 1623 C C . LEU A 1 199 ? -10.060 -8.945 11.715 1.00 92.75 199 LEU A C 1
ATOM 1625 O O . LEU A 1 199 ? -10.885 -8.571 12.547 1.00 92.75 199 LEU A O 1
ATOM 1629 N N . ILE A 1 200 ? -10.070 -10.172 11.188 1.00 95.56 200 ILE A N 1
ATOM 1630 C CA . ILE A 1 200 ? -11.054 -11.194 11.568 1.00 95.56 200 ILE A CA 1
ATOM 1631 C C . ILE A 1 200 ? -10.896 -11.568 13.048 1.00 95.56 200 ILE A C 1
ATOM 1633 O O . ILE A 1 200 ? -11.888 -11.597 13.778 1.00 95.56 200 ILE A O 1
ATOM 1637 N N . ASP A 1 201 ? -9.665 -11.812 13.508 1.00 95.31 201 ASP A N 1
ATOM 1638 C CA . ASP A 1 201 ? -9.388 -12.141 14.913 1.00 95.31 201 ASP A CA 1
ATOM 1639 C C . ASP A 1 201 ? -9.745 -10.976 15.849 1.00 95.31 201 ASP A C 1
ATOM 1641 O O . ASP A 1 201 ? -10.439 -11.159 16.851 1.00 95.31 201 ASP A O 1
ATOM 1645 N N . PHE A 1 202 ? -9.372 -9.746 15.483 1.00 93.12 202 PHE A N 1
ATOM 1646 C CA . PHE A 1 202 ? -9.729 -8.554 16.249 1.00 93.12 202 PHE A CA 1
ATOM 1647 C C . PHE A 1 202 ? -11.246 -8.357 16.335 1.00 93.12 202 PHE A C 1
ATOM 1649 O O . PHE A 1 202 ? -11.768 -8.047 17.406 1.00 93.12 202 PHE A O 1
ATOM 1656 N N . GLN A 1 203 ? -11.975 -8.570 15.237 1.00 93.50 203 GLN A N 1
ATOM 1657 C CA . GLN A 1 203 ? -13.432 -8.470 15.227 1.00 93.50 203 GLN A CA 1
ATOM 1658 C C . GLN A 1 203 ? -14.076 -9.532 16.129 1.00 93.50 203 GLN A C 1
ATOM 1660 O O . GLN A 1 203 ? -15.000 -9.210 16.879 1.00 93.50 203 GLN A O 1
ATOM 1665 N N . ALA A 1 204 ? -13.564 -10.766 16.117 1.00 94.12 204 ALA A N 1
ATOM 1666 C CA . ALA A 1 204 ? -14.034 -11.832 16.998 1.00 94.12 204 ALA A CA 1
ATOM 1667 C C . ALA A 1 204 ? -13.779 -11.506 18.482 1.00 94.12 204 ALA A C 1
ATOM 1669 O O . ALA A 1 204 ? -14.688 -11.627 19.306 1.00 94.12 204 ALA A O 1
ATOM 1670 N N . GLN A 1 205 ? -12.579 -11.021 18.821 1.00 92.31 205 GLN A N 1
ATOM 1671 C CA . GLN A 1 205 ? -12.241 -10.582 20.182 1.00 92.31 205 GLN A CA 1
ATOM 1672 C C . GLN A 1 205 ? -13.094 -9.387 20.626 1.00 92.31 205 GLN A C 1
ATOM 1674 O O . GLN A 1 205 ? -13.537 -9.317 21.776 1.00 92.31 205 GLN A O 1
ATOM 1679 N N . HIS A 1 206 ? -13.366 -8.445 19.724 1.00 89.44 206 HIS A N 1
ATOM 1680 C CA . HIS A 1 206 ? -14.219 -7.301 20.018 1.00 89.44 206 HIS A CA 1
ATOM 1681 C C . HIS A 1 206 ? -15.669 -7.723 20.288 1.00 89.44 206 HIS A C 1
ATOM 1683 O O . HIS A 1 206 ? -16.303 -7.223 21.216 1.00 89.44 206 HIS A O 1
ATOM 1689 N N . GLU A 1 207 ? -16.198 -8.676 19.520 1.00 94.06 207 GLU A N 1
ATOM 1690 C CA . GLU A 1 207 ? -17.542 -9.204 19.749 1.00 94.06 207 GLU A CA 1
ATOM 1691 C C . GLU A 1 207 ? -17.645 -9.934 21.099 1.00 94.06 207 GLU A C 1
ATOM 1693 O O . GLU A 1 207 ? -18.628 -9.752 21.823 1.00 94.06 207 GLU A O 1
ATOM 1698 N N . ASP A 1 208 ? -16.630 -10.720 21.465 1.00 94.62 208 ASP A N 1
ATOM 1699 C CA . ASP A 1 208 ? -16.591 -11.446 22.739 1.00 94.62 208 ASP A CA 1
ATOM 1700 C C . ASP A 1 208 ? -16.486 -10.492 23.939 1.00 94.62 208 ASP A C 1
ATOM 1702 O O . ASP A 1 208 ? -17.297 -10.550 24.867 1.00 94.62 208 ASP A O 1
ATOM 1706 N N . THR A 1 209 ? -15.580 -9.513 23.870 1.00 88.19 209 THR A N 1
ATOM 1707 C CA . THR A 1 209 ? -15.448 -8.475 24.908 1.00 88.19 209 THR A CA 1
ATOM 1708 C C . THR A 1 209 ? -16.711 -7.624 25.042 1.00 88.19 209 THR A C 1
ATOM 1710 O O . THR A 1 209 ? -17.107 -7.288 26.159 1.00 88.19 209 THR A O 1
ATOM 1713 N N . MET A 1 210 ? -17.407 -7.320 23.942 1.00 89.25 210 MET A N 1
ATOM 1714 C CA . MET A 1 210 ? -18.701 -6.631 23.986 1.00 89.25 210 MET A CA 1
ATOM 1715 C C . MET A 1 210 ? -19.796 -7.478 24.640 1.00 89.25 210 MET A C 1
ATOM 1717 O O . MET A 1 210 ? -20.618 -6.942 25.390 1.00 89.25 210 MET A O 1
ATOM 1721 N N . LYS A 1 211 ? -19.824 -8.792 24.390 1.00 93.94 211 LYS A N 1
ATOM 1722 C CA . LYS A 1 211 ? -20.749 -9.712 25.073 1.00 93.94 211 LYS A CA 1
ATOM 1723 C C . LYS A 1 211 ? -20.457 -9.772 26.568 1.00 93.94 211 LYS A C 1
ATOM 1725 O O . LYS A 1 211 ? -21.389 -9.684 27.369 1.00 93.94 211 LYS A O 1
ATOM 1730 N N . GLU A 1 212 ? -19.188 -9.866 26.949 1.00 91.62 212 GLU A N 1
ATOM 1731 C CA . GLU A 1 212 ? -18.789 -9.896 28.354 1.00 91.62 212 GLU A CA 1
ATOM 1732 C C . GLU A 1 212 ? -19.103 -8.576 29.070 1.00 91.62 212 GLU A C 1
ATOM 1734 O O . GLU A 1 212 ? -19.682 -8.596 30.158 1.00 91.62 212 GLU A O 1
ATOM 1739 N N . ALA A 1 213 ? -18.821 -7.433 28.439 1.00 88.81 213 ALA A N 1
ATOM 1740 C CA . ALA A 1 213 ? -19.158 -6.120 28.977 1.00 88.81 213 ALA A CA 1
ATOM 1741 C C . ALA A 1 213 ? -20.670 -5.966 29.201 1.00 88.81 213 ALA A C 1
ATOM 1743 O O . ALA A 1 213 ? -21.086 -5.539 30.278 1.00 88.81 213 ALA A O 1
ATOM 1744 N N . LYS A 1 214 ? -21.504 -6.369 28.230 1.00 91.06 214 LYS A N 1
ATOM 1745 C CA . LYS A 1 214 ? -22.970 -6.361 28.381 1.00 91.06 214 LYS A CA 1
ATOM 1746 C C . LYS A 1 214 ? -23.429 -7.249 29.536 1.00 91.06 214 LYS A C 1
ATOM 1748 O O . LYS A 1 214 ? -24.225 -6.806 30.356 1.00 91.06 214 LYS A O 1
ATOM 1753 N N . ARG A 1 215 ? -22.882 -8.465 29.652 1.00 92.50 215 ARG A N 1
ATOM 1754 C CA . ARG A 1 215 ? -23.195 -9.372 30.767 1.00 92.50 215 ARG A CA 1
ATOM 1755 C C . ARG A 1 215 ? -22.852 -8.744 32.121 1.00 92.50 215 ARG A C 1
ATOM 1757 O O . ARG A 1 215 ? -23.666 -8.803 33.036 1.00 92.50 215 ARG A O 1
ATOM 1764 N N . LEU A 1 216 ? -21.672 -8.136 32.248 1.00 87.75 216 LEU A N 1
ATOM 1765 C CA . LEU A 1 216 ? -21.236 -7.491 33.491 1.00 87.75 216 LEU A CA 1
ATOM 1766 C C . LEU A 1 216 ? -22.108 -6.283 33.857 1.00 87.75 216 LEU A C 1
ATOM 1768 O O . LEU A 1 216 ? -22.389 -6.079 35.037 1.00 87.75 216 LEU A O 1
ATOM 1772 N N . ILE A 1 217 ? -22.554 -5.502 32.868 1.00 83.69 217 ILE A N 1
ATOM 1773 C CA . ILE A 1 217 ? -23.496 -4.395 33.084 1.00 83.69 217 ILE A CA 1
ATOM 1774 C C . ILE A 1 217 ? -24.832 -4.931 33.616 1.00 83.69 217 ILE A C 1
ATOM 1776 O O . ILE A 1 217 ? -25.297 -4.446 34.646 1.00 83.69 217 ILE A O 1
ATOM 1780 N N . ASP A 1 218 ? -25.397 -5.969 32.993 1.00 85.56 218 ASP A N 1
ATOM 1781 C CA . ASP A 1 218 ? -26.658 -6.582 33.434 1.00 85.56 218 ASP A CA 1
ATOM 1782 C C . ASP A 1 218 ? -26.556 -7.174 34.849 1.00 85.56 218 ASP A C 1
ATOM 1784 O O . ASP A 1 218 ? -27.488 -7.077 35.653 1.00 85.56 218 ASP A O 1
ATOM 1788 N N . GLU A 1 219 ? -25.432 -7.817 35.174 1.00 82.44 219 GLU A N 1
ATOM 1789 C CA . GLU A 1 219 ? -25.170 -8.354 36.513 1.00 82.44 219 GLU A CA 1
ATOM 1790 C C . GLU A 1 219 ? -25.034 -7.238 37.556 1.00 82.44 219 GLU A C 1
ATOM 1792 O O . GLU A 1 219 ? -25.603 -7.342 38.647 1.00 82.44 219 GLU A O 1
ATOM 1797 N N . ALA A 1 220 ? -24.330 -6.153 37.222 1.00 75.94 220 ALA A N 1
ATOM 1798 C CA . ALA A 1 220 ? -24.181 -4.996 38.095 1.00 75.94 220 ALA A CA 1
ATOM 1799 C C . ALA A 1 220 ? -25.517 -4.274 38.324 1.00 75.94 220 ALA A C 1
ATOM 1801 O O . ALA A 1 220 ? -25.814 -3.905 39.462 1.00 75.94 220 ALA A O 1
ATOM 1802 N N . GLU A 1 221 ? -26.340 -4.114 37.286 1.00 77.19 221 GLU A N 1
ATOM 1803 C CA . GLU A 1 221 ? -27.676 -3.522 37.390 1.00 77.19 221 GLU A CA 1
ATOM 1804 C C . GLU A 1 221 ? -28.570 -4.357 38.315 1.00 77.19 221 GLU A C 1
ATOM 1806 O O . GLU A 1 221 ? -29.111 -3.829 39.289 1.00 77.19 221 GLU A O 1
ATOM 1811 N N . LYS A 1 222 ? -28.624 -5.681 38.111 1.00 78.25 222 LYS A N 1
ATOM 1812 C CA . LYS A 1 222 ? -29.367 -6.600 38.992 1.00 78.25 222 LYS A CA 1
ATOM 1813 C C . LYS A 1 222 ? -28.874 -6.531 40.437 1.00 78.25 222 LYS A C 1
ATOM 1815 O O . LYS A 1 222 ? -29.681 -6.479 41.364 1.00 78.25 222 LYS A O 1
ATOM 1820 N N . ALA A 1 223 ? -27.559 -6.519 40.652 1.00 75.38 223 ALA A N 1
ATOM 1821 C CA . ALA A 1 223 ? -26.983 -6.443 41.992 1.00 75.38 223 ALA A CA 1
ATOM 1822 C C . ALA A 1 223 ? -27.294 -5.105 42.684 1.00 75.38 223 ALA A C 1
ATOM 1824 O O . ALA A 1 223 ? -27.559 -5.090 43.888 1.00 75.38 223 ALA A O 1
ATOM 1825 N N . LEU A 1 224 ? -27.283 -3.992 41.944 1.00 73.69 224 LEU A N 1
ATOM 1826 C CA . LEU A 1 224 ? -27.643 -2.669 42.454 1.00 73.69 224 LEU A CA 1
ATOM 1827 C C . LEU A 1 224 ? -29.127 -2.583 42.807 1.00 73.69 224 LEU A C 1
ATOM 1829 O O . LEU A 1 224 ? -29.448 -2.100 43.893 1.00 73.69 224 LEU A O 1
ATOM 1833 N N . GLU A 1 225 ? -30.023 -3.072 41.951 1.00 73.88 225 GLU A N 1
ATOM 1834 C CA . GLU A 1 225 ? -31.464 -3.108 42.230 1.00 73.88 225 GLU A CA 1
ATOM 1835 C C . GLU A 1 225 ? -31.766 -3.933 43.490 1.00 73.88 225 GLU A C 1
ATOM 1837 O O . GLU A 1 225 ? -32.444 -3.449 44.402 1.00 73.88 225 GLU A O 1
ATOM 1842 N N . VAL A 1 226 ? -31.190 -5.138 43.593 1.00 74.25 226 VAL A N 1
ATOM 1843 C CA . VAL A 1 226 ? -31.363 -6.027 44.754 1.00 74.25 226 VAL A CA 1
ATOM 1844 C C . VAL A 1 226 ? -30.794 -5.397 46.024 1.00 74.25 226 VAL A C 1
ATOM 1846 O O . VAL A 1 226 ? -31.512 -5.286 47.018 1.00 74.25 226 VAL A O 1
ATOM 1849 N N . LYS A 1 227 ? -29.546 -4.906 46.005 1.00 70.81 227 LYS A N 1
ATOM 1850 C CA . LYS A 1 227 ? -28.939 -4.276 47.192 1.00 70.81 227 LYS A CA 1
ATOM 1851 C C . LYS A 1 227 ? -29.664 -3.010 47.625 1.00 70.81 227 LYS A C 1
ATOM 1853 O O . LYS A 1 227 ? -29.752 -2.740 48.821 1.00 70.81 227 LYS A O 1
ATOM 1858 N N . THR A 1 228 ? -30.172 -2.225 46.680 1.00 72.81 228 THR A N 1
ATOM 1859 C CA . THR A 1 228 ? -30.928 -1.009 46.995 1.00 72.81 228 THR A CA 1
ATOM 1860 C C . THR A 1 228 ? -32.245 -1.376 47.674 1.00 72.81 228 THR A C 1
ATOM 1862 O O . THR A 1 228 ? -32.564 -0.826 48.728 1.00 72.81 228 THR A O 1
ATOM 1865 N N . ALA A 1 229 ? -32.979 -2.362 47.157 1.00 69.38 229 ALA A N 1
ATOM 1866 C CA . ALA A 1 229 ? -34.216 -2.822 47.779 1.00 69.38 229 ALA A CA 1
ATOM 1867 C C . ALA A 1 229 ? -34.006 -3.501 49.137 1.00 69.38 229 ALA A C 1
ATOM 1869 O O . ALA A 1 229 ? -34.785 -3.261 50.061 1.00 69.38 229 ALA A O 1
ATOM 1870 N N . GLU A 1 230 ? -32.936 -4.283 49.300 1.00 71.12 230 GLU A N 1
ATOM 1871 C CA . GLU A 1 230 ? -32.535 -4.836 50.597 1.00 71.12 230 GLU A CA 1
ATOM 1872 C C . GLU A 1 230 ? -32.190 -3.724 51.595 1.00 71.12 230 GLU A C 1
ATOM 1874 O O . GLU A 1 230 ? -32.703 -3.726 52.715 1.00 71.12 230 GLU A O 1
ATOM 1879 N N . GLY A 1 231 ? -31.391 -2.733 51.186 1.00 73.81 231 GLY A N 1
ATOM 1880 C CA . GLY A 1 231 ? -30.996 -1.604 52.031 1.00 73.81 231 GLY A CA 1
ATOM 1881 C C . GLY A 1 231 ? -32.180 -0.736 52.466 1.00 73.81 231 GLY A C 1
ATOM 1882 O O . GLY A 1 231 ? -32.306 -0.408 53.650 1.00 73.81 231 GLY A O 1
ATOM 1883 N N . LEU A 1 232 ? -33.092 -0.408 51.545 1.00 68.19 232 LEU A N 1
ATOM 1884 C CA . LEU A 1 232 ? -34.323 0.315 51.875 1.00 68.19 232 LEU A CA 1
ATOM 1885 C C . LEU A 1 232 ? -35.248 -0.528 52.767 1.00 68.19 232 LEU A C 1
ATOM 1887 O O . LEU A 1 232 ? -35.712 -0.030 53.792 1.00 68.19 232 LEU A O 1
ATOM 1891 N N . SER A 1 233 ? -35.465 -1.809 52.455 1.00 60.72 233 SER A N 1
ATOM 1892 C CA . SER A 1 233 ? -36.279 -2.722 53.275 1.00 60.72 233 SER A CA 1
ATOM 1893 C C . SER A 1 233 ? -35.717 -2.887 54.693 1.00 60.72 233 SER A C 1
ATOM 1895 O O . SER A 1 233 ? -36.469 -2.860 55.670 1.00 60.72 233 SER A O 1
ATOM 1897 N N . GLN A 1 234 ? -34.392 -2.958 54.848 1.00 67.56 234 GLN A N 1
ATOM 1898 C CA . GLN A 1 234 ? -33.724 -3.009 56.148 1.00 67.56 234 GLN A CA 1
ATOM 1899 C C . GLN A 1 234 ? -33.855 -1.683 56.921 1.00 67.56 234 GLN A C 1
ATOM 1901 O O . GLN A 1 234 ? -34.056 -1.693 58.141 1.00 67.56 234 GLN A O 1
ATOM 1906 N N . ALA A 1 235 ? -33.810 -0.537 56.236 1.00 68.56 235 ALA A N 1
ATOM 1907 C CA . ALA A 1 235 ? -34.061 0.770 56.844 1.00 68.56 235 ALA A CA 1
ATOM 1908 C C . ALA A 1 235 ? -35.514 0.909 57.344 1.00 68.56 235 ALA A C 1
ATOM 1910 O O . ALA A 1 235 ? -35.740 1.452 58.428 1.00 68.56 235 ALA A O 1
ATOM 1911 N N . PHE A 1 236 ? -36.500 0.367 56.619 1.00 63.91 236 PHE A N 1
ATOM 1912 C CA . PHE A 1 236 ? -37.884 0.289 57.105 1.00 63.91 236 PHE A CA 1
ATOM 1913 C C . PHE A 1 236 ? -38.041 -0.730 58.233 1.00 63.91 236 PHE A C 1
ATOM 1915 O O . PHE A 1 236 ? -38.702 -0.426 59.222 1.00 63.91 236 PHE A O 1
ATOM 1922 N N . ASN A 1 237 ? -37.372 -1.883 58.157 1.00 65.94 237 ASN A N 1
ATOM 1923 C CA . ASN A 1 237 ? -37.401 -2.898 59.210 1.00 65.94 237 ASN A CA 1
ATOM 1924 C C . ASN A 1 237 ? -36.849 -2.361 60.534 1.00 65.94 237 ASN A C 1
ATOM 1926 O O . ASN A 1 237 ? -37.464 -2.537 61.574 1.00 65.94 237 ASN A O 1
ATOM 1930 N N . THR A 1 238 ? -35.723 -1.648 60.506 1.00 67.00 238 THR A N 1
ATOM 1931 C CA . THR A 1 238 ? -35.143 -1.056 61.722 1.00 67.00 238 THR A CA 1
ATOM 1932 C C . THR A 1 238 ? -36.013 0.055 62.311 1.00 67.00 238 THR A C 1
ATOM 1934 O O . THR A 1 238 ? -36.002 0.247 63.528 1.00 67.00 238 THR A O 1
ATOM 1937 N N . LYS A 1 239 ? -36.780 0.786 61.490 1.00 64.62 239 LYS A N 1
ATOM 1938 C CA . LYS A 1 239 ? -37.771 1.766 61.967 1.00 64.62 239 LYS A CA 1
ATOM 1939 C C . LYS A 1 239 ? -39.031 1.093 62.520 1.00 64.62 239 LYS A C 1
ATOM 1941 O O . LYS A 1 239 ? -39.465 1.484 63.602 1.00 64.62 239 LYS A O 1
ATOM 1946 N N . SER A 1 240 ? -39.548 0.064 61.848 1.00 58.50 240 SER A N 1
ATOM 1947 C CA . SER A 1 240 ? -40.666 -0.753 62.332 1.00 58.50 240 SER A CA 1
ATOM 1948 C C . SER A 1 240 ? -40.311 -1.456 63.643 1.00 58.50 240 SER A C 1
ATOM 1950 O O . SER A 1 240 ? -41.012 -1.304 64.632 1.00 58.50 240 SER A O 1
ATOM 1952 N N . GLU A 1 241 ? -39.153 -2.108 63.736 1.00 61.97 241 GLU A N 1
ATOM 1953 C CA . GLU A 1 241 ? -38.717 -2.826 64.939 1.00 61.97 241 GLU A CA 1
ATOM 1954 C C . GLU A 1 241 ? -38.443 -1.881 66.123 1.00 61.97 241 GLU A C 1
ATOM 1956 O O . GLU A 1 241 ? -38.661 -2.239 67.283 1.00 61.97 241 GLU A O 1
ATOM 1961 N N . LYS A 1 242 ? -37.998 -0.644 65.860 1.00 59.75 242 LYS A N 1
ATOM 1962 C CA . LYS A 1 242 ? -37.890 0.400 66.894 1.00 59.75 242 LYS A CA 1
ATOM 1963 C C . LYS A 1 242 ? -39.262 0.898 67.365 1.00 59.75 242 LYS A C 1
ATOM 1965 O O . LYS A 1 242 ? -39.390 1.181 68.553 1.00 59.75 242 LYS A O 1
ATOM 1970 N N . ALA A 1 243 ? -40.262 0.974 66.485 1.00 55.06 243 ALA A N 1
ATOM 1971 C CA . ALA A 1 243 ? -41.632 1.385 66.813 1.00 55.06 243 ALA A CA 1
ATOM 1972 C C . ALA A 1 243 ? -42.471 0.257 67.457 1.00 55.06 243 ALA A C 1
ATOM 1974 O O . ALA A 1 243 ? -43.237 0.499 68.386 1.00 55.06 243 ALA A O 1
ATOM 1975 N N . GLY A 1 244 ? -42.273 -0.987 67.023 1.00 49.41 244 GLY A N 1
ATOM 1976 C CA . GLY A 1 244 ? -42.981 -2.190 67.465 1.00 49.41 244 GLY A CA 1
ATOM 1977 C C . GLY A 1 244 ? -42.338 -2.904 68.653 1.00 49.41 244 GLY A C 1
ATOM 1978 O O . GLY A 1 244 ? -42.861 -3.912 69.133 1.00 49.41 244 GLY A O 1
ATOM 1979 N N . ARG A 1 245 ? -41.205 -2.408 69.170 1.00 51.97 245 ARG A N 1
ATOM 1980 C CA . ARG A 1 245 ? -40.562 -2.999 70.347 1.00 51.97 245 ARG A CA 1
ATOM 1981 C C . ARG A 1 245 ? -41.548 -2.976 71.512 1.00 51.97 245 ARG A C 1
ATOM 1983 O O . ARG A 1 245 ? -41.927 -1.905 71.977 1.00 51.97 245 ARG A O 1
ATOM 1990 N N . TRP A 1 246 ? -41.877 -4.150 72.055 1.00 49.69 246 TRP A N 1
ATOM 1991 C CA . TRP A 1 246 ? -42.733 -4.303 73.241 1.00 49.69 246 TRP A CA 1
ATOM 1992 C C . TRP A 1 246 ? -42.319 -3.333 74.366 1.00 49.69 246 TRP A C 1
ATOM 1994 O O . TRP A 1 246 ? -43.161 -2.651 74.930 1.00 49.69 246 TRP A O 1
ATOM 2004 N N . ARG A 1 247 ? -41.012 -3.117 74.590 1.00 52.66 247 ARG A N 1
ATOM 2005 C CA . ARG A 1 247 ? -40.486 -2.123 75.556 1.00 52.66 247 ARG A CA 1
ATOM 2006 C C . ARG A 1 247 ? -40.880 -0.652 75.309 1.00 52.66 247 ARG A C 1
ATOM 2008 O O . ARG A 1 247 ? -40.808 0.116 76.257 1.00 52.66 247 ARG A O 1
ATOM 2015 N N . SER A 1 248 ? -41.253 -0.249 74.094 1.00 57.66 248 SER A N 1
ATOM 2016 C CA . SER A 1 248 ? -41.697 1.119 73.766 1.00 57.66 248 SER A CA 1
ATOM 2017 C C . SER A 1 248 ? -43.199 1.312 73.995 1.00 57.66 248 SER A C 1
ATOM 2019 O O . SER A 1 248 ? -43.619 2.369 74.457 1.00 57.66 248 SER A O 1
ATOM 2021 N N . ASN A 1 249 ? -44.003 0.274 73.749 1.00 57.12 249 ASN A N 1
ATOM 2022 C CA . ASN A 1 249 ? -45.467 0.353 73.855 1.00 57.12 249 ASN A CA 1
ATOM 2023 C C . ASN A 1 249 ? -45.967 -0.061 75.253 1.00 57.12 249 ASN A C 1
ATOM 2025 O O . ASN A 1 249 ? -46.988 0.431 75.727 1.00 57.12 249 ASN A O 1
ATOM 2029 N N . VAL A 1 250 ? -45.210 -0.911 75.955 1.00 65.25 250 VAL A N 1
ATOM 2030 C CA . VAL A 1 250 ? -45.445 -1.319 77.349 1.00 65.25 250 VAL A CA 1
ATOM 2031 C C . VAL A 1 250 ? -45.544 -0.156 78.334 1.00 65.25 250 VAL A C 1
ATOM 2033 O O . VAL A 1 250 ? -46.487 -0.181 79.119 1.00 65.25 250 VAL A O 1
ATOM 2036 N N . PRO A 1 251 ? -44.661 0.864 78.341 1.00 72.94 251 PRO A N 1
ATOM 2037 C CA . PRO A 1 251 ? -44.807 1.970 79.279 1.00 72.94 251 PRO A CA 1
ATOM 2038 C C . PRO A 1 251 ? -46.139 2.706 79.096 1.00 72.94 251 PRO A C 1
ATOM 2040 O O . PRO A 1 251 ? -46.747 3.056 80.097 1.00 72.94 251 PRO A O 1
ATOM 2043 N N . TRP A 1 252 ? -46.659 2.853 77.870 1.00 72.19 252 TRP A N 1
ATOM 2044 C CA . TRP A 1 252 ? -47.963 3.489 77.623 1.00 72.19 252 TRP A CA 1
ATOM 2045 C C . TRP A 1 252 ? -49.149 2.627 78.069 1.00 72.19 252 TRP A C 1
ATOM 2047 O O . TRP A 1 252 ? -50.111 3.151 78.629 1.00 72.19 252 TRP A O 1
ATOM 2057 N N . VAL A 1 253 ? -49.064 1.305 77.889 1.00 73.94 253 VAL A N 1
ATOM 2058 C CA . VAL A 1 253 ? -50.078 0.361 78.389 1.00 73.94 253 VAL A CA 1
ATOM 2059 C C . VAL A 1 253 ? -50.069 0.309 79.920 1.00 73.94 253 VAL A C 1
ATOM 2061 O O . VAL A 1 253 ? -51.127 0.394 80.537 1.00 73.94 253 VAL A O 1
ATOM 2064 N N . ILE A 1 254 ? -48.889 0.238 80.544 1.00 76.75 254 ILE A N 1
ATOM 2065 C CA . ILE A 1 254 ? -48.735 0.261 82.007 1.00 76.75 254 ILE A CA 1
ATOM 2066 C C . ILE A 1 254 ? -49.259 1.583 82.578 1.00 76.75 254 ILE A C 1
ATOM 2068 O O . ILE A 1 254 ? -49.982 1.566 83.572 1.00 76.75 254 ILE A O 1
ATOM 2072 N N . LEU A 1 255 ? -48.947 2.715 81.938 1.00 78.06 255 LEU A N 1
ATOM 2073 C CA . LEU A 1 255 ? -49.432 4.034 82.347 1.00 78.06 255 LEU A CA 1
ATOM 2074 C C . LEU A 1 255 ? -50.967 4.107 82.268 1.00 78.06 255 LEU A C 1
ATOM 2076 O O . LEU A 1 255 ? -51.608 4.530 83.227 1.00 78.06 255 LEU A O 1
ATOM 2080 N N . GLY A 1 256 ? -51.566 3.632 81.170 1.00 75.56 256 GLY A N 1
ATOM 2081 C CA . GLY A 1 256 ? -53.021 3.602 80.991 1.00 75.56 256 GLY A CA 1
ATOM 2082 C C . GLY A 1 256 ? -53.741 2.711 82.010 1.00 75.56 256 GLY A C 1
ATOM 2083 O O . GLY A 1 256 ? -54.739 3.129 82.598 1.00 75.56 256 GLY A O 1
ATOM 2084 N N . VAL A 1 257 ? -53.205 1.515 82.280 1.00 79.94 257 VAL A N 1
ATOM 2085 C CA . VAL A 1 257 ? -53.723 0.609 83.322 1.00 79.94 257 VAL A CA 1
ATOM 2086 C C . VAL A 1 257 ? -53.573 1.231 84.715 1.00 79.94 257 VAL A C 1
ATOM 2088 O O . VAL A 1 257 ? -54.496 1.142 85.523 1.00 79.94 257 VAL A O 1
ATOM 2091 N N . GLY A 1 258 ? -52.459 1.919 84.986 1.00 79.88 258 GLY A N 1
ATOM 2092 C CA . GLY A 1 258 ? -52.226 2.640 86.240 1.00 79.88 258 GLY A CA 1
ATOM 2093 C C . GLY A 1 258 ? -53.217 3.783 86.474 1.00 79.88 258 GLY A C 1
ATOM 2094 O O . GLY A 1 258 ? -53.752 3.909 87.575 1.00 79.88 258 GLY A O 1
ATOM 2095 N N . PHE A 1 259 ? -53.530 4.569 85.438 1.00 79.81 259 PHE A N 1
ATOM 2096 C CA . PHE A 1 259 ? -54.544 5.628 85.514 1.00 79.81 259 PHE A CA 1
ATOM 2097 C C . PHE A 1 259 ? -55.954 5.075 85.769 1.00 79.81 259 PHE A C 1
ATOM 2099 O O . PHE A 1 259 ? -56.681 5.619 86.602 1.00 79.81 259 PHE A O 1
ATOM 2106 N N . MET A 1 260 ? -56.322 3.962 85.122 1.00 77.88 260 MET A N 1
ATOM 2107 C CA . MET A 1 260 ? -57.596 3.269 85.366 1.00 77.88 260 MET A CA 1
ATOM 2108 C C . MET A 1 260 ? -57.695 2.708 86.791 1.00 77.88 260 MET A C 1
ATOM 2110 O O . MET A 1 260 ? -58.704 2.906 87.469 1.00 77.88 260 MET A O 1
ATOM 2114 N N . ALA A 1 261 ? -56.639 2.053 87.279 1.00 79.69 261 ALA A N 1
ATOM 2115 C CA . ALA A 1 261 ? -56.593 1.530 88.642 1.00 79.69 261 ALA A CA 1
ATOM 2116 C C . ALA A 1 261 ? -56.654 2.657 89.688 1.00 79.69 261 ALA A C 1
ATOM 2118 O O . ALA A 1 261 ? -57.390 2.546 90.667 1.00 79.69 261 ALA A O 1
ATOM 2119 N N . GLY A 1 262 ? -55.949 3.770 89.459 1.00 77.81 262 GLY A N 1
ATOM 2120 C CA . GLY A 1 262 ? -56.010 4.956 90.316 1.00 77.81 262 GLY A CA 1
ATOM 2121 C C . GLY A 1 262 ? -57.419 5.545 90.405 1.00 77.81 262 GLY A C 1
ATOM 2122 O O . GLY A 1 262 ? -57.882 5.864 91.500 1.00 77.81 262 GLY A O 1
ATOM 2123 N N . ALA A 1 263 ? -58.140 5.612 89.280 1.00 78.62 263 ALA A N 1
ATOM 2124 C CA . ALA A 1 263 ? -59.526 6.077 89.255 1.00 78.62 263 ALA A CA 1
ATOM 2125 C C . ALA A 1 263 ? -60.460 5.148 90.048 1.00 78.62 263 ALA A C 1
ATOM 2127 O O . ALA A 1 263 ? -61.299 5.629 90.809 1.00 78.62 263 ALA A O 1
ATOM 2128 N N . ALA A 1 264 ? -60.279 3.828 89.934 1.00 79.88 264 ALA A N 1
ATOM 2129 C CA . ALA A 1 264 ? -61.053 2.844 90.689 1.00 79.88 264 ALA A CA 1
ATOM 2130 C C . ALA A 1 264 ? -60.777 2.907 92.204 1.00 79.88 264 ALA A C 1
ATOM 2132 O O . ALA A 1 264 ? -61.715 2.847 92.997 1.00 79.88 264 ALA A O 1
ATOM 2133 N N . VAL A 1 265 ? -59.515 3.085 92.615 1.00 81.12 265 VAL A N 1
ATOM 2134 C CA . VAL A 1 265 ? -59.127 3.218 94.032 1.00 81.12 265 VAL A CA 1
ATOM 2135 C C . VAL A 1 265 ? -59.702 4.493 94.649 1.00 81.12 265 VAL A C 1
ATOM 2137 O O . VAL A 1 265 ? -60.247 4.447 95.750 1.00 81.12 265 VAL A O 1
ATOM 2140 N N . ILE A 1 266 ? -59.632 5.622 93.938 1.00 78.06 266 ILE A N 1
ATOM 2141 C CA . ILE A 1 266 ? -60.195 6.895 94.413 1.00 78.06 266 ILE A CA 1
ATOM 2142 C C . ILE A 1 266 ? -61.722 6.837 94.449 1.00 78.06 266 ILE A C 1
ATOM 2144 O O . ILE A 1 266 ? -62.324 7.330 95.401 1.00 78.06 266 ILE A O 1
ATOM 2148 N N . GLY A 1 267 ? -62.343 6.189 93.458 1.00 73.06 267 GLY A N 1
ATOM 2149 C CA . GLY A 1 267 ? -63.777 5.917 93.456 1.00 73.06 267 GLY A CA 1
ATOM 2150 C C . GLY A 1 267 ? -64.198 5.079 94.664 1.00 73.06 267 GLY A C 1
ATOM 2151 O O . GLY A 1 267 ? -65.114 5.466 95.383 1.00 73.06 267 GLY A O 1
ATOM 2152 N N . TYR A 1 268 ? -63.486 3.986 94.953 1.00 78.38 268 TYR A N 1
ATOM 2153 C CA . TYR A 1 268 ? -63.753 3.137 96.119 1.00 78.38 268 TYR A CA 1
ATOM 2154 C C . TYR A 1 268 ? -63.578 3.896 97.448 1.00 78.38 268 TYR A C 1
ATOM 2156 O O . TYR A 1 268 ? -64.455 3.852 98.307 1.00 78.38 268 TYR A O 1
ATOM 2164 N N . GLN A 1 269 ? -62.501 4.679 97.593 1.00 69.81 269 GLN A N 1
ATOM 2165 C CA . GLN A 1 269 ? -62.262 5.519 98.777 1.00 69.81 269 GLN A CA 1
ATOM 2166 C C . GLN A 1 269 ? -63.285 6.653 98.961 1.00 69.81 269 GLN A C 1
ATOM 2168 O O . GLN A 1 269 ? -63.341 7.244 100.041 1.00 69.81 269 GLN A O 1
ATOM 2173 N N . LEU A 1 270 ? -64.067 6.993 97.932 1.00 68.94 270 LEU A N 1
ATOM 2174 C CA . LEU A 1 270 ? -65.171 7.949 98.025 1.00 68.94 270 LEU A CA 1
ATOM 2175 C C . LEU A 1 270 ? -66.444 7.296 98.595 1.00 68.94 270 LEU A C 1
ATOM 2177 O O . LEU A 1 270 ? -67.178 7.954 99.323 1.00 68.94 270 LEU A O 1
ATOM 2181 N N . PHE A 1 271 ? -66.682 6.010 98.308 1.00 64.88 271 PHE A N 1
ATOM 2182 C CA . PHE A 1 271 ? -67.839 5.256 98.816 1.00 64.88 271 PHE A CA 1
ATOM 2183 C C . PHE A 1 271 ? -67.700 4.833 100.287 1.00 64.88 271 PHE A C 1
ATOM 2185 O O . PHE A 1 271 ? -68.710 4.724 100.980 1.00 64.88 271 PHE A O 1
ATOM 2192 N N . ASP A 1 272 ? -66.474 4.613 100.768 1.00 64.00 272 ASP A N 1
ATOM 2193 C CA . ASP A 1 272 ? -66.200 4.130 102.136 1.00 64.00 272 ASP A CA 1
ATOM 2194 C C . ASP A 1 272 ? -66.041 5.272 103.171 1.00 64.00 272 ASP A C 1
ATOM 2196 O O . ASP A 1 272 ? -66.017 5.060 104.384 1.00 64.00 272 ASP A O 1
ATOM 2200 N N . ALA A 1 273 ? -65.953 6.526 102.715 1.00 57.72 273 ALA A N 1
ATOM 2201 C CA . ALA A 1 273 ? -65.738 7.686 103.576 1.00 57.72 273 ALA A CA 1
ATOM 2202 C C . ALA A 1 273 ? -67.052 8.205 104.188 1.00 57.72 273 ALA A C 1
ATOM 2204 O O . ALA A 1 273 ? -67.694 9.099 103.641 1.00 57.72 273 ALA A O 1
ATOM 2205 N N . LYS A 1 274 ? -67.442 7.677 105.355 1.00 54.06 274 LYS A N 1
ATOM 2206 C CA . LYS A 1 274 ? -68.604 8.179 106.118 1.00 54.06 274 LYS A CA 1
ATOM 2207 C C . LYS A 1 274 ? -68.353 9.467 106.917 1.00 54.06 274 LYS A C 1
ATOM 2209 O O . LYS A 1 274 ? -69.322 10.097 107.319 1.00 54.06 274 LYS A O 1
ATOM 2214 N N . GLU A 1 275 ? -67.105 9.906 107.093 1.00 56.28 275 GLU A N 1
ATOM 2215 C CA . GLU A 1 275 ? -66.770 11.146 107.815 1.00 56.28 275 GLU A CA 1
ATOM 2216 C C . GLU A 1 275 ? -65.501 11.802 107.238 1.00 56.28 275 GLU A C 1
ATOM 2218 O O . GLU A 1 275 ? -64.394 11.535 107.696 1.00 56.28 275 GLU A O 1
ATOM 2223 N N . LEU A 1 276 ? -65.623 12.655 106.213 1.00 54.22 276 LEU A N 1
ATOM 2224 C CA . LEU A 1 276 ? -64.515 13.499 105.734 1.00 54.22 276 LEU A CA 1
ATOM 2225 C C . LEU A 1 276 ? -65.034 14.882 105.309 1.00 54.22 276 LEU A C 1
ATOM 2227 O O . LEU A 1 276 ? -66.079 14.990 104.670 1.00 54.22 276 LEU A O 1
ATOM 2231 N N . GLY A 1 277 ? -64.297 15.940 105.671 1.00 61.44 277 GLY A N 1
ATOM 2232 C CA . GLY A 1 277 ? -64.654 17.337 105.399 1.00 61.44 277 GLY A CA 1
ATOM 2233 C C . GLY A 1 277 ? -64.844 17.648 103.908 1.00 61.44 277 GLY A C 1
ATOM 2234 O O . GLY A 1 277 ? -64.181 17.064 103.050 1.00 61.44 277 GLY A O 1
ATOM 2235 N N . MET A 1 278 ? -65.737 18.600 103.607 1.00 59.94 278 MET A N 1
ATOM 2236 C CA . MET A 1 278 ? -66.157 18.977 102.242 1.00 59.94 278 MET A CA 1
ATOM 2237 C C . MET A 1 278 ? -64.988 19.267 101.284 1.00 59.94 278 MET A C 1
ATOM 2239 O O . MET A 1 278 ? -65.081 18.982 100.090 1.00 59.94 278 MET A O 1
ATOM 2243 N N . GLU A 1 279 ? -63.864 19.765 101.801 1.00 65.62 279 GLU A N 1
ATOM 2244 C CA . GLU A 1 279 ? -62.649 20.052 101.028 1.00 65.62 279 GLU A CA 1
ATOM 2245 C C . GLU A 1 279 ? -62.044 18.797 100.368 1.00 65.62 279 GLU A C 1
ATOM 2247 O O . GLU A 1 279 ? -61.585 18.849 99.225 1.00 65.62 279 GLU A O 1
ATOM 2252 N N . HIS A 1 280 ? -62.103 17.635 101.028 1.00 66.31 280 HIS A N 1
ATOM 2253 C CA . HIS A 1 280 ? -61.540 16.386 100.499 1.00 66.31 280 HIS A CA 1
ATOM 2254 C C . HIS A 1 280 ? -62.422 15.728 99.434 1.00 66.31 280 HIS A C 1
ATOM 2256 O O . HIS A 1 280 ? -61.905 15.060 98.535 1.00 66.31 280 HIS A O 1
ATOM 2262 N N . ILE A 1 281 ? -63.739 15.932 99.497 1.00 69.62 281 ILE A N 1
ATOM 2263 C CA . ILE A 1 281 ? -64.688 15.397 98.511 1.00 69.62 281 ILE A CA 1
ATOM 2264 C C . ILE A 1 281 ? -64.526 16.138 97.180 1.00 69.62 281 ILE A C 1
ATOM 2266 O O . ILE A 1 281 ? -64.412 15.500 96.133 1.00 69.62 281 ILE A O 1
ATOM 2270 N N . VAL A 1 282 ? -64.431 17.472 97.217 1.00 72.69 282 VAL A N 1
ATOM 2271 C CA . VAL A 1 282 ? -64.246 18.300 96.011 1.00 72.69 282 VAL A CA 1
ATOM 2272 C C . VAL A 1 282 ? -62.905 18.002 95.333 1.00 72.69 282 VAL A C 1
ATOM 2274 O O . VAL A 1 282 ? -62.858 17.858 94.112 1.00 72.69 282 VAL A O 1
ATOM 2277 N N . ALA A 1 283 ? -61.831 17.829 96.112 1.00 69.69 283 ALA A N 1
ATOM 2278 C CA . ALA A 1 283 ? -60.507 17.489 95.586 1.00 69.69 283 ALA A CA 1
ATOM 2279 C C . ALA A 1 283 ? -60.444 16.093 94.933 1.00 69.69 283 ALA A C 1
ATOM 2281 O O . ALA A 1 283 ? -59.742 15.903 93.943 1.00 69.69 283 ALA A O 1
ATOM 2282 N N . ARG A 1 284 ? -61.177 15.101 95.458 1.00 71.69 284 ARG A N 1
ATOM 2283 C CA . ARG A 1 284 ? -61.232 13.749 94.869 1.00 71.69 284 ARG A CA 1
ATOM 2284 C C . ARG A 1 284 ? -62.139 13.690 93.641 1.00 71.69 284 ARG A C 1
ATOM 2286 O O . ARG A 1 284 ? -61.803 13.009 92.675 1.00 71.69 284 ARG A O 1
ATOM 2293 N N . LEU A 1 285 ? -63.248 14.433 93.649 1.00 73.69 285 LEU A N 1
ATOM 2294 C CA . LEU A 1 285 ? -64.180 14.505 92.523 1.00 73.69 285 LEU A CA 1
ATOM 2295 C C . LEU A 1 285 ? -63.557 15.206 91.304 1.00 73.69 285 LEU A C 1
ATOM 2297 O O . LEU A 1 285 ? -63.781 14.773 90.176 1.00 73.69 285 LEU A O 1
ATOM 2301 N N . SER A 1 286 ? -62.725 16.233 91.514 1.00 79.12 286 SER A N 1
ATOM 2302 C CA . SER A 1 286 ? -61.999 16.911 90.429 1.00 79.12 286 SER A CA 1
ATOM 2303 C C . SER A 1 286 ? -60.854 16.077 89.837 1.00 79.12 286 SER A C 1
ATOM 2305 O O . SER A 1 286 ? -60.454 16.314 88.697 1.00 79.12 286 SER A O 1
ATOM 2307 N N . LEU A 1 287 ? -60.362 15.062 90.560 1.00 75.62 287 LEU A N 1
ATOM 2308 C CA . LEU A 1 287 ? -59.283 14.188 90.093 1.00 75.62 287 LEU A CA 1
ATOM 2309 C C . LEU A 1 287 ? -59.764 13.122 89.094 1.00 75.62 287 LEU A C 1
ATOM 2311 O O . LEU A 1 287 ? -59.000 12.709 88.224 1.00 75.62 287 LEU A O 1
ATOM 2315 N N . ILE A 1 288 ? -61.027 12.690 89.179 1.00 76.62 288 ILE A N 1
ATOM 2316 C CA . ILE A 1 288 ? -61.588 11.643 88.305 1.00 76.62 288 ILE A CA 1
ATOM 2317 C C . ILE A 1 288 ? -61.537 12.051 86.815 1.00 76.62 288 ILE A C 1
ATOM 2319 O O . ILE A 1 288 ? -61.019 11.264 86.018 1.00 76.62 288 ILE A O 1
ATOM 2323 N N . PRO A 1 289 ? -61.970 13.265 86.405 1.00 78.81 289 PRO A N 1
ATOM 2324 C CA . PRO A 1 289 ? -61.816 13.727 85.023 1.00 78.81 289 PRO A CA 1
ATOM 2325 C C . PRO A 1 289 ? -60.362 13.754 84.533 1.00 78.81 289 PRO A C 1
ATOM 2327 O O . PRO A 1 289 ? -60.099 13.416 83.381 1.00 78.81 289 PRO A O 1
ATOM 2330 N N . VAL A 1 290 ? -59.405 14.106 85.400 1.00 79.69 290 VAL A N 1
ATOM 2331 C CA . VAL A 1 290 ? -57.971 14.152 85.058 1.00 79.69 290 VAL A CA 1
ATOM 2332 C C . VAL A 1 290 ? -57.420 12.746 84.802 1.00 79.69 290 VAL A C 1
ATOM 2334 O O . VAL A 1 290 ? -56.671 12.539 83.847 1.00 79.69 290 VAL A O 1
ATOM 2337 N N . LEU A 1 291 ? -57.830 11.757 85.600 1.00 79.75 291 LEU A N 1
ATOM 2338 C CA . LEU A 1 291 ? -57.431 10.357 85.414 1.00 79.75 291 LEU A CA 1
ATOM 2339 C C . LEU A 1 291 ? -58.048 9.746 84.150 1.00 79.75 291 LEU A C 1
ATOM 2341 O O . LEU A 1 291 ? -57.361 9.032 83.419 1.00 79.75 291 LEU A O 1
ATOM 2345 N N . LEU A 1 292 ? -59.312 10.066 83.849 1.00 78.50 292 LEU A N 1
ATOM 2346 C CA . LEU A 1 292 ? -59.968 9.647 82.606 1.00 78.50 292 LEU A CA 1
ATOM 2347 C C . LEU A 1 292 ? -59.302 10.275 81.373 1.00 78.50 292 LEU A C 1
ATOM 2349 O O . LEU A 1 292 ? -59.066 9.575 80.387 1.00 78.50 292 LEU A O 1
ATOM 2353 N N . ALA A 1 293 ? -58.928 11.557 81.439 1.00 80.19 293 ALA A N 1
ATOM 2354 C CA . ALA A 1 293 ? -58.166 12.221 80.382 1.00 80.19 293 ALA A CA 1
ATOM 2355 C C . ALA A 1 293 ? -56.775 11.587 80.189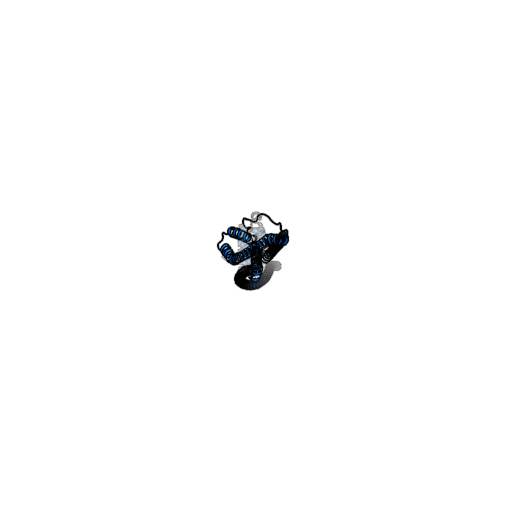 1.00 80.19 293 ALA A C 1
ATOM 2357 O O . ALA A 1 293 ? -56.351 11.363 79.054 1.00 80.19 293 ALA A O 1
ATOM 2358 N N . GLY A 1 294 ? -56.090 11.224 81.280 1.00 77.00 294 GLY A N 1
ATOM 2359 C CA . GLY A 1 294 ? -54.812 10.504 81.238 1.00 77.00 294 GLY A CA 1
ATOM 2360 C C . GLY A 1 294 ? -54.925 9.108 80.613 1.00 77.00 294 GLY A C 1
ATOM 2361 O O . GLY A 1 294 ? -54.090 8.722 79.787 1.00 77.00 294 GLY A O 1
ATOM 2362 N N . ALA A 1 295 ? -55.988 8.367 80.937 1.00 79.00 295 ALA A N 1
ATOM 2363 C CA . ALA A 1 295 ? -56.277 7.065 80.337 1.00 79.00 295 ALA A CA 1
ATOM 2364 C C . ALA A 1 295 ? -56.596 7.183 78.834 1.00 79.00 295 ALA A C 1
ATOM 2366 O O . ALA A 1 295 ? -56.038 6.439 78.026 1.00 79.00 295 ALA A O 1
ATOM 2367 N N . TRP A 1 296 ? -57.423 8.161 78.445 1.00 80.19 296 TRP A N 1
ATOM 2368 C CA . TRP A 1 296 ? -57.745 8.449 77.043 1.00 80.19 296 TRP A CA 1
ATOM 2369 C C . TRP A 1 296 ? -56.505 8.829 76.228 1.00 80.19 296 TRP A C 1
ATOM 2371 O O . TRP A 1 296 ? -56.274 8.289 75.145 1.00 80.19 296 TRP A O 1
ATOM 2381 N N . PHE A 1 297 ? -55.665 9.715 76.763 1.00 82.31 297 PHE A N 1
ATOM 2382 C CA . PHE A 1 297 ? -54.418 10.125 76.121 1.00 82.31 297 PHE A CA 1
ATOM 2383 C C . PHE A 1 297 ? -53.470 8.939 75.906 1.00 82.31 297 PHE A C 1
ATOM 2385 O O . PHE A 1 297 ? -52.909 8.779 74.821 1.00 82.31 297 PHE A O 1
ATOM 2392 N N . SER A 1 298 ? -53.343 8.068 76.910 1.00 77.69 298 SER A N 1
ATOM 2393 C CA . SER A 1 298 ? -52.501 6.868 76.832 1.00 77.69 298 SER A CA 1
ATOM 2394 C C . SER A 1 298 ? -53.006 5.883 75.771 1.00 77.69 298 SER A C 1
ATOM 2396 O O . SER A 1 298 ? -52.213 5.362 74.986 1.00 77.69 298 SER A O 1
ATOM 2398 N N . ALA A 1 299 ? -54.325 5.681 75.685 1.00 77.56 299 ALA A N 1
ATOM 2399 C CA . ALA A 1 299 ? -54.943 4.844 74.658 1.00 77.56 299 ALA A CA 1
ATOM 2400 C C . ALA A 1 299 ? -54.770 5.433 73.246 1.00 77.56 299 ALA A C 1
ATOM 2402 O O . ALA A 1 299 ? -54.383 4.719 72.321 1.00 77.56 299 ALA A O 1
ATOM 2403 N N . SER A 1 300 ? -54.979 6.742 73.087 1.00 75.19 300 SER A N 1
ATOM 2404 C CA . SER A 1 300 ? -54.795 7.449 71.813 1.00 75.19 300 SER A CA 1
ATOM 2405 C C . SER A 1 300 ? -53.348 7.353 71.311 1.00 75.19 300 SER A C 1
ATOM 2407 O O . SER A 1 300 ? -53.100 7.027 70.147 1.00 75.19 300 SER A O 1
ATOM 2409 N N . ARG A 1 301 ? -52.365 7.526 72.205 1.00 76.62 301 ARG A N 1
ATOM 2410 C CA . ARG A 1 301 ? -50.940 7.378 71.870 1.00 76.62 301 ARG A CA 1
ATOM 2411 C C . ARG A 1 301 ? -50.547 5.942 71.529 1.00 76.62 301 ARG A C 1
ATOM 2413 O O . ARG A 1 301 ? -49.734 5.753 70.626 1.00 76.62 301 ARG A O 1
ATOM 2420 N N . TYR A 1 302 ? -51.140 4.948 72.187 1.00 79.62 302 TYR A N 1
ATOM 2421 C CA . TYR A 1 302 ? -50.923 3.538 71.856 1.00 79.62 302 TYR A CA 1
ATOM 2422 C C . TYR A 1 302 ? -51.453 3.186 70.457 1.00 79.62 302 TYR A C 1
ATOM 2424 O O . TYR A 1 302 ? -50.730 2.592 69.657 1.00 79.62 302 TYR A O 1
ATOM 2432 N N . ILE A 1 303 ? -52.681 3.606 70.131 1.00 75.25 303 ILE A N 1
ATOM 2433 C CA . ILE A 1 303 ? -53.281 3.393 68.802 1.00 75.25 303 ILE A CA 1
ATOM 2434 C C . ILE A 1 303 ? -52.426 4.067 67.721 1.00 75.25 303 ILE A C 1
ATOM 2436 O O . ILE A 1 303 ? -52.126 3.458 66.696 1.00 75.25 303 ILE A O 1
ATOM 2440 N N . TYR A 1 304 ? -51.960 5.290 67.978 1.00 75.75 304 TYR A N 1
ATOM 2441 C CA . TYR A 1 304 ? -51.075 6.020 67.073 1.00 75.75 304 TYR A CA 1
ATOM 2442 C C . TYR A 1 304 ? -49.762 5.270 66.790 1.00 75.75 304 TYR A C 1
ATOM 2444 O O . TYR A 1 304 ? -49.367 5.129 65.635 1.00 75.75 304 TYR A O 1
ATOM 2452 N N . GLN A 1 305 ? -49.090 4.757 67.826 1.00 73.94 305 GLN A N 1
ATOM 2453 C CA . GLN A 1 305 ? -47.835 4.004 67.676 1.00 73.94 305 GLN A CA 1
ATOM 2454 C C . GLN A 1 305 ? -48.034 2.671 66.943 1.00 73.94 305 GLN A C 1
ATOM 2456 O O . GLN A 1 305 ? -47.179 2.266 66.150 1.00 73.94 305 GLN A O 1
ATOM 2461 N N . ARG A 1 306 ? -49.167 2.000 67.173 1.00 74.69 306 ARG A N 1
ATOM 2462 C CA . ARG A 1 306 ? -49.506 0.751 66.488 1.00 74.69 306 ARG A CA 1
ATOM 2463 C C . ARG A 1 306 ? -49.750 0.970 64.995 1.00 74.69 306 ARG A C 1
ATOM 2465 O O . ARG A 1 306 ? -49.118 0.292 64.192 1.00 74.69 306 ARG A O 1
ATOM 2472 N N . ASN A 1 307 ? -50.570 1.955 64.631 1.00 76.88 307 ASN A N 1
ATOM 2473 C CA . ASN A 1 307 ? -50.839 2.287 63.228 1.00 76.88 307 ASN A CA 1
ATOM 2474 C C . ASN A 1 307 ? -49.555 2.682 62.483 1.00 76.88 307 ASN A C 1
ATOM 2476 O O . ASN A 1 307 ? -49.357 2.299 61.336 1.00 76.88 307 ASN A O 1
ATOM 2480 N N . LEU A 1 308 ? -48.651 3.396 63.160 1.00 74.19 308 LEU A N 1
ATOM 2481 C CA . LEU A 1 308 ? -47.347 3.760 62.610 1.00 74.19 308 LEU A CA 1
ATOM 2482 C C . LEU A 1 308 ? -46.477 2.525 62.312 1.00 74.19 308 LEU A C 1
ATOM 2484 O O . LEU A 1 308 ? -45.771 2.486 61.310 1.00 74.19 308 LEU A O 1
ATOM 2488 N N . THR A 1 309 ? -46.520 1.520 63.188 1.00 74.69 309 THR A N 1
ATOM 2489 C CA . THR A 1 309 ? -45.771 0.266 63.010 1.00 74.69 309 THR A CA 1
ATOM 2490 C C . THR A 1 309 ? -46.335 -0.539 61.839 1.00 74.69 309 THR A C 1
ATOM 2492 O O . THR A 1 309 ? -45.576 -0.969 60.975 1.00 74.69 309 THR A O 1
ATOM 2495 N N . GLU A 1 310 ? -47.663 -0.665 61.765 1.00 74.25 310 GLU A N 1
ATOM 2496 C CA . GLU A 1 310 ? -48.355 -1.358 60.671 1.00 74.25 310 GLU A CA 1
ATOM 2497 C C . GLU A 1 310 ? -48.074 -0.692 59.304 1.00 74.25 310 GLU A C 1
ATOM 2499 O O . GLU A 1 310 ? -47.826 -1.392 58.322 1.00 74.25 310 GLU A O 1
ATOM 2504 N N . ASP A 1 311 ? -48.008 0.645 59.236 1.00 76.06 311 ASP A N 1
ATOM 2505 C CA . ASP A 1 311 ? -47.637 1.376 58.012 1.00 76.06 311 ASP A CA 1
ATOM 2506 C C . ASP A 1 311 ? -46.178 1.125 57.585 1.00 76.06 311 ASP A C 1
ATOM 2508 O O . ASP A 1 311 ? -45.895 0.919 56.401 1.00 76.06 311 ASP A O 1
ATOM 2512 N N . TYR A 1 312 ? -45.236 1.082 58.535 1.00 75.31 312 TYR A N 1
ATOM 2513 C CA . TYR A 1 312 ? -43.838 0.769 58.220 1.00 75.31 312 TYR A CA 1
ATOM 2514 C C . TYR A 1 312 ? -43.643 -0.679 57.760 1.00 75.31 312 TYR A C 1
ATOM 2516 O O . TYR A 1 312 ? -42.843 -0.918 56.850 1.00 75.31 312 TYR A O 1
ATOM 2524 N N . ASP A 1 313 ? -44.377 -1.630 58.337 1.00 74.94 313 ASP A N 1
ATOM 2525 C CA . ASP A 1 313 ? -44.364 -3.027 57.896 1.00 74.94 313 ASP A CA 1
ATOM 2526 C C . ASP A 1 313 ? -44.950 -3.180 56.489 1.00 74.94 313 ASP A C 1
ATOM 2528 O O . ASP A 1 313 ? -44.361 -3.860 55.644 1.00 74.94 313 ASP A O 1
ATOM 2532 N N . TYR A 1 314 ? -46.049 -2.482 56.192 1.00 79.50 314 TYR A N 1
ATOM 2533 C CA . TYR A 1 314 ? -46.617 -2.431 54.846 1.00 79.50 314 TYR A CA 1
ATOM 2534 C C . TYR A 1 314 ? -45.617 -1.861 53.826 1.00 79.50 314 TYR A C 1
ATOM 2536 O O . TYR A 1 314 ? -45.353 -2.485 52.795 1.00 79.50 314 TYR A O 1
ATOM 2544 N N . LYS A 1 315 ? -44.974 -0.727 54.137 1.00 79.88 315 LYS A N 1
ATOM 2545 C CA . LYS A 1 315 ? -43.967 -0.098 53.261 1.00 79.88 315 LYS A CA 1
ATOM 2546 C C . LYS A 1 315 ? -42.727 -0.965 53.053 1.00 79.88 315 LYS A C 1
ATOM 2548 O O . LYS A 1 315 ? -42.162 -0.966 51.960 1.00 79.88 315 LYS A O 1
ATOM 2553 N N . LYS A 1 316 ? -42.320 -1.747 54.054 1.00 76.75 316 LYS A N 1
ATOM 2554 C CA . LYS A 1 316 ? -41.238 -2.735 53.928 1.00 76.75 316 LYS A CA 1
ATOM 2555 C C . LYS A 1 316 ? -41.581 -3.818 52.900 1.00 76.75 316 LYS A C 1
ATOM 2557 O O . LYS A 1 316 ? -40.774 -4.101 52.014 1.00 76.75 316 LYS A O 1
ATOM 2562 N N . VAL A 1 317 ? -42.773 -4.410 53.002 1.00 76.94 317 VAL A N 1
ATOM 2563 C CA . VAL A 1 317 ? -43.231 -5.445 52.060 1.00 76.94 317 VAL A CA 1
ATOM 2564 C C . VAL A 1 317 ? -43.363 -4.865 50.649 1.00 76.94 317 VAL A C 1
ATOM 2566 O O . VAL A 1 317 ? -42.886 -5.472 49.684 1.00 76.94 317 VAL A O 1
ATOM 2569 N N . LEU A 1 318 ? -43.907 -3.652 50.525 1.00 80.38 318 LEU A N 1
ATOM 2570 C CA . LEU A 1 318 ? -44.007 -2.938 49.253 1.00 80.38 318 LEU A CA 1
ATOM 2571 C C . LEU A 1 318 ? -42.623 -2.702 48.613 1.00 80.38 318 LEU A C 1
ATOM 2573 O O . LEU A 1 318 ? -42.432 -3.007 47.440 1.00 80.38 318 LEU A O 1
ATOM 2577 N N . MET A 1 319 ? -41.626 -2.255 49.383 1.00 76.44 319 MET A N 1
ATOM 2578 C CA . MET A 1 319 ? -40.247 -2.065 48.901 1.00 76.44 319 MET A CA 1
ATOM 2579 C C . MET A 1 319 ? -39.581 -3.371 48.455 1.00 76.44 319 MET A C 1
ATOM 2581 O O . MET A 1 319 ? -38.905 -3.396 47.430 1.00 76.44 319 MET A O 1
ATOM 2585 N N . SER A 1 320 ? -39.790 -4.468 49.191 1.00 72.88 320 SER A N 1
ATOM 2586 C CA . SER A 1 320 ? -39.232 -5.776 48.820 1.00 72.88 320 SER A CA 1
ATOM 2587 C C . SER A 1 320 ? -39.853 -6.355 47.544 1.00 72.88 320 SER A C 1
ATOM 2589 O O . SER A 1 320 ? -39.155 -6.963 46.738 1.00 72.88 320 SER A O 1
ATOM 2591 N N . SER A 1 321 ? -41.151 -6.132 47.327 1.00 80.19 321 SER A N 1
ATOM 2592 C CA . SER A 1 321 ? -41.854 -6.598 46.127 1.00 80.19 321 SER A CA 1
ATOM 2593 C C . SER A 1 321 ? -41.639 -5.691 44.911 1.00 80.19 321 SER A C 1
ATOM 2595 O O . SER A 1 321 ? -41.767 -6.156 43.778 1.00 80.19 321 SER A O 1
ATOM 2597 N N . HIS A 1 322 ? -41.241 -4.429 45.118 1.00 80.81 322 HIS A N 1
ATOM 2598 C CA . HIS A 1 322 ? -41.008 -3.465 44.044 1.00 80.81 322 HIS A CA 1
ATOM 2599 C C . HIS A 1 322 ? -40.025 -3.955 42.986 1.00 80.81 322 HIS A C 1
ATOM 2601 O O . HIS A 1 322 ? -40.301 -3.780 41.807 1.00 80.81 322 HIS A O 1
ATOM 2607 N N . VAL A 1 323 ? -38.922 -4.596 43.386 1.00 74.25 323 VAL A N 1
ATOM 2608 C CA . VAL A 1 323 ? -37.897 -5.097 42.451 1.00 74.25 323 VAL A CA 1
ATOM 2609 C C . VAL A 1 323 ? -38.478 -6.128 41.493 1.00 74.25 323 VAL A C 1
ATOM 2611 O O . VAL A 1 323 ? -38.245 -6.059 40.290 1.00 74.25 323 VAL A O 1
ATOM 2614 N N . ALA A 1 324 ? -39.288 -7.057 42.006 1.00 73.88 324 ALA A N 1
ATOM 2615 C CA . ALA A 1 324 ? -39.915 -8.086 41.184 1.00 73.88 324 ALA A CA 1
ATOM 2616 C C . ALA A 1 324 ? -40.933 -7.486 40.198 1.00 73.88 324 ALA A C 1
ATOM 2618 O O . ALA A 1 324 ? -40.970 -7.875 39.031 1.00 73.88 324 ALA A O 1
ATOM 2619 N N . PHE A 1 325 ? -41.729 -6.507 40.640 1.00 76.62 325 PHE A N 1
ATOM 2620 C CA . PHE A 1 325 ? -42.700 -5.824 39.781 1.00 76.62 325 PHE A CA 1
ATOM 2621 C C . PHE A 1 325 ? -42.044 -4.883 38.765 1.00 76.62 325 PHE A C 1
ATOM 2623 O O . PHE A 1 325 ? -42.444 -4.878 37.605 1.00 76.62 325 PHE A O 1
ATOM 2630 N N . ALA A 1 326 ? -41.020 -4.129 39.167 1.00 74.06 326 ALA A N 1
ATOM 2631 C CA . ALA A 1 326 ? -40.249 -3.256 38.288 1.00 74.06 326 ALA A CA 1
ATOM 2632 C C . ALA A 1 326 ? -39.576 -4.065 37.175 1.00 74.06 326 ALA A C 1
ATOM 2634 O O . ALA A 1 326 ? -39.677 -3.694 36.008 1.00 74.06 326 ALA A O 1
ATOM 2635 N N . LYS A 1 327 ? -38.987 -5.217 37.517 1.00 72.81 327 LYS A N 1
ATOM 2636 C CA . LYS A 1 327 ? -38.406 -6.144 36.546 1.00 72.81 327 LYS A CA 1
ATOM 2637 C C . LYS A 1 327 ? -39.450 -6.689 35.566 1.00 72.81 327 LYS A C 1
ATOM 2639 O O . LYS A 1 327 ? -39.267 -6.565 34.360 1.00 72.81 327 LYS A O 1
ATOM 2644 N N . ASN A 1 328 ? -40.573 -7.212 36.065 1.00 74.69 328 ASN A N 1
ATOM 2645 C CA . ASN A 1 328 ? -41.641 -7.735 35.204 1.00 74.69 328 ASN A CA 1
ATOM 2646 C C . ASN A 1 328 ? -42.233 -6.668 34.268 1.00 74.69 328 ASN A C 1
ATOM 2648 O O . ASN A 1 328 ? -42.615 -6.999 33.149 1.00 74.69 328 ASN A O 1
ATOM 2652 N N . LEU A 1 329 ? -42.310 -5.409 34.709 1.00 75.88 329 LEU A N 1
ATOM 2653 C CA . LEU A 1 329 ? -42.811 -4.287 33.907 1.00 75.88 329 LEU A CA 1
ATOM 2654 C C . LEU A 1 329 ? -41.780 -3.750 32.904 1.00 75.88 329 LEU A C 1
ATOM 2656 O O . LEU A 1 329 ? -42.185 -3.201 31.886 1.00 75.88 329 LEU A O 1
ATOM 2660 N N . ARG A 1 330 ? -40.475 -3.901 33.165 1.00 70.50 330 ARG A N 1
ATOM 2661 C CA . ARG A 1 330 ? -39.404 -3.578 32.203 1.00 70.50 330 ARG A CA 1
ATOM 2662 C C . ARG A 1 330 ? -39.246 -4.660 31.131 1.00 70.50 330 ARG A C 1
ATOM 2664 O O . ARG A 1 330 ? -38.950 -4.322 29.996 1.00 70.50 330 ARG A O 1
ATOM 2671 N N . GLU A 1 331 ? -39.452 -5.933 31.480 1.00 73.12 331 GLU A N 1
ATOM 2672 C CA . GLU A 1 331 ? -39.337 -7.069 30.547 1.00 73.12 331 GLU A CA 1
ATOM 2673 C C . GLU A 1 331 ? -40.607 -7.298 29.701 1.00 73.12 331 GLU A C 1
ATOM 2675 O O . GLU A 1 331 ? -40.495 -7.759 28.570 1.00 73.12 331 GLU A O 1
ATOM 2680 N N . ASN A 1 332 ? -41.804 -6.975 30.218 1.00 67.00 332 ASN A N 1
ATOM 2681 C CA . ASN A 1 332 ? -43.090 -7.223 29.535 1.00 67.00 332 ASN A CA 1
ATOM 2682 C C . ASN A 1 332 ? -43.907 -5.950 29.229 1.00 67.00 332 ASN A C 1
ATOM 2684 O O . ASN A 1 332 ? -45.079 -6.052 28.863 1.00 67.00 332 ASN A O 1
ATOM 2688 N N . GLY A 1 333 ? -43.352 -4.759 29.462 1.00 59.28 333 GLY A N 1
ATOM 2689 C CA . GLY A 1 333 ? -44.036 -3.488 29.211 1.00 59.28 333 GLY A CA 1
ATOM 2690 C C . GLY A 1 333 ? -43.918 -3.024 27.758 1.00 59.28 333 GLY A C 1
ATOM 2691 O O . GLY A 1 333 ? -42.942 -3.340 27.088 1.00 59.28 333 GLY A O 1
ATOM 2692 N N . ASP A 1 334 ? -44.902 -2.246 27.296 1.00 60.03 334 ASP A N 1
ATOM 2693 C CA . ASP A 1 334 ? -44.879 -1.570 25.989 1.00 60.03 334 ASP A CA 1
ATOM 2694 C C . ASP A 1 334 ? -43.618 -0.697 25.816 1.00 60.03 334 ASP A C 1
ATOM 2696 O O . ASP A 1 334 ? -43.186 -0.030 26.764 1.00 60.03 334 ASP A O 1
ATOM 2700 N N . ASP A 1 335 ? -43.086 -0.638 24.586 1.00 57.81 335 ASP A N 1
ATOM 2701 C CA . ASP A 1 335 ? -41.861 0.088 24.177 1.00 57.81 335 ASP A CA 1
ATOM 2702 C C . ASP A 1 335 ? -41.824 1.572 24.610 1.00 57.81 335 ASP A C 1
ATOM 2704 O O . ASP A 1 335 ? -40.764 2.191 24.708 1.00 57.81 335 ASP A O 1
ATOM 2708 N N . THR A 1 336 ? -42.982 2.174 24.894 1.00 61.03 336 THR A N 1
ATOM 2709 C CA . THR A 1 336 ? -43.121 3.567 25.350 1.00 61.03 336 THR A CA 1
ATOM 2710 C C . THR A 1 336 ? -42.817 3.771 26.838 1.00 61.03 336 THR A C 1
ATOM 2712 O O . THR A 1 336 ? -42.648 4.912 27.280 1.00 61.03 336 THR A O 1
ATOM 2715 N N . GLY A 1 337 ? -42.747 2.703 27.641 1.00 65.81 337 GLY A N 1
ATOM 2716 C CA . GLY A 1 337 ? -42.441 2.773 29.074 1.00 65.81 337 GLY A CA 1
ATOM 2717 C C . GLY A 1 337 ? -43.495 3.499 29.926 1.00 65.81 337 GLY A C 1
ATOM 2718 O O . GLY A 1 337 ? -43.230 3.819 31.089 1.00 65.81 337 GLY A O 1
ATOM 2719 N N . GLU A 1 338 ? -44.689 3.776 29.388 1.00 71.62 338 GLU A N 1
ATOM 2720 C CA . GLU A 1 338 ? -45.756 4.506 30.091 1.00 71.62 338 GLU A CA 1
ATOM 2721 C C . GLU A 1 338 ? -46.267 3.744 31.319 1.00 71.62 338 GLU A C 1
ATOM 2723 O O . GLU A 1 338 ? -46.335 4.312 32.412 1.00 71.62 338 GLU A O 1
ATOM 2728 N N . HIS A 1 339 ? -46.520 2.439 31.185 1.00 71.50 339 HIS A N 1
ATOM 2729 C CA . HIS A 1 339 ? -46.970 1.593 32.295 1.00 71.50 339 HIS A CA 1
ATOM 2730 C C . HIS A 1 339 ? -45.948 1.516 33.435 1.00 71.50 339 HIS A C 1
ATOM 2732 O O . HIS A 1 339 ? -46.318 1.558 34.610 1.00 71.50 339 HIS A O 1
ATOM 2738 N N . TYR A 1 340 ? -44.656 1.470 33.101 1.00 75.19 340 TYR A N 1
ATOM 2739 C CA . TYR A 1 340 ? -43.582 1.509 34.089 1.00 75.19 340 TYR A CA 1
ATOM 2740 C C . TYR A 1 340 ? -43.523 2.869 34.801 1.00 75.19 340 TYR A C 1
ATOM 2742 O O . TYR A 1 340 ? -43.428 2.926 36.028 1.00 75.19 340 TYR A O 1
ATOM 2750 N N . ARG A 1 341 ? -43.654 3.979 34.061 1.00 74.88 341 ARG A N 1
ATOM 2751 C CA . ARG A 1 341 ? -43.692 5.334 34.640 1.00 74.88 341 ARG A CA 1
ATOM 2752 C C . ARG A 1 341 ? -44.878 5.533 35.575 1.00 74.88 341 ARG A C 1
ATOM 2754 O O . ARG A 1 341 ? -44.707 6.118 36.643 1.00 74.88 341 ARG A O 1
ATOM 2761 N N . ASP A 1 342 ? -46.060 5.061 35.206 1.00 81.31 342 ASP A N 1
ATOM 2762 C CA . ASP A 1 342 ? -47.255 5.210 36.038 1.00 81.31 342 ASP A CA 1
ATOM 2763 C C . ASP A 1 342 ? -47.217 4.315 37.277 1.00 81.31 342 ASP A C 1
ATOM 2765 O O . ASP A 1 342 ? -47.582 4.767 38.367 1.00 81.31 342 ASP A O 1
ATOM 2769 N N . TYR A 1 343 ? -46.664 3.106 37.154 1.00 81.94 343 TYR A N 1
ATOM 2770 C CA . TYR A 1 343 ? -46.351 2.260 38.301 1.00 81.94 343 TYR A CA 1
ATOM 2771 C C . TYR A 1 343 ? -45.369 2.944 39.263 1.00 81.94 343 TYR A C 1
ATOM 2773 O O . TYR A 1 343 ? -45.655 3.044 40.456 1.00 81.94 343 TYR A O 1
ATOM 2781 N N . ILE A 1 344 ? -44.255 3.489 38.760 1.00 77.94 344 ILE A N 1
ATOM 2782 C CA . ILE A 1 344 ? -43.258 4.203 39.575 1.00 77.94 344 ILE A CA 1
ATOM 2783 C C . ILE A 1 344 ? -43.882 5.428 40.255 1.00 77.94 344 ILE A C 1
ATOM 2785 O O . ILE A 1 344 ? -43.681 5.626 41.451 1.00 77.94 344 ILE A O 1
ATOM 2789 N N . LYS A 1 345 ? -44.696 6.227 39.550 1.00 80.62 345 LYS A N 1
ATOM 2790 C CA . LYS A 1 345 ? -45.424 7.359 40.157 1.00 80.62 345 LYS A CA 1
ATOM 2791 C C . LYS A 1 345 ? -46.363 6.904 41.276 1.00 80.62 345 LYS A C 1
ATOM 2793 O O . LYS A 1 345 ? -46.433 7.574 42.305 1.00 80.62 345 LYS A O 1
ATOM 2798 N N . GLY A 1 346 ? -47.092 5.804 41.082 1.00 80.69 346 GLY A N 1
ATOM 2799 C CA . GLY A 1 346 ? -47.984 5.231 42.093 1.00 80.69 346 GLY A CA 1
ATOM 2800 C C . GLY A 1 346 ? -47.222 4.711 43.313 1.00 80.69 346 GLY A C 1
ATOM 2801 O O . GLY A 1 346 ? -47.558 5.052 44.443 1.00 80.69 346 GLY A O 1
ATOM 2802 N N . PHE A 1 347 ? -46.144 3.967 43.077 1.00 80.19 347 PHE A N 1
ATOM 2803 C CA . PHE A 1 347 ? -45.256 3.440 44.110 1.00 80.19 347 PHE A CA 1
ATOM 2804 C C . PHE A 1 347 ? -44.601 4.553 44.938 1.00 80.19 347 PHE A C 1
ATOM 2806 O O . PHE A 1 347 ? -44.658 4.529 46.167 1.00 80.19 347 PHE A O 1
ATOM 2813 N N . LEU A 1 348 ? -44.046 5.574 44.275 1.00 75.88 348 LEU A N 1
ATOM 2814 C CA . LEU A 1 348 ? -43.481 6.746 44.944 1.00 75.88 348 LEU A CA 1
ATOM 2815 C C . LEU A 1 348 ? -44.558 7.460 45.765 1.00 75.88 348 LEU A C 1
ATOM 2817 O O . LEU A 1 348 ? -44.326 7.774 46.929 1.00 75.88 348 LEU A O 1
ATOM 2821 N N . ARG A 1 349 ? -45.756 7.670 45.205 1.00 80.69 349 ARG A N 1
ATOM 2822 C CA . ARG A 1 349 ? -46.870 8.306 45.923 1.00 80.69 349 ARG A CA 1
ATOM 2823 C C . ARG A 1 349 ? -47.231 7.561 47.211 1.00 80.69 349 ARG A C 1
ATOM 2825 O O . ARG A 1 349 ? -47.455 8.220 48.221 1.00 80.69 349 ARG A O 1
ATOM 2832 N N . GLU A 1 350 ? -47.247 6.231 47.190 1.00 77.19 350 GLU A N 1
ATOM 2833 C CA . GLU A 1 350 ? -47.565 5.409 48.365 1.00 77.19 350 GLU A CA 1
ATOM 2834 C C . GLU A 1 350 ? -46.446 5.453 49.424 1.00 77.19 350 GLU A C 1
ATOM 2836 O O . GLU A 1 350 ? -46.712 5.554 50.622 1.00 77.19 350 GLU A O 1
ATOM 2841 N N . ILE A 1 351 ? -45.176 5.454 49.006 1.00 76.56 351 ILE A N 1
ATOM 2842 C CA . ILE A 1 351 ? -44.031 5.541 49.930 1.00 76.56 351 ILE A CA 1
ATOM 2843 C C . ILE A 1 351 ? -43.901 6.925 50.564 1.00 76.56 351 ILE A C 1
ATOM 2845 O O . ILE A 1 351 ? -43.582 7.023 51.753 1.00 76.56 351 ILE A O 1
ATOM 2849 N N . TYR A 1 352 ? -44.162 7.984 49.796 1.00 70.75 352 TYR A N 1
ATOM 2850 C CA . TYR A 1 352 ? -44.123 9.364 50.280 1.00 70.75 352 TYR A CA 1
ATOM 2851 C C . TYR A 1 352 ? -45.360 9.758 51.094 1.00 70.75 352 TYR A C 1
ATOM 2853 O O . TYR A 1 352 ? -45.346 10.809 51.736 1.00 70.75 352 TYR A O 1
ATOM 2861 N N . GLN A 1 353 ? -46.422 8.947 51.108 1.00 76.12 353 GLN A N 1
ATOM 2862 C CA . GLN A 1 353 ? -47.589 9.242 51.930 1.00 76.12 353 GLN A CA 1
ATOM 2863 C C . GLN A 1 353 ? -47.215 9.167 53.419 1.00 76.12 353 GLN A C 1
ATOM 2865 O O . GLN A 1 353 ? -46.594 8.200 53.873 1.00 76.12 353 GLN A O 1
ATOM 2870 N N . HIS A 1 354 ? -47.569 10.204 54.190 1.00 60.94 354 HIS A N 1
ATOM 2871 C CA . HIS A 1 354 ? -47.297 10.246 55.629 1.00 60.94 354 HIS A CA 1
ATOM 2872 C C . HIS A 1 354 ? -47.872 9.004 56.331 1.00 60.94 354 HIS A C 1
ATOM 2874 O O . HIS A 1 354 ? -48.962 8.561 55.971 1.00 60.94 354 HIS A O 1
ATOM 2880 N N . PRO A 1 355 ? -47.178 8.465 57.353 1.00 61.31 355 PRO A N 1
ATOM 2881 C CA . PRO A 1 355 ? -47.460 7.144 57.923 1.00 61.31 355 PRO A CA 1
ATOM 2882 C C . PRO A 1 355 ? -48.759 7.048 58.742 1.00 61.31 355 PRO A C 1
ATOM 2884 O O . PRO A 1 355 ? -48.991 6.080 59.458 1.00 61.31 355 PRO A O 1
ATOM 2887 N N . ILE A 1 356 ? -49.614 8.067 58.663 1.00 56.38 356 ILE A N 1
ATOM 2888 C CA . ILE A 1 356 ? -50.905 8.135 59.334 1.00 56.38 356 ILE A CA 1
ATOM 2889 C C . ILE A 1 356 ? -51.898 8.651 58.300 1.00 56.38 356 ILE A C 1
ATOM 2891 O O . ILE A 1 356 ? -51.964 9.850 58.024 1.00 56.38 356 ILE A O 1
ATOM 2895 N N . LYS A 1 357 ? -52.694 7.747 57.722 1.00 54.16 357 LYS A N 1
ATOM 2896 C CA . LYS A 1 357 ? -53.959 8.161 57.112 1.00 54.16 357 LYS A CA 1
ATOM 2897 C C . LYS A 1 357 ? -54.789 8.721 58.260 1.00 54.16 357 LYS A C 1
ATOM 2899 O O . LYS A 1 357 ? -55.065 8.001 59.219 1.00 54.16 357 LYS A O 1
ATOM 2904 N N . ALA A 1 358 ? -55.074 10.023 58.203 1.00 40.97 358 ALA A N 1
ATOM 2905 C CA . ALA A 1 358 ? -55.897 10.697 59.192 1.00 40.97 358 ALA A CA 1
ATOM 2906 C C . ALA A 1 358 ? -57.143 9.839 59.429 1.00 40.97 358 ALA A C 1
ATOM 2908 O O . ALA A 1 358 ? -57.912 9.573 58.503 1.00 40.97 358 ALA A O 1
ATOM 2909 N N . SER A 1 359 ? -57.293 9.346 60.659 1.00 36.38 359 SER A N 1
ATOM 2910 C CA . SER A 1 359 ? -58.554 8.759 61.088 1.00 36.38 359 SER A CA 1
ATOM 2911 C C . SER A 1 359 ? -59.650 9.791 60.789 1.00 36.38 359 SER A C 1
ATOM 2913 O O . SER A 1 359 ? -59.395 10.981 61.005 1.00 36.38 359 SER A O 1
ATOM 2915 N N . PRO A 1 360 ? -60.851 9.407 60.315 1.00 37.81 360 PRO A N 1
ATOM 2916 C CA . PRO A 1 360 ? -61.872 10.362 59.871 1.00 37.81 360 PRO A CA 1
ATOM 2917 C C . PRO A 1 360 ? -62.324 11.379 60.936 1.00 37.81 360 PRO A C 1
ATOM 2919 O O . PRO A 1 360 ? -63.090 12.279 60.618 1.00 37.81 360 PRO A O 1
ATOM 2922 N N . ASN A 1 361 ? -61.853 11.257 62.183 1.00 37.25 361 ASN A N 1
ATOM 2923 C CA . ASN A 1 361 ? -62.248 12.072 63.328 1.00 37.25 361 ASN A CA 1
ATOM 2924 C C . ASN A 1 361 ? -61.136 12.941 63.948 1.00 37.25 361 ASN A C 1
ATOM 2926 O O . ASN A 1 361 ?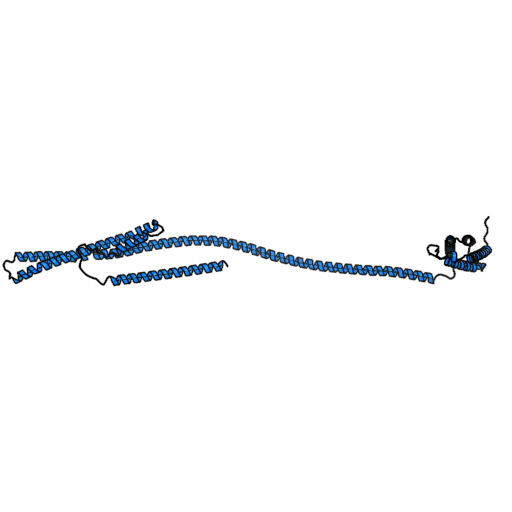 -61.273 13.357 65.095 1.00 37.25 361 ASN A O 1
ATOM 2930 N N . SER A 1 362 ? -60.056 13.268 63.234 1.00 34.50 362 SER A N 1
ATOM 2931 C CA . SER A 1 362 ? -59.109 14.302 63.691 1.00 34.50 362 SER A CA 1
ATOM 2932 C C . SER A 1 362 ? -58.946 15.413 62.655 1.00 34.50 362 SER A C 1
ATOM 2934 O O . SER A 1 362 ? -57.900 15.552 62.021 1.00 34.50 362 SER A O 1
ATOM 2936 N N . GLN A 1 363 ? -60.004 16.201 62.465 1.00 38.50 363 GLN A N 1
ATOM 2937 C CA . GLN A 1 363 ? -59.834 17.592 62.053 1.00 38.50 363 GLN A CA 1
ATOM 2938 C C . GLN A 1 363 ? -59.570 18.416 63.313 1.00 38.50 363 GLN A C 1
ATOM 2940 O O . GLN A 1 363 ? -60.271 18.246 64.306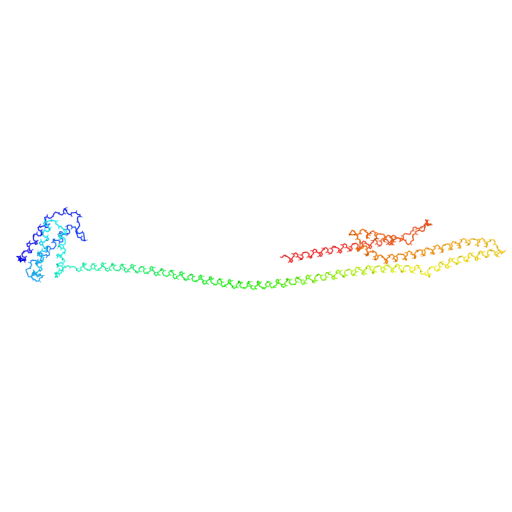 1.00 38.50 363 GLN A O 1
ATOM 2945 N N . ASN A 1 364 ? -58.587 19.311 63.217 1.00 40.09 364 ASN A N 1
ATOM 2946 C CA . ASN A 1 364 ? -58.054 20.193 64.260 1.00 40.09 364 ASN A CA 1
ATOM 2947 C C . ASN A 1 364 ? -56.970 19.524 65.118 1.00 40.09 364 ASN A C 1
ATOM 2949 O O . ASN A 1 364 ? -57.245 18.931 66.153 1.00 40.09 364 ASN A O 1
ATOM 2953 N N . ASP A 1 365 ? -55.724 19.558 64.644 1.00 34.34 365 ASP A N 1
ATOM 2954 C CA . ASP A 1 365 ? -54.735 20.499 65.192 1.00 34.34 365 ASP A CA 1
ATOM 2955 C C . ASP A 1 365 ? -53.321 20.260 64.627 1.00 34.34 365 ASP A C 1
ATOM 2957 O O . ASP A 1 365 ? -52.928 19.150 64.271 1.00 34.34 365 ASP A O 1
ATOM 2961 N N . ASP A 1 366 ? -52.584 21.370 64.581 1.00 34.28 366 ASP A N 1
ATOM 2962 C CA . ASP A 1 366 ? -51.132 21.530 64.482 1.00 34.28 366 ASP A CA 1
ATOM 2963 C C . ASP A 1 366 ? -50.403 21.433 63.128 1.00 34.28 366 ASP A C 1
ATOM 2965 O O . ASP A 1 366 ? -49.951 20.398 62.638 1.00 34.28 366 ASP A O 1
ATOM 2969 N N . LYS A 1 367 ? -50.144 22.649 62.619 1.00 45.62 367 LYS A N 1
ATOM 2970 C CA . LYS A 1 367 ? -48.939 23.052 61.885 1.00 45.62 367 LYS A CA 1
ATOM 2971 C C . LYS A 1 367 ? -47.678 22.487 62.556 1.00 45.62 367 LYS A C 1
ATOM 2973 O O . LYS A 1 367 ? -47.422 22.753 63.726 1.00 45.62 367 LYS A O 1
ATOM 2978 N N . SER A 1 368 ? -46.835 21.803 61.786 1.00 34.03 368 SER A N 1
ATOM 2979 C CA . SER A 1 368 ? -45.467 21.462 62.184 1.00 34.03 368 SER A CA 1
ATOM 2980 C C . SER A 1 368 ? -44.503 21.819 61.052 1.00 34.03 368 SER A C 1
ATOM 2982 O O . SER A 1 368 ? -44.377 21.102 60.060 1.00 34.03 368 SER A O 1
ATOM 2984 N N . ASP A 1 369 ? -43.821 22.952 61.226 1.00 39.06 369 ASP A N 1
ATOM 2985 C CA . ASP A 1 369 ? -42.850 23.589 60.320 1.00 39.06 369 ASP A CA 1
ATOM 2986 C C . ASP A 1 369 ? -41.562 22.777 60.057 1.00 39.06 369 ASP A C 1
ATOM 2988 O O . ASP A 1 369 ? -40.638 23.261 59.406 1.00 39.06 369 ASP A O 1
ATOM 2992 N N . ASN A 1 370 ? -41.466 21.523 60.508 1.00 42.38 370 ASN A N 1
ATOM 2993 C CA . ASN A 1 370 ? -40.238 20.732 60.373 1.00 42.38 370 ASN A CA 1
ATOM 2994 C C . ASN A 1 370 ? -40.201 19.832 59.118 1.00 42.38 370 ASN A C 1
ATOM 2996 O O . ASN A 1 370 ? -39.191 19.193 58.847 1.00 42.38 370 ASN A O 1
ATOM 3000 N N . SER A 1 371 ? -41.281 19.794 58.323 1.00 43.34 371 SER A N 1
ATOM 3001 C CA . SER A 1 371 ? -41.376 18.981 57.094 1.00 43.34 371 SER A CA 1
ATOM 3002 C C . SER A 1 371 ? -40.776 19.649 55.846 1.00 43.34 371 SER A C 1
ATOM 3004 O O . SER A 1 371 ? -40.555 18.964 54.845 1.00 43.34 371 SER A O 1
ATOM 3006 N N . ASN A 1 372 ? -40.525 20.963 55.866 1.00 43.69 372 ASN A N 1
ATOM 3007 C CA . ASN A 1 372 ? -40.016 21.683 54.690 1.00 43.69 372 ASN A CA 1
ATOM 3008 C C . ASN A 1 372 ? -38.499 21.522 54.505 1.00 43.69 372 ASN A C 1
ATOM 3010 O O . ASN A 1 372 ? -38.032 21.423 53.374 1.00 43.69 372 ASN A O 1
ATOM 3014 N N . ASN A 1 373 ? -37.734 21.415 55.593 1.00 43.66 373 ASN A N 1
ATOM 3015 C CA . ASN A 1 373 ? -36.268 21.386 55.533 1.00 43.66 373 ASN A CA 1
ATOM 3016 C C . ASN A 1 373 ? -35.724 20.053 54.975 1.00 43.66 373 ASN A C 1
ATOM 3018 O O . ASN A 1 373 ? -34.785 20.032 54.180 1.00 43.66 373 ASN A O 1
ATOM 3022 N N . ASP A 1 374 ? -36.363 18.931 55.315 1.00 47.28 374 ASP A N 1
ATOM 3023 C CA . ASP A 1 374 ? -35.971 17.617 54.788 1.00 47.28 374 ASP A CA 1
ATOM 3024 C C . ASP A 1 374 ? -36.388 17.438 53.317 1.00 47.28 374 ASP A C 1
ATOM 3026 O O . ASP A 1 374 ? -35.663 16.822 52.535 1.00 47.28 374 ASP A O 1
ATOM 3030 N N . ASN A 1 375 ? -37.498 18.058 52.899 1.00 47.53 375 ASN A N 1
ATOM 3031 C CA . ASN A 1 375 ? -37.928 18.076 51.498 1.00 47.53 375 ASN A CA 1
ATOM 3032 C C . ASN A 1 375 ? -37.017 18.950 50.617 1.00 47.53 375 ASN A C 1
ATOM 3034 O O . ASN A 1 375 ? -36.743 18.595 49.469 1.00 47.53 375 ASN A O 1
ATOM 3038 N N . GLU A 1 376 ? -36.505 20.068 51.138 1.00 50.28 376 GLU A N 1
ATOM 3039 C CA . GLU A 1 376 ? -35.533 20.901 50.419 1.00 50.28 376 GLU A CA 1
ATOM 3040 C C . GLU A 1 376 ? -34.172 20.221 50.267 1.00 50.28 376 GLU A C 1
ATOM 3042 O O . GLU A 1 376 ? -33.597 20.250 49.177 1.00 50.28 376 GLU A O 1
ATOM 3047 N N . LYS A 1 377 ? -33.682 19.530 51.304 1.00 56.34 377 LYS A N 1
ATOM 3048 C CA . LYS A 1 377 ? -32.433 18.753 51.212 1.00 56.34 377 LYS A CA 1
ATOM 3049 C C . LYS A 1 377 ? -32.525 17.634 50.177 1.00 56.34 377 LYS A C 1
ATOM 3051 O O . LYS A 1 377 ? -31.584 17.432 49.411 1.00 56.34 377 LYS A O 1
ATOM 3056 N N . MET A 1 378 ? -33.667 16.953 50.103 1.00 47.03 378 MET A N 1
ATOM 3057 C CA . MET A 1 378 ? -33.907 15.902 49.108 1.00 47.03 378 MET A CA 1
ATOM 3058 C C . MET A 1 378 ? -33.999 16.468 47.681 1.00 47.03 378 MET A C 1
ATOM 3060 O O . MET A 1 378 ? -33.426 15.890 46.758 1.00 47.03 378 MET A O 1
ATOM 3064 N N . LYS A 1 379 ? -34.625 17.639 47.490 1.00 55.59 379 LYS A N 1
ATOM 3065 C CA . LYS A 1 379 ? -34.627 18.349 46.195 1.00 55.59 379 LYS A CA 1
ATOM 3066 C C . LYS A 1 379 ? -33.226 18.796 45.766 1.00 55.59 379 LYS A C 1
ATOM 3068 O O . LYS A 1 379 ? -32.877 18.676 44.596 1.00 55.59 379 LYS A O 1
ATOM 3073 N N . GLN A 1 380 ? -32.401 19.268 46.700 1.00 59.94 380 GLN A N 1
ATOM 3074 C CA . GLN A 1 380 ? -31.015 19.649 46.409 1.00 59.94 380 GLN A CA 1
ATOM 3075 C C . GLN A 1 380 ? -30.159 18.444 46.001 1.00 59.94 380 GLN A C 1
ATOM 3077 O O . GLN A 1 380 ? -29.370 18.540 45.060 1.00 59.94 380 GLN A O 1
ATOM 3082 N N . GLN A 1 381 ? -30.343 17.293 46.655 1.00 56.97 381 GLN A N 1
ATOM 3083 C CA . GLN A 1 381 ? -29.663 16.058 46.260 1.00 56.97 381 GLN A CA 1
ATOM 3084 C C . GLN A 1 381 ? -30.093 15.588 44.866 1.00 56.97 381 GLN A C 1
ATOM 3086 O O . GLN A 1 381 ? -29.234 15.188 44.079 1.00 56.97 381 GLN A O 1
ATOM 3091 N N . PHE A 1 382 ? -31.378 15.718 44.524 1.00 55.34 382 PHE A N 1
ATOM 3092 C CA . PHE A 1 382 ? -31.898 15.375 43.200 1.00 55.34 382 PHE A CA 1
ATOM 3093 C C . PHE A 1 382 ? -31.280 16.240 42.089 1.00 55.34 382 PHE A C 1
ATOM 3095 O O . PHE A 1 382 ? -30.713 15.704 41.139 1.00 55.34 382 PHE A O 1
ATOM 3102 N N . ASN A 1 383 ? -31.250 17.564 42.269 1.00 60.91 383 ASN A N 1
ATOM 3103 C CA . ASN A 1 383 ? -30.629 18.474 41.299 1.00 60.91 383 ASN A CA 1
ATOM 3104 C C . ASN A 1 383 ? -29.122 18.202 41.119 1.00 60.91 383 ASN A C 1
ATOM 3106 O O . ASN A 1 383 ? -28.579 18.364 40.028 1.00 60.91 383 ASN A O 1
ATOM 3110 N N . SER A 1 384 ? -28.432 17.760 42.177 1.00 64.88 384 SER A N 1
ATOM 3111 C CA . SER A 1 384 ? -27.005 17.415 42.095 1.00 64.88 384 SER A CA 1
ATOM 3112 C C . SER A 1 384 ? -26.730 16.134 41.291 1.00 64.88 384 SER A C 1
ATOM 3114 O O . SER A 1 384 ? -25.672 16.004 40.672 1.00 64.88 384 SER A O 1
ATOM 3116 N N . LEU A 1 385 ? -27.681 15.195 41.281 1.00 57.91 385 LEU A N 1
ATOM 3117 C CA . LEU A 1 385 ? -27.606 13.960 40.498 1.00 57.91 385 LEU A CA 1
ATOM 3118 C C . LEU A 1 385 ? -27.898 14.223 39.020 1.00 57.91 385 LEU A C 1
ATOM 3120 O O . LEU A 1 385 ? -27.170 13.722 38.165 1.00 57.91 385 LEU A O 1
ATOM 3124 N N . GLU A 1 386 ? -28.884 15.069 38.729 1.00 65.69 386 GLU A N 1
ATOM 3125 C CA . GLU A 1 386 ? -29.224 15.493 37.366 1.00 65.69 386 GLU A CA 1
ATOM 3126 C C . GLU A 1 386 ? -28.049 16.233 36.702 1.00 65.69 386 GLU A C 1
ATOM 3128 O O . GLU A 1 386 ? -27.624 15.888 35.601 1.00 65.69 386 GLU A O 1
ATOM 3133 N N . GLN A 1 387 ? -27.391 17.140 37.434 1.00 69.56 387 GLN A N 1
ATOM 3134 C CA . GLN A 1 387 ? -26.175 17.810 36.953 1.00 69.56 387 GLN A CA 1
ATOM 3135 C C . GLN A 1 387 ? -25.005 16.849 36.697 1.00 69.56 387 GLN A C 1
ATOM 3137 O O . GLN A 1 387 ? -24.206 17.069 35.782 1.00 69.56 387 GLN A O 1
ATOM 3142 N N . ARG A 1 388 ? -24.868 15.789 37.504 1.00 72.50 388 ARG A N 1
ATOM 3143 C CA . ARG A 1 388 ? -23.837 14.762 37.288 1.00 72.50 388 ARG A CA 1
ATOM 3144 C C . ARG A 1 388 ? -24.131 13.919 36.054 1.00 72.50 388 ARG A C 1
ATOM 3146 O O . ARG A 1 388 ? -23.192 13.618 35.322 1.00 72.50 388 ARG A O 1
ATOM 3153 N N . TYR A 1 389 ? -25.393 13.579 35.819 1.00 65.19 389 TYR A N 1
ATOM 3154 C CA . TYR A 1 389 ? -25.821 12.842 34.634 1.00 65.19 389 TYR A CA 1
ATOM 3155 C C . TYR A 1 389 ? -25.542 13.636 33.348 1.00 65.19 389 TYR A C 1
ATOM 3157 O O . TYR A 1 389 ? -24.862 13.135 32.453 1.00 65.19 389 TYR A O 1
ATOM 3165 N N . ASP A 1 390 ? -25.927 14.913 33.307 1.00 76.62 390 ASP A N 1
ATOM 3166 C CA . ASP A 1 390 ? -25.681 15.799 32.159 1.00 76.62 390 ASP A CA 1
ATOM 3167 C C . ASP A 1 390 ? -24.195 16.000 31.851 1.00 76.62 390 ASP A C 1
ATOM 3169 O O . ASP A 1 390 ? -23.799 16.178 30.694 1.00 76.62 390 ASP A O 1
ATOM 3173 N N . LYS A 1 391 ? -23.355 16.005 32.890 1.00 82.50 391 LYS A N 1
ATOM 3174 C CA . LYS A 1 391 ? -21.905 16.101 32.727 1.00 82.50 391 LYS A CA 1
ATOM 3175 C C . LYS A 1 391 ? -21.328 14.819 32.125 1.00 82.50 391 LYS A C 1
ATOM 3177 O O . LYS A 1 391 ? -20.484 14.903 31.237 1.00 82.50 391 LYS A O 1
ATOM 3182 N N . LEU A 1 392 ? -21.794 13.657 32.586 1.00 70.75 392 LEU A N 1
ATOM 3183 C CA . LEU A 1 392 ? -21.344 12.358 32.087 1.00 70.75 392 LEU A CA 1
ATOM 3184 C C . LEU A 1 392 ? -21.771 12.134 30.629 1.00 70.75 392 LEU A C 1
ATOM 3186 O O . LEU A 1 392 ? -20.983 11.644 29.827 1.00 70.75 392 LEU A O 1
ATOM 3190 N N . SER A 1 393 ? -22.993 12.551 30.284 1.00 73.81 393 SER A N 1
ATOM 3191 C CA . SER A 1 393 ? -23.524 12.470 28.920 1.00 73.81 393 SER A CA 1
ATOM 3192 C C . SER A 1 393 ? -22.681 13.292 27.937 1.00 73.81 393 SER A C 1
ATOM 3194 O O . SER A 1 393 ? -22.232 12.785 26.911 1.00 73.81 393 SER A O 1
ATOM 3196 N N . ARG A 1 394 ? -22.332 14.532 28.309 1.00 82.69 394 ARG A N 1
ATOM 3197 C CA . ARG A 1 394 ? -21.454 15.390 27.495 1.00 82.69 394 ARG A CA 1
ATOM 3198 C C . ARG A 1 394 ? -20.031 14.850 27.352 1.00 82.69 394 ARG A C 1
ATOM 3200 O O . ARG A 1 394 ? -19.430 15.006 26.294 1.00 82.69 394 ARG A O 1
ATOM 3207 N N . GLU A 1 395 ? -19.472 14.224 28.388 1.00 81.00 395 GLU A N 1
ATOM 3208 C CA . GLU A 1 395 ? -18.155 13.573 28.289 1.00 81.00 395 GLU A CA 1
ATOM 3209 C C . GLU A 1 395 ? -18.175 12.356 27.358 1.00 81.00 395 GLU A C 1
ATOM 3211 O O . GLU A 1 395 ? -17.210 12.148 26.618 1.00 81.00 395 GLU A O 1
ATOM 3216 N N . LEU A 1 396 ? -19.262 11.580 27.369 1.00 74.12 396 LEU A N 1
ATOM 3217 C CA . LEU A 1 396 ? -19.457 10.466 26.445 1.00 74.12 396 LEU A CA 1
ATOM 3218 C C . LEU A 1 396 ? -19.524 10.959 25.001 1.00 74.12 396 LEU A C 1
ATOM 3220 O O . LEU A 1 396 ? -18.728 10.491 24.191 1.00 74.12 396 LEU A O 1
ATOM 3224 N N . GLU A 1 397 ? -20.360 11.961 24.710 1.00 83.56 397 GLU A N 1
ATOM 3225 C CA . GLU A 1 397 ? -20.472 12.558 23.369 1.00 83.56 397 GLU A CA 1
ATOM 3226 C C . GLU A 1 397 ? -19.127 13.083 22.845 1.00 83.56 397 GLU A C 1
ATOM 3228 O O . GLU A 1 397 ? -18.786 12.915 21.669 1.00 83.56 397 GLU A O 1
ATOM 3233 N N . LEU A 1 398 ? -18.330 13.703 23.718 1.00 84.50 398 LEU A N 1
ATOM 3234 C CA . LEU A 1 398 ? -17.028 14.262 23.362 1.00 84.50 398 LEU A CA 1
ATOM 3235 C C . LEU A 1 398 ? -16.005 13.160 23.049 1.00 84.50 398 LEU A C 1
ATOM 3237 O O . LEU A 1 398 ? -15.219 13.307 22.112 1.00 84.50 398 LEU A O 1
ATOM 3241 N N . ARG A 1 399 ? -16.048 12.035 23.775 1.00 80.06 399 ARG A N 1
ATOM 3242 C CA . ARG A 1 399 ? -15.204 10.861 23.498 1.00 80.06 399 ARG A CA 1
ATOM 3243 C C . ARG A 1 399 ? -15.610 10.137 22.215 1.00 80.06 399 ARG A C 1
ATOM 3245 O O . ARG A 1 399 ? -14.721 9.762 21.456 1.00 80.06 399 ARG A O 1
ATOM 3252 N N . THR A 1 400 ? -16.902 9.999 21.918 1.00 80.56 400 THR A N 1
ATOM 3253 C CA . THR A 1 400 ? -17.366 9.441 20.631 1.00 80.56 400 THR A CA 1
ATOM 3254 C C . THR A 1 400 ? -16.910 10.289 19.447 1.00 80.56 400 THR A C 1
ATOM 3256 O O . THR A 1 400 ? -16.342 9.753 18.503 1.00 80.56 400 THR A O 1
ATOM 3259 N N . ASN A 1 401 ? -17.019 11.618 19.534 1.00 79.19 401 ASN A N 1
ATOM 3260 C CA . ASN A 1 401 ? -16.531 12.515 18.479 1.00 79.19 401 ASN A CA 1
ATOM 3261 C C . ASN A 1 401 ? -15.003 12.445 18.285 1.00 79.19 401 ASN A C 1
ATOM 3263 O O . ASN A 1 401 ? -14.494 12.667 17.186 1.00 79.19 401 ASN A O 1
ATOM 3267 N N . GLN A 1 402 ? -14.240 12.171 19.349 1.00 79.38 402 GLN A N 1
ATOM 3268 C CA . GLN A 1 402 ? -12.794 11.959 19.240 1.00 79.38 402 GLN A CA 1
ATOM 3269 C C . GLN A 1 402 ? -12.459 10.640 18.537 1.00 79.38 402 GLN A C 1
ATOM 3271 O O . GLN A 1 402 ? -11.518 10.613 17.746 1.00 79.38 402 GLN A O 1
ATOM 3276 N N . LEU A 1 403 ? -13.231 9.581 18.787 1.00 73.19 403 LEU A N 1
ATOM 3277 C CA . LEU A 1 403 ? -13.066 8.292 18.116 1.00 73.19 403 LEU A CA 1
ATOM 3278 C C . LEU A 1 403 ? -13.399 8.386 16.621 1.00 73.19 403 LEU A C 1
ATOM 3280 O O . LEU A 1 403 ? -12.581 7.964 15.811 1.00 73.19 403 LEU A O 1
ATOM 3284 N N . GLU A 1 404 ? -14.495 9.051 16.244 1.00 77.06 404 GLU A N 1
ATOM 3285 C CA . GLU A 1 404 ? -14.841 9.275 14.827 1.00 77.06 404 GLU A CA 1
ATOM 3286 C C . GLU A 1 404 ? -13.757 10.067 14.076 1.00 77.06 404 GLU A C 1
ATOM 3288 O O . GLU A 1 404 ? -13.432 9.778 12.923 1.00 77.06 404 GLU A O 1
ATOM 3293 N N . ARG A 1 405 ? -13.131 11.054 14.734 1.00 76.75 405 ARG A N 1
ATOM 3294 C CA . ARG A 1 405 ? -12.000 11.788 14.144 1.00 76.75 405 ARG A CA 1
ATOM 3295 C C . ARG A 1 405 ? -10.771 10.907 13.952 1.00 76.75 405 ARG A C 1
ATOM 3297 O O . ARG A 1 405 ? -10.094 11.050 12.936 1.00 76.75 405 ARG A O 1
ATOM 3304 N N . LEU A 1 406 ? -10.475 10.015 14.895 1.00 73.62 406 LEU A N 1
ATOM 3305 C CA . LEU A 1 406 ? -9.362 9.074 14.762 1.00 73.62 406 LEU A CA 1
ATOM 3306 C C . LEU A 1 406 ? -9.622 8.058 13.644 1.00 73.62 406 LEU A C 1
ATOM 3308 O O . LEU A 1 406 ? -8.724 7.821 12.843 1.00 73.62 406 LEU A O 1
ATOM 3312 N N . GLU A 1 407 ? -10.846 7.547 13.511 1.00 68.81 407 GLU A N 1
ATOM 3313 C CA . GLU A 1 407 ? -11.232 6.679 12.390 1.00 68.81 407 GLU A CA 1
ATOM 3314 C C . GLU A 1 407 ? -11.109 7.392 11.036 1.00 68.81 407 GLU A C 1
ATOM 3316 O O . GLU A 1 407 ? -10.611 6.812 10.071 1.00 68.81 407 GLU A O 1
ATOM 3321 N N . SER A 1 408 ? -11.476 8.676 10.959 1.00 73.19 408 SER A N 1
ATOM 3322 C CA . SER A 1 408 ? -11.334 9.459 9.723 1.00 73.19 408 SER A CA 1
ATOM 3323 C C . SER A 1 408 ? -9.877 9.702 9.306 1.00 73.19 408 SER A C 1
ATOM 3325 O O . SER A 1 408 ? -9.603 9.803 8.115 1.00 73.19 408 SER A O 1
ATOM 3327 N N . LEU A 1 409 ? -8.947 9.764 10.268 1.00 66.75 409 LEU A N 1
ATOM 3328 C CA . LEU A 1 409 ? -7.507 9.926 10.023 1.00 66.75 409 LEU A CA 1
ATOM 3329 C C . LEU A 1 409 ? -6.813 8.608 9.665 1.00 66.75 409 LEU A C 1
ATOM 3331 O O . LEU A 1 409 ? -5.760 8.629 9.041 1.00 66.75 409 LEU A O 1
ATOM 3335 N N . VAL A 1 410 ? -7.373 7.474 10.086 1.00 66.25 410 VAL A N 1
ATOM 3336 C CA . VAL A 1 410 ? -6.874 6.136 9.730 1.00 66.25 410 VAL A CA 1
ATOM 3337 C C . VAL A 1 410 ? -7.344 5.723 8.329 1.00 66.25 410 VAL A C 1
ATOM 3339 O O . VAL A 1 410 ? -6.643 4.984 7.646 1.00 66.25 410 VAL A O 1
ATOM 3342 N N . ASN A 1 411 ? -8.497 6.229 7.881 1.00 61.25 411 ASN A N 1
ATOM 3343 C CA . ASN A 1 411 ? -9.065 5.955 6.555 1.00 61.25 411 ASN A CA 1
ATOM 3344 C C . ASN A 1 411 ? -8.645 6.959 5.455 1.00 61.25 411 ASN A C 1
ATOM 3346 O O . ASN A 1 411 ? -9.128 6.845 4.326 1.00 61.25 411 ASN A O 1
ATOM 3350 N N . SER A 1 412 ? -7.775 7.931 5.764 1.00 47.09 412 SER A N 1
ATOM 3351 C CA . SER A 1 412 ? -7.145 8.862 4.806 1.00 47.09 412 SER A CA 1
ATOM 3352 C C . SER A 1 412 ? -5.680 8.515 4.597 1.00 47.09 412 SER A C 1
ATOM 3354 O O . SER A 1 412 ? -5.218 8.563 3.436 1.00 47.09 412 SER A O 1
#

pLDDT: mean 74.62, std 14.63, range [34.03, 96.69]

Radius of gyration: 86.18 Å; chains: 1; bounding box: 137×36×232 Å